Protein AF-A0A6V7X3Q4-F1 (afdb_monomer_lite)

Organism: Meloidogyne enterolobii (NCBI:txid390850)

Secondary structure (DSSP, 8-state):
----------------------------------------SSTTTTTS-HHHHHHHHHHHHHHHHHHHHHHHHHHHHHHHHHHHHHHHHHHHHHHTT--SSTTHHHHHHHHHHHHHHHHHHHHHHHHHHHHHHHHHHHHHHHHHHHHHHHHHHHHHHHHHHHHHHHHHHHHHHHHHHHHHHHHHHHHHHHHHHHHHHHHHHHHHHHHHHHHHHHHHHHHHHHHHHHHHHHHHHHHHHHHHHHHHHHHHHHHHHHHHHHHHHHHHHHTTS------------------------THHHHHHHHHHHHHHHHHHHHHHHHHHHHHHHHHHHHHHHHHHHHHHHHHHHHHHHHHHHHHHHHHHHHHHHHHHHHHHHHHHHHHHHHHHHHHHHHHHHHHHHHHHHHHHHHHHHHHHHHHHHHHHHHHHHHHT-S------------------STTHHHHHTTSS----------------------------------------------TTTTHHHHHHHHHHHTT---TT-------TT-S-TT----TTSGGGS---HHHHHHHHHHHHHHHHHHHHHHHHHHHHHHHHHHHHHHHHHHHHHHHHHHHHHSHHHHHHHHHHHHHHHSPPSSTTHHHHHHHHHHHHHT--HHHHHHHHHHHHHHS------------SSSSS----

InterPro domains:
  IPR000237 GRIP domain [PF01465] (615-653)
  IPR000237 GRIP domain [PS50913] (607-658)
  IPR000237 GRIP domain [SM00755] (610-658)
  IPR032023 GCC2, Rab binding domain [PF16704] (565-606)

pLDDT: mean 72.52, std 23.27, range [29.28, 97.69]

Structure (mmCIF, N/CA/C/O backbone):
data_AF-A0A6V7X3Q4-F1
#
_entry.id   AF-A0A6V7X3Q4-F1
#
loop_
_atom_site.group_PDB
_atom_site.id
_atom_site.type_symbol
_atom_site.label_atom_id
_atom_site.label_alt_id
_atom_site.label_comp_id
_atom_site.label_asym_id
_atom_site.label_entity_id
_atom_site.label_seq_id
_atom_site.pdbx_PDB_ins_code
_atom_site.Cartn_x
_atom_site.Cartn_y
_atom_site.Cartn_z
_atom_site.occupancy
_atom_site.B_iso_or_equiv
_atom_site.auth_seq_id
_atom_site.auth_comp_id
_atom_site.auth_asym_id
_atom_site.auth_atom_id
_atom_site.pdbx_PDB_model_num
ATOM 1 N N . MET A 1 1 ? 43.281 26.703 -9.813 1.00 48.59 1 MET A N 1
ATOM 2 C CA . MET A 1 1 ? 42.817 27.397 -8.596 1.00 48.59 1 MET A CA 1
ATOM 3 C C . MET A 1 1 ? 41.417 26.906 -8.303 1.00 48.59 1 MET A C 1
ATOM 5 O O . MET A 1 1 ? 40.584 27.016 -9.189 1.00 48.59 1 MET A O 1
ATOM 9 N N . ILE A 1 2 ? 41.260 26.315 -7.118 1.00 39.03 2 ILE A N 1
ATOM 10 C CA . ILE A 1 2 ? 40.073 25.884 -6.357 1.00 39.03 2 ILE A CA 1
ATOM 11 C C . ILE A 1 2 ? 40.458 24.534 -5.742 1.00 39.03 2 ILE A C 1
ATOM 13 O O . ILE A 1 2 ? 40.413 23.485 -6.379 1.00 39.03 2 ILE A O 1
ATOM 17 N N . SER A 1 3 ? 40.982 24.637 -4.528 1.00 42.47 3 SER A N 1
ATOM 18 C CA . SER A 1 3 ? 41.250 23.570 -3.573 1.00 42.47 3 SER A CA 1
ATOM 19 C C . SER A 1 3 ? 40.000 23.416 -2.709 1.00 42.47 3 SER A C 1
ATOM 21 O O . SER A 1 3 ? 39.581 24.392 -2.091 1.00 42.47 3 SER A O 1
ATOM 23 N N . GLY A 1 4 ? 39.395 22.229 -2.718 1.00 41.34 4 GLY A N 1
ATOM 24 C CA . GLY A 1 4 ? 38.344 21.829 -1.785 1.00 41.34 4 GLY A CA 1
ATOM 25 C C . GLY A 1 4 ? 38.941 20.861 -0.774 1.00 41.34 4 GLY A C 1
ATOM 26 O O . GLY A 1 4 ? 39.518 19.847 -1.166 1.00 41.34 4 GLY A O 1
ATOM 27 N N . GLU A 1 5 ? 38.876 21.246 0.493 1.00 50.38 5 GLU A N 1
ATOM 28 C CA . GLU A 1 5 ? 39.371 20.520 1.657 1.00 50.38 5 GLU A CA 1
ATOM 29 C C . GLU A 1 5 ? 38.490 19.293 1.937 1.00 50.38 5 GLU A C 1
ATOM 31 O O . GLU A 1 5 ? 37.263 19.372 1.892 1.00 50.38 5 GLU A O 1
ATOM 36 N N . ASN A 1 6 ? 39.139 18.157 2.200 1.00 38.72 6 ASN A N 1
ATOM 37 C CA . ASN A 1 6 ? 38.520 16.958 2.755 1.00 38.72 6 ASN A CA 1
ATOM 38 C C . ASN A 1 6 ? 38.577 17.069 4.283 1.00 38.72 6 ASN A C 1
ATOM 40 O O . ASN A 1 6 ? 39.673 17.161 4.836 1.00 38.72 6 ASN A O 1
ATOM 44 N N . GLU A 1 7 ? 37.425 17.027 4.948 1.00 50.88 7 GLU A N 1
ATOM 45 C CA . GLU A 1 7 ? 37.339 16.747 6.382 1.00 50.88 7 GLU A CA 1
ATOM 46 C C . GLU A 1 7 ? 36.982 15.271 6.583 1.00 50.88 7 GLU A C 1
ATOM 48 O O . GLU A 1 7 ? 35.878 14.821 6.270 1.00 50.88 7 GLU A O 1
ATOM 53 N N . ASP A 1 8 ? 37.959 14.529 7.099 1.00 39.91 8 ASP A N 1
ATOM 54 C CA . ASP A 1 8 ? 37.807 13.200 7.673 1.00 39.91 8 ASP A CA 1
ATOM 55 C C . ASP A 1 8 ? 37.179 13.327 9.072 1.00 39.91 8 ASP A C 1
ATOM 57 O O . ASP A 1 8 ? 37.712 14.020 9.940 1.00 39.91 8 ASP A O 1
ATOM 61 N N . LEU A 1 9 ? 36.066 12.630 9.316 1.00 42.16 9 LEU A N 1
ATOM 62 C CA . LEU A 1 9 ? 35.499 12.450 10.654 1.00 42.16 9 LEU A CA 1
ATOM 63 C C . LEU A 1 9 ? 35.511 10.961 11.009 1.00 42.16 9 LEU A C 1
ATOM 65 O O . LEU A 1 9 ? 34.756 10.150 10.472 1.00 42.16 9 LEU A O 1
ATOM 69 N N . GLU A 1 10 ? 36.433 10.632 11.911 1.00 36.38 10 GLU A N 1
ATOM 70 C CA . GLU A 1 10 ? 36.657 9.322 12.509 1.00 36.38 10 GLU A CA 1
ATOM 71 C C . GLU A 1 10 ? 35.420 8.827 13.276 1.00 36.38 10 GLU A C 1
ATOM 73 O O . GLU A 1 10 ? 34.911 9.478 14.191 1.00 36.38 10 GLU A O 1
ATOM 78 N N . VAL A 1 11 ? 34.968 7.618 12.939 1.00 37.72 11 VAL A N 1
ATOM 79 C CA . VAL A 1 11 ? 33.970 6.862 13.701 1.00 37.72 11 VAL A CA 1
ATOM 80 C C . VAL A 1 11 ? 34.692 6.074 14.791 1.00 37.72 11 VAL A C 1
ATOM 82 O O . VAL A 1 11 ? 35.411 5.117 14.509 1.00 37.72 11 VAL A O 1
ATOM 85 N N . ASN A 1 12 ? 34.480 6.469 16.047 1.00 36.59 12 ASN A N 1
ATOM 86 C CA . ASN A 1 12 ? 35.001 5.769 17.216 1.00 36.59 12 ASN A CA 1
ATOM 87 C C . ASN A 1 12 ? 34.052 4.641 17.656 1.00 36.59 12 ASN A C 1
ATOM 89 O O . ASN A 1 12 ? 32.932 4.869 18.108 1.00 36.59 12 ASN A O 1
ATOM 93 N N . THR A 1 13 ? 34.546 3.411 17.547 1.00 44.16 13 THR A N 1
ATOM 94 C CA . THR A 1 13 ? 34.016 2.175 18.136 1.00 44.16 13 THR A CA 1
ATOM 95 C C . THR A 1 13 ? 34.445 2.009 19.598 1.00 44.16 13 THR A C 1
ATOM 97 O O . THR A 1 13 ? 35.641 1.972 19.873 1.00 44.16 13 THR A O 1
ATOM 100 N N . ALA A 1 14 ? 33.500 1.775 20.514 1.00 35.03 14 ALA A N 1
ATOM 101 C CA . ALA A 1 14 ? 33.721 1.076 21.792 1.00 35.03 14 ALA A CA 1
ATOM 102 C C . ALA A 1 14 ? 32.360 0.548 22.298 1.00 35.03 14 ALA A C 1
ATOM 104 O O . ALA A 1 14 ? 31.426 1.320 22.466 1.00 35.03 14 ALA A O 1
ATOM 105 N N . ALA A 1 15 ? 32.090 -0.759 22.287 1.00 35.84 15 ALA A N 1
ATOM 106 C CA . ALA A 1 15 ? 32.574 -1.826 23.173 1.00 35.84 15 ALA A CA 1
ATOM 107 C C . ALA A 1 15 ? 31.577 -2.133 24.309 1.00 35.84 15 ALA A C 1
ATOM 109 O O . ALA A 1 15 ? 31.258 -1.306 25.157 1.00 35.84 15 ALA A O 1
ATOM 110 N N . SER A 1 16 ? 31.101 -3.377 24.280 1.00 40.16 16 SER A N 1
ATOM 111 C CA . SER A 1 16 ? 30.250 -4.053 25.254 1.00 40.16 16 SER A CA 1
ATOM 112 C C . SER A 1 16 ? 30.849 -4.065 26.662 1.00 40.16 16 SER A C 1
ATOM 114 O O . SER A 1 16 ? 32.048 -4.278 26.820 1.00 40.16 16 SER A O 1
ATOM 116 N N . THR A 1 17 ? 30.016 -3.986 27.704 1.00 34.78 17 THR A N 1
ATOM 117 C CA . THR A 1 17 ? 30.333 -4.589 29.011 1.00 34.78 17 THR A CA 1
ATOM 118 C C . THR A 1 17 ? 29.055 -5.026 29.729 1.00 34.78 17 THR A C 1
ATOM 120 O O . THR A 1 17 ? 28.279 -4.225 30.236 1.00 34.78 17 THR A O 1
ATOM 123 N N . THR A 1 18 ? 28.862 -6.341 29.761 1.00 40.50 18 THR A N 1
ATOM 124 C CA . THR A 1 18 ? 28.072 -7.102 30.733 1.00 40.50 18 THR A CA 1
ATOM 125 C C . THR A 1 18 ? 28.557 -6.854 32.160 1.00 40.50 18 THR A C 1
ATOM 127 O O . THR A 1 18 ? 29.739 -7.073 32.421 1.00 40.50 18 THR A O 1
ATOM 130 N N . LEU A 1 19 ? 27.657 -6.547 33.100 1.00 32.91 19 LEU A N 1
ATOM 131 C CA . LEU A 1 19 ? 27.904 -6.787 34.524 1.00 32.91 19 LEU A CA 1
ATOM 132 C C . LEU A 1 19 ? 26.685 -7.402 35.217 1.00 32.91 19 LEU A C 1
ATOM 134 O O . LEU A 1 19 ? 25.629 -6.801 35.384 1.00 32.91 19 LEU A O 1
ATOM 138 N N . ASN A 1 20 ? 26.922 -8.651 35.590 1.00 39.44 20 ASN A N 1
ATOM 139 C CA . ASN A 1 20 ? 26.220 -9.513 36.516 1.00 39.44 20 ASN A CA 1
ATOM 140 C C . ASN A 1 20 ? 26.656 -9.132 37.942 1.00 39.44 20 ASN A C 1
ATOM 142 O O . ASN A 1 20 ? 27.862 -9.150 38.191 1.00 39.44 20 ASN A O 1
ATOM 146 N N . ILE A 1 21 ? 25.737 -8.810 38.860 1.00 34.75 21 ILE A N 1
ATOM 147 C CA . ILE A 1 21 ? 26.028 -8.762 40.305 1.00 34.75 21 ILE A CA 1
ATOM 148 C C . ILE A 1 21 ? 24.829 -9.312 41.088 1.00 34.75 21 ILE A C 1
ATOM 150 O O . ILE A 1 21 ? 23.804 -8.654 41.251 1.00 34.75 21 ILE A O 1
ATOM 154 N N . ASP A 1 22 ? 25.020 -10.533 41.582 1.00 40.44 22 ASP A N 1
ATOM 155 C CA . ASP A 1 22 ? 24.398 -11.092 42.781 1.00 40.44 22 ASP A CA 1
ATOM 156 C C . ASP A 1 22 ? 24.887 -10.336 44.029 1.00 40.44 22 ASP A C 1
ATOM 158 O O . ASP A 1 22 ? 26.097 -10.180 44.214 1.00 40.44 22 ASP A O 1
ATOM 162 N N . SER A 1 23 ? 23.983 -10.004 44.954 1.00 34.25 23 SER A N 1
ATOM 163 C CA . SER A 1 23 ? 24.297 -10.005 46.391 1.00 34.25 23 SER A CA 1
ATOM 164 C C . SER A 1 23 ? 23.044 -10.031 47.279 1.00 34.25 23 SER A C 1
ATOM 166 O O . SER A 1 23 ? 22.220 -9.122 47.317 1.00 34.25 23 SER A O 1
ATOM 168 N N . LYS A 1 24 ? 22.946 -11.119 48.053 1.00 39.06 24 LYS A N 1
ATOM 169 C CA . LYS A 1 24 ? 22.304 -11.182 49.375 1.00 39.06 24 LYS A CA 1
ATOM 170 C C . LYS A 1 24 ? 22.935 -10.148 50.320 1.00 39.06 24 LYS A C 1
ATOM 172 O O . LYS A 1 24 ? 24.149 -9.979 50.244 1.00 39.06 24 LYS A O 1
ATOM 177 N N . VAL A 1 25 ? 22.160 -9.634 51.288 1.00 34.91 25 VAL A N 1
ATOM 178 C CA . VAL A 1 25 ? 22.399 -9.697 52.760 1.00 34.91 25 VAL A CA 1
ATOM 179 C C . VAL A 1 25 ? 21.537 -8.656 53.521 1.00 34.91 25 VAL A C 1
ATOM 181 O O . VAL A 1 25 ? 21.464 -7.507 53.114 1.00 34.91 25 VAL A O 1
ATOM 184 N N . GLU A 1 26 ? 20.896 -9.142 54.600 1.00 31.31 26 GLU A N 1
ATOM 185 C CA . GLU A 1 26 ? 20.434 -8.514 55.871 1.00 31.31 26 GLU A CA 1
ATOM 186 C C . GLU A 1 26 ? 19.633 -7.188 55.840 1.00 31.31 26 GLU A C 1
ATOM 188 O O . GLU A 1 26 ? 20.075 -6.169 55.339 1.00 31.31 26 GLU A O 1
ATOM 193 N N . ASN A 1 27 ? 18.365 -7.143 56.269 1.00 36.84 27 ASN A N 1
ATOM 194 C CA . ASN A 1 27 ? 17.840 -7.250 57.642 1.00 36.84 27 ASN A CA 1
ATOM 195 C C . ASN A 1 27 ? 18.330 -6.123 58.574 1.00 36.84 27 ASN A C 1
ATOM 197 O O . ASN A 1 27 ? 19.296 -6.319 59.293 1.00 36.84 27 ASN A O 1
ATOM 201 N N . GLU A 1 28 ? 17.609 -4.994 58.631 1.00 29.28 28 GLU A N 1
ATOM 202 C CA . GLU A 1 28 ? 17.431 -4.237 59.877 1.00 29.28 28 GLU A CA 1
ATOM 203 C C . GLU A 1 28 ? 16.194 -3.320 59.836 1.00 29.28 28 GLU A C 1
ATOM 205 O O . GLU A 1 28 ? 15.853 -2.686 58.840 1.00 29.28 28 GLU A O 1
ATOM 210 N N . SER A 1 29 ? 15.485 -3.342 60.960 1.00 41.19 29 SER A N 1
ATOM 211 C CA . SER A 1 29 ? 14.258 -2.623 61.296 1.00 41.19 29 SER A CA 1
ATOM 212 C C . SER A 1 29 ? 14.519 -1.126 61.471 1.00 41.19 29 SER A C 1
ATOM 214 O O . SER A 1 29 ? 15.498 -0.801 62.123 1.00 41.19 29 SER A O 1
ATOM 216 N N . ILE A 1 30 ? 13.583 -0.254 61.066 1.00 34.41 30 ILE A N 1
ATOM 217 C CA . ILE A 1 30 ? 13.157 0.950 61.818 1.00 34.41 30 ILE A CA 1
ATOM 218 C C . ILE A 1 30 ? 11.812 1.457 61.250 1.00 34.41 30 ILE A C 1
ATOM 220 O O . ILE A 1 30 ? 11.661 1.704 60.057 1.00 34.41 30 ILE A O 1
ATOM 224 N N . GLN A 1 31 ? 10.824 1.597 62.142 1.00 39.78 31 GLN A N 1
ATOM 225 C CA . GLN A 1 31 ? 9.552 2.307 61.935 1.00 39.78 31 GLN A CA 1
ATOM 226 C C . GLN A 1 31 ? 9.768 3.814 61.718 1.00 39.78 31 GLN A C 1
ATOM 228 O O . GLN A 1 31 ? 10.700 4.387 62.282 1.00 39.78 31 GLN A O 1
ATOM 233 N N . PRO A 1 32 ? 8.781 4.507 61.121 1.00 37.94 32 PRO A N 1
ATOM 234 C CA . PRO A 1 32 ? 8.134 5.526 61.943 1.00 37.94 32 PRO A CA 1
ATOM 235 C C . PRO A 1 32 ? 6.605 5.566 61.843 1.00 37.94 32 PRO A C 1
ATOM 237 O O . PRO A 1 32 ? 5.953 5.068 60.930 1.00 37.94 32 PRO A O 1
ATOM 240 N N . GLN A 1 33 ? 6.072 6.159 62.900 1.00 34.72 33 GLN A N 1
ATOM 241 C CA . GLN A 1 33 ? 4.692 6.232 63.343 1.00 34.72 33 GLN A CA 1
ATOM 242 C C . GLN A 1 33 ? 3.806 7.096 62.434 1.00 34.72 33 GLN A C 1
ATOM 244 O O . GLN A 1 33 ? 4.209 8.172 62.000 1.00 34.72 33 GLN A O 1
ATOM 249 N N . GLN A 1 34 ? 2.552 6.670 62.260 1.00 33.38 34 GLN A N 1
ATOM 250 C CA . GLN A 1 34 ? 1.450 7.512 61.788 1.00 33.38 34 GLN A CA 1
ATOM 251 C C . GLN A 1 34 ? 0.500 7.898 62.940 1.00 33.38 34 GLN A C 1
ATOM 253 O O . GLN A 1 34 ? 0.393 7.161 63.928 1.00 33.38 34 GLN A O 1
ATOM 258 N N . PRO A 1 35 ? -0.181 9.056 62.841 1.00 38.94 35 PRO A N 1
ATOM 259 C CA . PRO A 1 35 ? -0.956 9.637 63.927 1.00 38.94 35 PRO A CA 1
ATOM 260 C C . PRO A 1 35 ? -2.348 9.009 64.071 1.00 38.94 35 PRO A C 1
ATOM 262 O O . PRO A 1 35 ? -2.990 8.574 63.120 1.00 38.94 35 PRO A O 1
ATOM 265 N N . LYS A 1 36 ? -2.808 9.003 65.321 1.00 43.03 36 LYS A N 1
ATOM 266 C CA . LYS A 1 36 ? -4.091 8.483 65.797 1.00 43.03 36 LYS A CA 1
ATOM 267 C C . LYS A 1 36 ? -5.276 9.309 65.276 1.00 43.03 36 LYS A C 1
ATOM 269 O O . LYS A 1 36 ? -5.307 10.519 65.483 1.00 43.03 36 LYS A O 1
ATOM 274 N N . GLN A 1 37 ? -6.308 8.629 64.772 1.00 39.00 37 GLN A N 1
ATOM 275 C CA . GLN A 1 37 ? -7.701 9.097 64.798 1.00 39.00 37 GLN A CA 1
ATOM 276 C C . GLN A 1 37 ? -8.667 7.952 65.181 1.00 39.00 37 GLN A C 1
ATOM 278 O O . GLN A 1 37 ? -8.316 6.780 65.021 1.00 39.00 37 GLN A O 1
ATOM 283 N N . PRO A 1 38 ? -9.850 8.251 65.758 1.00 45.69 38 PRO A N 1
ATOM 284 C CA . PRO A 1 38 ? -10.618 7.302 66.556 1.00 45.69 38 PRO A CA 1
ATOM 285 C C . PRO A 1 38 ? -11.778 6.678 65.766 1.00 45.69 38 PRO A C 1
ATOM 287 O O . PRO A 1 38 ? -12.866 7.237 65.703 1.00 45.69 38 PRO A O 1
ATOM 290 N N . GLN A 1 39 ? -11.578 5.476 65.224 1.00 44.28 39 GLN A N 1
ATOM 291 C CA . GLN A 1 39 ? -12.665 4.603 64.753 1.00 44.28 39 GLN A CA 1
ATOM 292 C C . GLN A 1 39 ? -12.302 3.139 65.052 1.00 44.28 39 GLN A C 1
ATOM 294 O O . GLN A 1 39 ? -11.750 2.439 64.212 1.00 44.28 39 GLN A O 1
ATOM 299 N N . GLN A 1 40 ? -12.530 2.675 66.289 1.00 43.50 40 GLN A N 1
ATOM 300 C CA . GLN A 1 40 ? -12.023 1.365 66.745 1.00 43.50 40 GLN A CA 1
ATOM 301 C C . GLN A 1 40 ? -13.018 0.488 67.523 1.00 43.50 40 GLN A C 1
ATOM 303 O O . GLN A 1 40 ? -12.606 -0.343 68.332 1.00 43.50 40 GLN A O 1
ATOM 308 N N . ASN A 1 41 ? -14.322 0.606 67.254 1.00 45.91 41 ASN A N 1
ATOM 309 C CA . ASN A 1 41 ? -15.316 -0.254 67.915 1.00 45.91 41 ASN A CA 1
ATOM 310 C C . ASN A 1 41 ? -16.042 -1.256 66.995 1.00 45.91 41 ASN A C 1
ATOM 312 O O . ASN A 1 41 ? -16.746 -2.112 67.519 1.00 45.91 41 ASN A O 1
ATOM 316 N N . LEU A 1 42 ? -15.833 -1.232 65.671 1.00 47.00 42 LEU A N 1
ATOM 317 C CA . LEU A 1 42 ? -16.472 -2.181 64.734 1.00 47.00 42 LEU A CA 1
ATOM 318 C C . LEU A 1 42 ? -15.541 -3.301 64.229 1.00 47.00 42 LEU A C 1
ATOM 320 O O . LEU A 1 42 ? -15.997 -4.409 63.975 1.00 47.00 42 LEU A O 1
ATOM 324 N N . SER A 1 43 ? -14.226 -3.085 64.205 1.00 50.75 43 SER A N 1
ATOM 325 C CA . SER A 1 43 ? -13.237 -4.036 63.666 1.00 50.75 43 SER A CA 1
ATOM 326 C C . SER A 1 43 ? -12.806 -5.157 64.628 1.00 50.75 43 SER A C 1
ATOM 328 O O . SER A 1 43 ? -11.996 -6.008 64.271 1.00 50.75 43 SER A O 1
ATOM 330 N N . LYS A 1 44 ? -13.358 -5.217 65.849 1.00 55.12 44 LYS A N 1
ATOM 331 C CA . LYS A 1 44 ? -13.052 -6.298 66.810 1.00 55.12 44 LYS A CA 1
ATOM 332 C C . LYS A 1 44 ? -13.905 -7.557 66.632 1.00 55.12 44 LYS A C 1
ATOM 334 O O . LYS A 1 44 ? -13.535 -8.591 67.179 1.00 55.12 44 LYS A O 1
ATOM 339 N N . LEU A 1 45 ? -15.012 -7.499 65.881 1.00 54.06 45 LEU A N 1
ATOM 340 C CA . LEU A 1 45 ? -15.821 -8.690 65.586 1.00 54.06 45 LEU A CA 1
ATOM 341 C C . LEU A 1 45 ? -15.311 -9.486 64.377 1.00 54.06 45 LEU A C 1
ATOM 343 O O . LEU A 1 45 ? -15.456 -10.703 64.362 1.00 54.06 45 LEU A O 1
ATOM 347 N N . GLU A 1 46 ? -14.689 -8.826 63.399 1.00 54.41 46 GLU A N 1
ATOM 348 C CA . GLU A 1 46 ? -14.201 -9.474 62.169 1.00 54.41 46 GLU A CA 1
ATOM 349 C C . GLU A 1 46 ? -12.849 -10.182 62.352 1.00 54.41 46 GLU A C 1
ATOM 351 O O . GLU A 1 46 ? -12.516 -11.086 61.592 1.00 54.41 46 GLU A O 1
ATOM 356 N N . ALA A 1 47 ? -12.095 -9.826 63.397 1.00 60.94 47 ALA A N 1
ATOM 357 C CA . ALA A 1 47 ? -10.821 -10.462 63.741 1.00 60.94 47 ALA A CA 1
ATOM 358 C C . ALA A 1 47 ? -10.967 -11.715 64.632 1.00 60.94 47 ALA A C 1
ATOM 360 O O . ALA A 1 47 ? -9.970 -12.365 64.950 1.00 60.94 47 ALA A O 1
ATOM 361 N N . LEU A 1 48 ? -12.184 -12.056 65.071 1.00 61.75 48 LEU A N 1
ATOM 362 C CA . LEU A 1 48 ? -12.427 -13.256 65.872 1.00 61.75 48 LEU A CA 1
ATOM 363 C C . LEU A 1 48 ? -12.447 -14.485 64.960 1.00 61.75 48 LEU A C 1
ATOM 365 O O . LEU A 1 48 ? -13.262 -14.589 64.044 1.00 61.75 48 LEU A O 1
ATOM 369 N N . SER A 1 49 ? -11.561 -15.441 65.248 1.00 77.19 49 SER A N 1
ATOM 370 C CA . SER A 1 49 ? -11.572 -16.770 64.634 1.00 77.19 49 SER A CA 1
ATOM 371 C C . SER A 1 49 ? -12.985 -17.365 64.666 1.00 77.19 49 SER A C 1
ATOM 373 O O . SER A 1 49 ? -13.715 -17.189 65.649 1.00 77.19 49 SER A O 1
ATOM 375 N N . LYS A 1 50 ? -13.366 -18.118 63.621 1.00 75.62 50 LYS A N 1
ATOM 376 C CA . LYS A 1 50 ? -14.645 -18.855 63.566 1.00 75.62 50 LYS A CA 1
ATOM 377 C C . LYS A 1 50 ? -14.918 -19.626 64.866 1.00 75.62 50 LYS A C 1
ATOM 379 O O . LYS A 1 50 ? -16.061 -19.657 65.318 1.00 75.62 50 LYS A O 1
ATOM 384 N N . ASP A 1 51 ? -13.882 -20.170 65.504 1.00 79.38 51 ASP A N 1
ATOM 385 C CA . ASP A 1 51 ? -14.005 -20.907 66.766 1.00 79.38 51 ASP A CA 1
ATOM 386 C C . ASP A 1 51 ? -14.354 -20.020 67.966 1.00 79.38 51 ASP A C 1
ATOM 388 O O . ASP A 1 51 ? -15.112 -20.434 68.848 1.00 79.38 51 ASP A O 1
ATOM 392 N N . ASP A 1 52 ? -13.857 -18.787 68.009 1.00 79.75 52 ASP A N 1
ATOM 393 C CA . ASP A 1 52 ? -14.148 -17.857 69.100 1.00 79.75 52 ASP A CA 1
ATOM 394 C C . ASP A 1 52 ? -15.525 -17.210 68.939 1.00 79.75 52 ASP A C 1
ATOM 396 O O . ASP A 1 52 ? -16.228 -17.003 69.932 1.00 79.75 52 ASP A O 1
ATOM 400 N N . LEU A 1 53 ? -15.979 -17.018 67.696 1.00 76.94 53 LEU A N 1
ATOM 401 C CA . LEU A 1 53 ? -17.361 -16.639 67.407 1.00 76.94 53 LEU A CA 1
ATOM 402 C C . LEU A 1 53 ? -18.340 -17.736 67.870 1.00 76.94 53 LEU A C 1
ATOM 404 O O . LEU A 1 53 ? -19.348 -17.444 68.516 1.00 76.94 53 LEU A O 1
ATOM 408 N N . ILE A 1 54 ? -18.009 -19.013 67.636 1.00 80.81 54 ILE A N 1
ATOM 409 C CA . ILE A 1 54 ? -18.799 -20.159 68.118 1.00 80.81 54 ILE A CA 1
ATOM 410 C C . ILE A 1 54 ? -18.824 -20.213 69.653 1.00 80.81 54 ILE A C 1
ATOM 412 O O . ILE A 1 54 ? -19.882 -20.465 70.239 1.00 80.81 54 ILE A O 1
ATOM 416 N N . LYS A 1 55 ? -17.698 -19.960 70.335 1.00 86.69 55 LYS A N 1
ATOM 417 C CA . LYS A 1 55 ? -17.658 -19.892 71.810 1.00 86.69 55 LYS A CA 1
ATOM 418 C C . LYS A 1 55 ? -18.506 -18.742 72.352 1.00 86.69 55 LYS A C 1
ATOM 420 O O . LYS A 1 55 ? -19.199 -18.928 73.353 1.00 86.69 55 LYS A O 1
ATOM 425 N N . LEU A 1 56 ? -18.485 -17.582 71.695 1.00 81.69 56 LEU A N 1
ATOM 426 C CA . LEU A 1 56 ? -19.271 -16.417 72.098 1.00 81.69 56 LEU A CA 1
ATOM 427 C C . LEU A 1 56 ? -20.776 -16.681 71.962 1.00 81.69 56 LEU A C 1
ATOM 429 O O . LEU A 1 56 ? -21.524 -16.437 72.909 1.00 81.69 56 LEU A O 1
ATOM 433 N N . VAL A 1 57 ? -21.203 -17.276 70.843 1.00 83.00 57 VAL A N 1
ATOM 434 C CA . VAL A 1 57 ? -22.601 -17.682 70.625 1.00 83.00 57 VAL A CA 1
ATOM 435 C C . VAL A 1 57 ? -23.029 -18.745 71.641 1.00 83.00 57 VAL A C 1
ATOM 437 O O . VAL A 1 57 ? -24.095 -18.624 72.242 1.00 83.00 57 VAL A O 1
ATOM 440 N N . LYS A 1 58 ? -22.186 -19.750 71.924 1.00 85.12 58 LYS A N 1
ATOM 441 C CA . LYS A 1 58 ? -22.466 -20.753 72.971 1.00 85.12 58 LYS A CA 1
ATOM 442 C C . LYS A 1 58 ? -22.614 -20.119 74.356 1.00 85.12 58 LYS A C 1
ATOM 444 O O . LYS A 1 58 ? -23.506 -20.512 75.104 1.00 85.12 58 LYS A O 1
ATOM 449 N N . LYS A 1 59 ? -21.781 -19.129 74.693 1.00 88.12 59 LYS A N 1
ATOM 450 C CA . LYS A 1 59 ? -21.858 -18.394 75.966 1.00 88.12 59 LYS A CA 1
ATOM 451 C C . LYS A 1 59 ? -23.134 -17.553 76.064 1.00 88.12 59 LYS A C 1
ATOM 453 O O . LYS A 1 59 ? -23.779 -17.565 77.110 1.00 88.12 59 LYS A O 1
ATOM 458 N N . GLN A 1 60 ? -23.535 -16.877 74.984 1.00 82.69 60 GLN A N 1
ATOM 459 C CA . GLN A 1 60 ? -24.813 -16.156 74.931 1.00 82.69 60 GLN A CA 1
ATOM 460 C C . GLN A 1 60 ? -26.011 -17.101 75.076 1.00 82.69 60 GLN A C 1
ATOM 462 O O . GLN A 1 60 ? -26.911 -16.814 75.862 1.00 82.69 60 GLN A O 1
ATOM 467 N N . LEU A 1 61 ? -25.993 -18.257 74.405 1.00 84.75 61 LEU A N 1
ATOM 468 C CA . LEU A 1 61 ? -27.048 -19.267 74.520 1.00 84.75 61 LEU A CA 1
ATOM 469 C C . LEU A 1 61 ? -27.169 -19.809 75.956 1.00 84.75 61 LEU A C 1
ATOM 471 O O . LEU A 1 61 ? -28.274 -20.008 76.460 1.00 84.75 61 LEU A O 1
ATOM 475 N N . LEU A 1 62 ? -26.034 -20.020 76.635 1.00 85.44 62 LEU A N 1
ATOM 476 C CA . LEU A 1 62 ? -26.000 -20.484 78.024 1.00 85.44 62 LEU A CA 1
ATOM 477 C C . LEU A 1 62 ? -26.600 -19.442 78.980 1.00 85.44 62 LEU A C 1
ATOM 479 O O . LEU A 1 62 ? -27.446 -19.784 79.803 1.00 85.44 62 LEU A O 1
ATOM 483 N N . ASN A 1 63 ? -26.230 -18.168 78.814 1.00 81.81 63 ASN A N 1
ATOM 484 C CA . ASN A 1 63 ? -26.803 -17.064 79.587 1.00 81.81 63 ASN A CA 1
ATOM 485 C C . ASN A 1 63 ? -28.313 -16.923 79.354 1.00 81.81 63 ASN A C 1
ATOM 487 O O . ASN A 1 63 ? -29.065 -16.704 80.300 1.00 81.81 63 ASN A O 1
ATOM 491 N N . GLN A 1 64 ? -28.777 -17.089 78.113 1.00 79.81 64 GLN A N 1
ATOM 492 C CA . GLN A 1 64 ? -30.202 -17.015 77.790 1.00 79.81 64 GLN A CA 1
ATOM 493 C C . GLN A 1 64 ? -30.995 -18.173 78.421 1.00 79.81 64 GLN A C 1
ATOM 495 O O . GLN A 1 64 ? -32.123 -17.984 78.879 1.00 79.81 64 GLN A O 1
ATOM 500 N N . LYS A 1 65 ? -30.395 -19.368 78.494 1.00 85.56 65 LYS A N 1
ATOM 501 C CA . LYS A 1 65 ? -30.979 -20.535 79.170 1.00 85.56 65 LYS A CA 1
ATOM 502 C C . LYS A 1 65 ? -31.072 -20.332 80.686 1.00 85.56 65 LYS A C 1
ATOM 504 O O . LYS A 1 65 ? -32.080 -20.709 81.278 1.00 85.56 65 LYS A O 1
ATOM 509 N N . GLU A 1 66 ? -30.064 -19.709 81.293 1.00 86.25 66 GLU A N 1
ATOM 510 C CA . GLU A 1 66 ? -30.058 -19.390 82.725 1.00 86.25 66 GLU A CA 1
ATOM 511 C C . GLU A 1 66 ? -31.107 -18.323 83.078 1.00 86.25 66 GLU A C 1
ATOM 513 O O . GLU A 1 66 ? -31.877 -18.503 84.018 1.00 86.25 66 GLU A O 1
ATOM 518 N N . LEU A 1 67 ? -31.238 -17.274 82.258 1.00 84.06 67 LEU A N 1
ATOM 519 C CA . LEU A 1 67 ? -32.293 -16.261 82.401 1.00 84.06 67 LEU A CA 1
ATOM 520 C C . LEU A 1 67 ? -33.704 -16.862 82.316 1.00 84.06 67 LEU A C 1
ATOM 522 O O . LEU A 1 67 ? -34.560 -16.529 83.134 1.00 84.06 67 LEU A O 1
ATOM 526 N N . LYS A 1 68 ? -33.949 -17.792 81.380 1.00 83.69 68 LYS A N 1
ATOM 527 C CA . LYS A 1 68 ? -35.230 -18.522 81.315 1.00 83.69 68 LYS A CA 1
ATOM 528 C C . LYS A 1 68 ? -35.494 -19.332 82.585 1.00 83.69 68 LYS A C 1
ATOM 530 O O . LYS A 1 68 ? -36.614 -19.329 83.083 1.00 83.69 68 LYS A O 1
ATOM 535 N N . ARG A 1 69 ? -34.465 -19.981 83.136 1.00 85.94 69 ARG A N 1
ATOM 536 C CA . ARG A 1 69 ? -34.573 -20.764 84.374 1.00 85.94 69 ARG A CA 1
ATOM 537 C C . ARG A 1 69 ? -34.923 -19.892 85.581 1.00 85.94 69 ARG A C 1
ATOM 539 O O . ARG A 1 69 ? -35.746 -20.295 86.396 1.00 85.94 69 ARG A O 1
ATOM 546 N N . GLN A 1 70 ? -34.332 -18.701 85.672 1.00 83.19 70 GLN A N 1
ATOM 547 C CA . GLN A 1 70 ? -34.642 -17.728 86.723 1.00 83.19 70 GLN A CA 1
ATOM 548 C C . GLN A 1 70 ? -36.079 -17.210 86.606 1.00 83.19 70 GLN A C 1
ATOM 550 O O . GLN A 1 70 ? -36.785 -17.130 87.607 1.00 83.19 70 GLN A O 1
ATOM 555 N N . LEU A 1 71 ? -36.546 -16.937 85.385 1.00 82.56 71 LEU A N 1
ATOM 556 C CA . LEU A 1 71 ? -37.916 -16.484 85.145 1.00 82.56 71 LEU A CA 1
ATOM 557 C C . LEU A 1 71 ? -38.956 -17.557 85.519 1.00 82.56 71 LEU A C 1
ATOM 559 O O . LEU A 1 71 ? -39.973 -17.247 86.138 1.00 82.56 71 LEU A O 1
ATOM 563 N N . GLU A 1 72 ? -38.680 -18.824 85.201 1.00 84.25 72 GLU A N 1
ATOM 564 C CA . GLU A 1 72 ? -39.516 -19.968 85.591 1.00 84.25 72 GLU A CA 1
ATOM 565 C C . GLU A 1 72 ? -39.552 -20.153 87.119 1.00 84.25 72 GLU A C 1
ATOM 567 O O . GLU A 1 72 ? -40.613 -20.386 87.698 1.00 84.25 72 GLU A O 1
ATOM 572 N N . ALA A 1 73 ? -38.412 -19.977 87.797 1.00 82.50 73 ALA A N 1
ATOM 573 C CA . ALA A 1 73 ? -38.331 -20.041 89.255 1.00 82.50 73 ALA A CA 1
ATOM 574 C C . ALA A 1 73 ? -39.161 -18.935 89.930 1.00 82.50 73 ALA A C 1
ATOM 576 O O . ALA A 1 73 ? -39.960 -19.234 90.817 1.00 82.50 73 ALA A O 1
ATOM 577 N N . SER A 1 74 ? -39.055 -17.684 89.466 1.00 79.19 74 SER A N 1
ATOM 578 C CA . SER A 1 74 ? -39.870 -16.576 89.986 1.00 79.19 74 SER A CA 1
ATOM 579 C C . SER A 1 74 ? -41.366 -16.758 89.710 1.00 79.19 74 SER A C 1
ATOM 581 O O . SER A 1 74 ? -42.201 -16.346 90.514 1.00 79.19 74 SER A O 1
ATOM 583 N N . LYS A 1 75 ? -41.734 -17.401 88.594 1.00 84.50 75 LYS A N 1
ATOM 584 C CA . LYS A 1 75 ? -43.134 -17.740 88.301 1.00 84.50 75 LYS A CA 1
ATOM 585 C C . LYS A 1 75 ? -43.688 -18.755 89.307 1.00 84.50 75 LYS A C 1
ATOM 587 O O . LYS A 1 75 ? -44.778 -18.540 89.834 1.00 84.50 75 LYS A O 1
ATOM 592 N N . ASN A 1 76 ? -42.920 -19.796 89.622 1.00 82.94 76 ASN A N 1
ATOM 593 C CA . ASN A 1 76 ? -43.305 -20.812 90.605 1.00 82.94 76 ASN A CA 1
ATOM 594 C C . ASN A 1 76 ? -43.400 -20.237 92.030 1.00 82.94 76 ASN A C 1
ATOM 596 O O . ASN A 1 76 ? -44.304 -20.597 92.781 1.00 82.94 76 ASN A O 1
ATOM 600 N N . GLU A 1 77 ? -42.508 -19.313 92.398 1.00 82.94 77 GLU A N 1
ATOM 601 C CA . GLU A 1 77 ? -42.558 -18.612 93.688 1.00 82.94 77 GLU A CA 1
ATOM 602 C C . GLU A 1 77 ? -43.812 -17.729 93.808 1.00 82.94 77 GLU A C 1
ATOM 604 O O . GLU A 1 77 ? -44.508 -17.757 94.823 1.00 82.94 77 GLU A O 1
ATOM 609 N N . ASN A 1 78 ? -44.176 -17.014 92.739 1.00 75.81 78 ASN A N 1
ATOM 610 C CA . ASN A 1 78 ? -45.417 -16.241 92.697 1.00 75.81 78 ASN A CA 1
ATOM 611 C C . ASN A 1 78 ? -46.671 -17.122 92.788 1.00 75.81 78 ASN A C 1
ATOM 613 O O . ASN A 1 78 ? -47.644 -16.738 93.438 1.00 75.81 78 ASN A O 1
ATOM 617 N N . GLU A 1 79 ? -46.659 -18.304 92.173 1.00 82.56 79 GLU A N 1
ATOM 618 C CA . GLU A 1 79 ? -47.759 -19.265 92.279 1.00 82.56 79 GLU A CA 1
ATOM 619 C C . GLU A 1 79 ? -47.882 -19.840 93.702 1.00 82.56 79 GLU A C 1
ATOM 621 O O . GLU A 1 79 ? -48.989 -19.938 94.240 1.00 82.56 79 GLU A O 1
ATOM 626 N N . ALA A 1 80 ? -46.756 -20.123 94.365 1.00 80.06 80 ALA A N 1
ATOM 627 C CA . ALA A 1 80 ? -46.731 -20.527 95.771 1.00 80.06 80 ALA A CA 1
ATOM 628 C C . ALA A 1 80 ? -47.277 -19.426 96.701 1.00 80.06 80 ALA A C 1
ATOM 630 O O . ALA A 1 80 ? -48.123 -19.703 97.556 1.00 80.06 80 ALA A O 1
ATOM 631 N N . ASN A 1 81 ? -46.877 -18.171 96.483 1.00 79.00 81 ASN A N 1
ATOM 632 C CA . ASN A 1 81 ? -47.378 -17.020 97.239 1.00 79.00 81 ASN A CA 1
ATOM 633 C C . ASN A 1 81 ? -48.885 -16.804 97.016 1.00 79.00 81 ASN A C 1
ATOM 635 O O . ASN A 1 81 ? -49.629 -16.560 97.966 1.00 79.00 81 ASN A O 1
ATOM 639 N N . ALA A 1 82 ? -49.376 -16.964 95.782 1.00 79.50 82 ALA A N 1
ATOM 640 C CA . ALA A 1 82 ? -50.806 -16.888 95.481 1.00 79.50 82 ALA A CA 1
ATOM 641 C C . ALA A 1 82 ? -51.617 -17.981 96.207 1.00 79.50 82 ALA A C 1
ATOM 643 O O . ALA A 1 82 ? -52.732 -17.727 96.675 1.00 79.50 82 ALA A O 1
ATOM 644 N N . ASN A 1 83 ? -51.052 -19.183 96.344 1.00 79.44 83 ASN A N 1
ATOM 645 C CA . ASN A 1 83 ? -51.669 -20.274 97.097 1.00 79.44 83 ASN A CA 1
ATOM 646 C C . ASN A 1 83 ? -51.667 -20.009 98.614 1.00 79.44 83 ASN A C 1
ATOM 648 O O . ASN A 1 83 ? -52.691 -20.239 99.258 1.00 79.44 83 ASN A O 1
ATOM 652 N N . GLN A 1 84 ? -50.598 -19.430 99.174 1.00 79.62 84 GLN A N 1
ATOM 653 C CA . GLN A 1 84 ? -50.583 -18.969 100.572 1.00 79.62 84 GLN A CA 1
ATOM 654 C C . GLN A 1 84 ? -51.647 -17.900 100.846 1.00 79.62 84 GLN A C 1
ATOM 656 O O . GLN A 1 84 ? -52.343 -17.964 101.859 1.00 79.62 84 GLN A O 1
ATOM 661 N N . VAL A 1 85 ? -51.833 -16.939 99.936 1.00 75.25 85 VAL A N 1
ATOM 662 C CA . VAL A 1 85 ? -52.874 -15.907 100.076 1.00 75.25 85 VAL A CA 1
ATOM 663 C C . VAL A 1 85 ? -54.277 -16.524 100.049 1.00 75.25 85 VAL A C 1
ATOM 665 O O . VAL A 1 85 ? -55.142 -16.109 100.826 1.00 75.25 85 VAL A O 1
ATOM 668 N N . LYS A 1 86 ? -54.517 -17.551 99.220 1.00 78.56 86 LYS A N 1
ATOM 669 C CA . LYS A 1 86 ? -55.780 -18.315 99.233 1.00 78.56 86 LYS A CA 1
ATOM 670 C C . LYS A 1 86 ? -55.995 -19.068 100.549 1.00 78.56 86 LYS A C 1
ATOM 672 O O . LYS A 1 86 ? -57.115 -19.083 101.064 1.00 78.56 86 LYS A O 1
ATOM 677 N N . GLU A 1 87 ? -54.945 -19.664 101.108 1.00 78.56 87 GLU A N 1
ATOM 678 C CA . GLU A 1 87 ? -55.013 -20.369 102.391 1.00 78.56 87 GLU A CA 1
ATOM 679 C C . GLU A 1 87 ? -55.306 -19.404 103.553 1.00 78.56 87 GLU A C 1
ATOM 681 O O . GLU A 1 87 ? -56.200 -19.659 104.360 1.00 78.56 87 GLU A O 1
ATOM 686 N N . LEU A 1 88 ? -54.618 -18.259 103.607 1.00 76.19 88 LEU A N 1
ATOM 687 C CA . LEU A 1 88 ? -54.862 -17.214 104.607 1.00 76.19 88 LEU A CA 1
ATOM 688 C C . LEU A 1 88 ? -56.268 -16.618 104.479 1.00 76.19 88 LEU A C 1
ATOM 690 O O . LEU A 1 88 ? -56.947 -16.447 105.488 1.00 76.19 88 LEU A O 1
ATOM 694 N N . SER A 1 89 ? -56.749 -16.394 103.254 1.00 75.56 89 SER A N 1
ATOM 695 C CA . SER A 1 89 ? -58.127 -15.938 103.011 1.00 75.56 89 SER A CA 1
ATOM 696 C C . SER A 1 89 ? -59.162 -16.951 103.519 1.00 75.56 89 SER A C 1
ATOM 698 O O . SER A 1 89 ? -60.184 -16.566 104.079 1.00 75.56 89 SER A O 1
ATOM 700 N N . SER A 1 90 ? -58.873 -18.250 103.391 1.00 75.56 90 SER A N 1
ATOM 701 C CA . SER A 1 90 ? -59.732 -19.319 103.920 1.00 75.56 90 SER A CA 1
ATOM 702 C C . SER A 1 90 ? -59.708 -19.376 105.453 1.00 75.56 90 SER A C 1
ATOM 704 O O . SER A 1 90 ? -60.729 -19.661 106.069 1.00 75.56 90 SER A O 1
ATOM 706 N N . LYS A 1 91 ? -58.569 -19.061 106.088 1.00 73.69 91 LYS A N 1
ATOM 707 C CA . LYS A 1 91 ? -58.454 -18.959 107.555 1.00 73.69 91 LYS A CA 1
ATOM 708 C C . LYS A 1 91 ? -59.191 -17.738 108.112 1.00 73.69 91 LYS A C 1
ATOM 710 O O . LYS A 1 91 ? -59.843 -17.866 109.143 1.00 73.69 91 LYS A O 1
ATOM 715 N N . ILE A 1 92 ? -59.154 -16.596 107.423 1.00 65.19 92 ILE A N 1
ATOM 716 C CA . ILE A 1 92 ? -59.920 -15.393 107.802 1.00 65.19 92 ILE A CA 1
ATOM 717 C C . ILE A 1 92 ? -61.429 -15.683 107.769 1.00 65.19 92 ILE A C 1
ATOM 719 O O . ILE A 1 92 ? -62.123 -15.378 108.735 1.00 65.19 92 ILE A O 1
ATOM 723 N N . ALA A 1 93 ? -61.915 -16.395 106.746 1.00 63.31 93 ALA A N 1
ATOM 724 C CA . ALA A 1 93 ? -63.320 -16.811 106.653 1.00 63.31 93 ALA A CA 1
ATOM 725 C C . ALA A 1 93 ? -63.777 -17.747 107.798 1.00 63.31 93 ALA A C 1
ATOM 727 O O . ALA A 1 93 ? -64.967 -17.837 108.088 1.00 63.31 93 ALA A O 1
ATOM 728 N N . ILE A 1 94 ? -62.850 -18.438 108.473 1.00 61.75 94 ILE A N 1
ATOM 729 C CA . ILE A 1 94 ? -63.146 -19.293 109.638 1.00 61.75 94 ILE A CA 1
ATOM 730 C C . ILE A 1 94 ? -63.187 -18.473 110.943 1.00 61.75 94 ILE A C 1
ATOM 732 O O . ILE A 1 94 ? -63.887 -18.851 111.885 1.00 61.75 94 ILE A O 1
ATOM 736 N N . PHE A 1 95 ? -62.485 -17.338 111.010 1.00 56.50 95 PHE A N 1
ATOM 737 C CA . PHE A 1 95 ? -62.444 -16.469 112.193 1.00 56.50 95 PHE A CA 1
ATOM 738 C C . PHE A 1 95 ? -63.640 -15.509 112.312 1.00 56.50 95 PHE A C 1
ATOM 740 O O . PHE A 1 95 ? -63.944 -15.066 113.418 1.00 56.50 95 PHE A O 1
ATOM 747 N N . GLU A 1 96 ? -64.394 -15.263 111.237 1.00 53.59 96 GLU A N 1
ATOM 748 C CA . GLU A 1 96 ? -65.607 -14.421 111.255 1.00 53.59 96 GLU A CA 1
ATOM 749 C C . GLU A 1 96 ? -66.796 -15.034 112.040 1.00 53.59 96 GLU A C 1
ATOM 751 O O . GLU A 1 96 ? -67.831 -14.394 112.207 1.00 53.59 96 GLU A O 1
ATOM 756 N N . GLY A 1 97 ? -66.661 -16.256 112.572 1.00 52.59 97 GLY A N 1
ATOM 757 C CA . GLY A 1 97 ? -67.741 -16.991 113.243 1.00 52.59 97 GLY A CA 1
ATOM 758 C C . GLY A 1 97 ? -67.807 -16.926 114.777 1.00 52.59 97 GLY A C 1
ATOM 759 O O . GLY A 1 97 ? -68.676 -17.590 115.343 1.00 52.59 97 GLY A O 1
ATOM 760 N N . LYS A 1 98 ? -66.917 -16.214 115.489 1.00 50.72 98 LYS A N 1
ATOM 761 C CA . LYS A 1 98 ? -66.935 -16.180 116.972 1.00 50.72 98 LYS A CA 1
ATOM 762 C C . LYS A 1 98 ? -66.627 -14.786 117.538 1.00 50.72 98 LYS A C 1
ATOM 764 O O . LYS A 1 98 ? -65.471 -14.412 117.696 1.00 50.72 98 LYS A O 1
ATOM 769 N N . GLN A 1 99 ? -67.689 -14.045 117.862 1.00 44.31 99 GLN A N 1
ATOM 770 C CA . GLN A 1 99 ? -67.662 -12.803 118.640 1.00 44.31 99 GLN A CA 1
ATOM 771 C C . GLN A 1 99 ? -67.583 -13.111 120.141 1.00 44.31 99 GLN A C 1
ATOM 773 O O . GLN A 1 99 ? -68.457 -13.786 120.674 1.00 44.31 99 GLN A O 1
ATOM 778 N N . ASP A 1 100 ? -66.538 -12.623 120.807 1.00 48.88 100 ASP A N 1
ATOM 779 C CA . ASP A 1 100 ? -66.696 -11.555 121.805 1.00 48.88 100 ASP A CA 1
ATOM 780 C C . ASP A 1 100 ? -65.316 -11.054 122.259 1.00 48.88 100 ASP A C 1
ATOM 782 O O . ASP A 1 100 ? -64.631 -11.624 123.104 1.00 48.88 100 ASP A O 1
ATOM 786 N N . GLY A 1 101 ? -64.900 -9.978 121.592 1.00 53.34 101 GLY A N 1
ATOM 787 C CA . GLY A 1 101 ? -63.605 -9.295 121.678 1.00 53.34 101 GLY A CA 1
ATOM 788 C C . GLY A 1 101 ? -63.563 -8.168 120.637 1.00 53.34 101 GLY A C 1
ATOM 789 O O . GLY A 1 101 ? -62.611 -8.008 119.879 1.00 53.34 101 GLY A O 1
ATOM 790 N N . THR A 1 102 ? -64.688 -7.464 120.505 1.00 54.16 102 THR A N 1
ATOM 791 C CA . THR A 1 102 ? -65.263 -7.055 119.209 1.00 54.16 102 THR A CA 1
ATOM 792 C C . THR A 1 102 ? -64.922 -5.619 118.788 1.00 54.16 102 THR A C 1
ATOM 794 O O . THR A 1 102 ? -65.602 -5.043 117.952 1.00 54.16 102 THR A O 1
ATOM 797 N N . SER A 1 103 ? -63.859 -5.015 119.325 1.00 55.44 103 SER A N 1
ATOM 798 C CA . SER A 1 103 ? -63.449 -3.656 118.916 1.00 55.44 103 SER A CA 1
ATOM 799 C C . SER A 1 103 ? -62.065 -3.584 118.273 1.00 55.44 103 SER A C 1
ATOM 801 O O . SER A 1 103 ? -61.824 -2.661 117.504 1.00 55.44 103 SER A O 1
ATOM 803 N N . MET A 1 104 ? -61.170 -4.540 118.541 1.00 56.88 104 MET A N 1
ATOM 804 C CA . MET A 1 104 ? -59.826 -4.568 117.944 1.00 56.88 104 MET A CA 1
ATOM 805 C C . MET A 1 104 ? -59.802 -5.402 116.654 1.00 56.88 104 MET A C 1
ATOM 807 O O . MET A 1 104 ? -59.244 -4.973 115.652 1.00 56.88 104 MET A O 1
ATOM 811 N N . LEU A 1 105 ? -60.546 -6.514 116.628 1.00 62.25 105 LEU A N 1
ATOM 812 C CA . LEU A 1 105 ? -60.683 -7.387 115.454 1.00 62.25 105 LEU A CA 1
ATOM 813 C C . LEU A 1 105 ? -61.397 -6.724 114.263 1.00 62.25 105 LEU A C 1
ATOM 815 O O . LEU A 1 105 ? -61.113 -7.068 113.122 1.00 62.25 105 LEU A O 1
ATOM 819 N N . ILE A 1 106 ? -62.305 -5.767 114.496 1.00 66.38 106 ILE A N 1
ATOM 820 C CA . ILE A 1 106 ? -62.971 -5.023 113.407 1.00 66.38 106 ILE A CA 1
ATOM 821 C C . ILE A 1 106 ? -61.988 -4.067 112.723 1.00 66.38 106 ILE A C 1
ATOM 823 O O . ILE A 1 106 ? -62.010 -3.941 111.501 1.00 66.38 106 ILE A O 1
ATOM 827 N N . VAL A 1 107 ? -61.112 -3.423 113.500 1.00 71.56 107 VAL A N 1
ATOM 828 C CA . VAL A 1 107 ? -60.059 -2.555 112.956 1.00 71.56 107 VAL A CA 1
ATOM 829 C C . VAL A 1 107 ? -59.053 -3.395 112.173 1.00 71.56 107 VAL A C 1
ATOM 831 O O . VAL A 1 107 ? -58.752 -3.061 111.033 1.00 71.56 107 VAL A O 1
ATOM 834 N N . GLU A 1 108 ? -58.630 -4.539 112.718 1.00 77.31 108 GLU A N 1
ATOM 835 C CA . GLU A 1 108 ? -57.741 -5.467 112.012 1.00 77.31 108 GLU A CA 1
ATOM 836 C C . GLU A 1 108 ? -58.377 -6.010 110.721 1.00 77.31 108 GLU A C 1
ATOM 838 O O . GLU A 1 108 ? -57.714 -6.051 109.688 1.00 77.31 108 GLU A O 1
ATOM 843 N N . LEU A 1 109 ? -59.666 -6.370 110.723 1.00 78.06 109 LEU A N 1
ATOM 844 C CA . LEU A 1 109 ? -60.374 -6.819 109.517 1.00 78.06 109 LEU A CA 1
ATOM 845 C C . LEU A 1 109 ? -60.489 -5.723 108.450 1.00 78.06 109 LEU A C 1
ATOM 847 O O . LEU A 1 109 ? -60.307 -6.013 107.265 1.00 78.06 109 LEU A O 1
ATOM 851 N N . GLU A 1 110 ? -60.757 -4.474 108.838 1.00 80.50 110 GLU A N 1
ATOM 852 C CA . GLU A 1 110 ? -60.798 -3.361 107.884 1.00 80.50 110 GLU A CA 1
ATOM 853 C C . GLU A 1 110 ? -59.390 -3.040 107.347 1.00 80.50 110 GLU A C 1
ATOM 855 O O . GLU A 1 110 ? -59.235 -2.802 106.147 1.00 80.50 110 GLU A O 1
ATOM 860 N N . ASP A 1 111 ? -58.345 -3.149 108.173 1.00 84.38 111 ASP A N 1
ATOM 861 C CA . ASP A 1 111 ? -56.948 -3.040 107.739 1.00 84.38 111 ASP A CA 1
ATOM 862 C C . ASP A 1 111 ? -56.558 -4.171 106.773 1.00 84.38 111 ASP A C 1
ATOM 864 O O . ASP A 1 111 ? -55.944 -3.910 105.735 1.00 84.38 111 ASP A O 1
ATOM 868 N N . TYR A 1 112 ? -56.974 -5.416 107.032 1.00 86.06 112 TYR A N 1
ATOM 869 C CA . TYR A 1 112 ? -56.756 -6.548 106.122 1.00 86.06 112 TYR A CA 1
ATOM 870 C C . TYR A 1 112 ? -57.507 -6.386 104.801 1.00 86.06 112 TYR A C 1
ATOM 872 O O . TYR A 1 112 ? -56.979 -6.711 103.734 1.00 86.06 112 TYR A O 1
ATOM 880 N N . LYS A 1 113 ? -58.726 -5.854 104.837 1.00 87.00 113 LYS A N 1
ATOM 881 C CA . LYS A 1 113 ? -59.513 -5.556 103.640 1.00 87.00 113 LYS A CA 1
ATOM 882 C C . LYS A 1 113 ? -58.874 -4.434 102.821 1.00 87.00 113 LYS A C 1
ATOM 884 O O . LYS A 1 113 ? -58.729 -4.585 101.607 1.00 87.00 113 LYS A O 1
ATOM 889 N N . ASN A 1 114 ? -58.415 -3.364 103.468 1.00 88.12 114 ASN A N 1
ATOM 890 C CA . ASN A 1 114 ? -57.670 -2.282 102.821 1.00 88.12 114 ASN A CA 1
ATOM 891 C C . ASN A 1 114 ? -56.344 -2.784 102.230 1.00 88.12 114 ASN A C 1
ATOM 893 O O . ASN A 1 114 ? -56.019 -2.466 101.083 1.00 88.12 114 ASN A O 1
ATOM 897 N N . ALA A 1 115 ? -55.619 -3.642 102.952 1.00 90.00 115 ALA A N 1
ATOM 898 C CA . ALA A 1 115 ? -54.423 -4.313 102.451 1.00 90.00 115 ALA A CA 1
ATOM 899 C C . ALA A 1 115 ? -54.733 -5.223 101.249 1.00 90.00 115 ALA A C 1
ATOM 901 O O . ALA A 1 115 ? -53.983 -5.220 100.274 1.00 90.00 115 ALA A O 1
ATOM 902 N N . SER A 1 116 ? -55.862 -5.941 101.258 1.00 86.69 116 SER A N 1
ATOM 903 C CA . SER A 1 116 ? -56.316 -6.778 100.138 1.00 86.69 116 SER A CA 1
ATOM 904 C C . SER A 1 116 ? -56.651 -5.951 98.894 1.00 86.69 116 SER A C 1
ATOM 906 O O . SER A 1 116 ? -56.251 -6.309 97.785 1.00 86.69 116 SER A O 1
ATOM 908 N N . VAL A 1 117 ? -57.344 -4.819 99.055 1.00 90.81 117 VAL A N 1
ATOM 909 C CA . VAL A 1 117 ? -57.642 -3.892 97.949 1.00 90.81 117 VAL A CA 1
ATOM 910 C C . VAL A 1 117 ? -56.354 -3.301 97.381 1.00 90.81 117 VAL A C 1
ATOM 912 O O . VAL A 1 117 ? -56.180 -3.290 96.162 1.00 90.81 117 VAL A O 1
ATOM 915 N N . LYS A 1 118 ? -55.425 -2.877 98.248 1.00 93.00 118 LYS A N 1
ATOM 916 C CA . LYS A 1 118 ? -54.108 -2.383 97.834 1.00 93.00 118 LYS A CA 1
ATOM 917 C C . LYS A 1 118 ? -53.329 -3.453 97.063 1.00 93.00 118 LYS A C 1
ATOM 919 O O . LYS A 1 118 ? -52.897 -3.186 95.950 1.00 93.00 118 LYS A O 1
ATOM 924 N N . MET A 1 119 ? -53.252 -4.680 97.582 1.00 90.56 119 MET A N 1
ATOM 925 C CA . MET A 1 119 ? -52.602 -5.802 96.893 1.00 90.56 119 MET A CA 1
ATOM 926 C C . MET A 1 119 ? -53.246 -6.118 95.540 1.00 90.56 119 MET A C 1
ATOM 928 O O . MET A 1 119 ? -52.534 -6.408 94.586 1.00 90.56 119 MET A O 1
ATOM 932 N N . LYS A 1 120 ? -54.578 -6.055 95.419 1.00 91.75 120 LYS A N 1
ATOM 933 C CA . LYS A 1 120 ? -55.263 -6.254 94.130 1.00 91.75 120 LYS A CA 1
ATOM 934 C C . LYS A 1 120 ? -54.914 -5.165 93.121 1.00 91.75 120 LYS A C 1
ATOM 936 O O . LYS A 1 120 ? -54.720 -5.487 91.952 1.00 91.75 120 LYS A O 1
ATOM 941 N N . LYS A 1 121 ? -54.834 -3.908 93.567 1.00 93.75 121 LYS A N 1
ATOM 942 C CA . LYS A 1 121 ? -54.407 -2.789 92.724 1.00 93.75 121 LYS A CA 1
ATOM 943 C C . LYS A 1 121 ? -52.957 -2.970 92.274 1.00 93.75 121 LYS A C 1
ATOM 945 O O . LYS A 1 121 ? -52.703 -2.956 91.079 1.00 93.75 121 LYS A O 1
ATOM 950 N N . ASP A 1 122 ? -52.047 -3.259 93.200 1.00 92.31 122 ASP A N 1
ATOM 951 C CA . ASP A 1 122 ? -50.633 -3.494 92.886 1.00 92.31 122 ASP A CA 1
ATOM 952 C C . ASP A 1 122 ? -50.459 -4.701 91.938 1.00 92.31 122 ASP A C 1
ATOM 954 O O . ASP A 1 122 ? -49.629 -4.676 91.030 1.00 92.31 122 ASP A O 1
ATOM 958 N N . LEU A 1 123 ? -51.273 -5.753 92.095 1.00 91.81 123 LEU A N 1
ATOM 959 C CA . LEU A 1 123 ? -51.296 -6.908 91.191 1.00 91.81 123 LEU A CA 1
ATOM 960 C C . LEU A 1 123 ? -51.807 -6.536 89.790 1.00 91.81 123 LEU A C 1
ATOM 962 O O . LEU A 1 123 ? -51.299 -7.063 88.801 1.00 91.81 123 LEU A O 1
ATOM 966 N N . GLN A 1 124 ? -52.800 -5.651 89.692 1.00 93.44 124 GLN A N 1
ATOM 967 C CA . GLN A 1 124 ? -53.307 -5.148 88.416 1.00 93.44 124 GLN A CA 1
ATOM 968 C C . GLN A 1 124 ? -52.265 -4.266 87.711 1.00 93.44 124 GLN A C 1
ATOM 970 O O . GLN A 1 124 ? -51.952 -4.529 86.552 1.00 93.44 124 GLN A O 1
ATOM 975 N N . ASP A 1 125 ? -51.641 -3.327 88.426 1.00 93.19 125 ASP A N 1
ATOM 976 C CA . ASP A 1 125 ? -50.558 -2.483 87.901 1.00 93.19 125 ASP A CA 1
ATOM 977 C C . ASP A 1 125 ? -49.364 -3.341 87.432 1.00 93.19 125 ASP A C 1
ATOM 979 O O . ASP A 1 125 ? -48.748 -3.075 86.398 1.00 93.19 125 ASP A O 1
ATOM 983 N N . CYS A 1 126 ? -49.035 -4.413 88.164 1.00 92.50 126 CYS A N 1
ATOM 984 C CA . CYS A 1 126 ? -48.011 -5.377 87.755 1.00 92.50 126 CYS A CA 1
ATOM 985 C C . CYS A 1 126 ? -48.396 -6.152 86.488 1.00 92.50 126 CYS A C 1
ATOM 987 O O . CYS A 1 126 ? -47.524 -6.417 85.662 1.00 92.50 126 CYS A O 1
ATOM 989 N N . LYS A 1 127 ? -49.674 -6.512 86.309 1.00 93.31 127 LYS A N 1
ATOM 990 C CA . LYS A 1 127 ? -50.158 -7.170 85.084 1.00 93.31 127 LYS A CA 1
ATOM 991 C C . LYS A 1 127 ? -50.098 -6.243 83.877 1.00 93.31 127 LYS A C 1
ATOM 993 O O . LYS A 1 127 ? -49.687 -6.687 82.812 1.00 93.31 127 LYS A O 1
ATOM 998 N N . GLU A 1 128 ? -50.464 -4.976 84.042 1.00 94.50 128 GLU A N 1
ATOM 999 C CA . GLU A 1 128 ? -50.383 -3.972 82.975 1.00 94.50 128 GLU A CA 1
ATOM 1000 C C . GLU A 1 128 ? -48.927 -3.739 82.558 1.00 94.50 128 GLU A C 1
ATOM 1002 O O . GLU A 1 128 ? -48.597 -3.868 81.382 1.00 94.50 128 GLU A O 1
ATOM 1007 N N . LYS A 1 129 ? -48.018 -3.564 83.527 1.00 94.81 129 LYS A N 1
ATOM 1008 C CA . LYS A 1 129 ? -46.571 -3.477 83.257 1.00 94.81 129 LYS A CA 1
ATOM 1009 C C . LYS A 1 129 ? -45.996 -4.742 82.617 1.00 94.81 129 LYS A C 1
ATOM 1011 O O . LYS A 1 129 ? -45.038 -4.655 81.851 1.00 94.81 129 LYS A O 1
ATOM 1016 N N . LEU A 1 130 ? -46.520 -5.923 82.953 1.00 92.19 130 LEU A N 1
ATOM 1017 C CA . LEU A 1 130 ? -46.111 -7.176 82.314 1.00 92.19 130 LEU A CA 1
ATOM 1018 C C . LEU A 1 130 ? -46.571 -7.214 80.851 1.00 92.19 130 LEU A C 1
ATOM 1020 O O . LEU A 1 130 ? -45.755 -7.514 79.987 1.00 92.19 130 LEU A O 1
ATOM 1024 N N . ALA A 1 131 ? -47.820 -6.836 80.573 1.00 94.12 131 ALA A N 1
ATOM 1025 C CA . ALA A 1 131 ? -48.363 -6.772 79.218 1.00 94.12 131 ALA A CA 1
ATOM 1026 C C . ALA A 1 131 ? -47.623 -5.747 78.337 1.00 94.12 131 ALA A C 1
ATOM 1028 O O . ALA A 1 131 ? -47.326 -6.033 77.180 1.00 94.12 131 ALA A O 1
ATOM 1029 N N . GLU A 1 132 ? -47.254 -4.583 78.884 1.00 95.00 132 GLU A N 1
ATOM 1030 C CA . GLU A 1 132 ? -46.411 -3.595 78.189 1.00 95.00 132 GLU A CA 1
ATOM 1031 C C . GLU A 1 132 ? -45.033 -4.167 77.833 1.00 95.00 132 GLU A C 1
ATOM 1033 O O . GLU A 1 132 ? -44.545 -3.989 76.716 1.00 95.00 132 GLU A O 1
ATOM 1038 N N . LYS A 1 133 ? -44.404 -4.898 78.764 1.00 94.94 133 LYS A N 1
ATOM 1039 C CA . LYS A 1 133 ? -43.121 -5.565 78.504 1.00 94.94 133 LYS A CA 1
ATOM 1040 C C . LYS A 1 133 ? -43.249 -6.679 77.469 1.00 94.94 133 LYS A C 1
ATOM 1042 O O . LYS A 1 133 ? -42.348 -6.827 76.651 1.00 94.94 133 LYS A O 1
ATOM 1047 N N . GLU A 1 134 ? -44.334 -7.448 77.486 1.00 94.25 134 GLU A N 1
ATOM 1048 C CA . GLU A 1 134 ? -44.610 -8.477 76.476 1.00 94.25 134 GLU A CA 1
ATOM 1049 C C . GLU A 1 134 ? -44.814 -7.860 75.085 1.00 94.25 134 GLU A C 1
ATOM 1051 O O . GLU A 1 134 ? -44.235 -8.351 74.117 1.00 94.25 134 GLU A O 1
ATOM 1056 N N . ALA A 1 135 ? -45.537 -6.739 74.983 1.00 94.44 135 ALA A N 1
ATOM 1057 C CA . ALA A 1 135 ? -45.691 -5.998 73.731 1.00 94.44 135 ALA A CA 1
ATOM 1058 C C . ALA A 1 135 ? -44.349 -5.460 73.203 1.00 94.44 135 ALA A C 1
ATOM 1060 O O . ALA A 1 135 ? -44.056 -5.597 72.017 1.00 94.44 135 ALA A O 1
ATOM 1061 N N . LEU A 1 136 ? -43.498 -4.921 74.086 1.00 96.31 136 LEU A N 1
ATOM 1062 C CA . LEU A 1 136 ? -42.155 -4.463 73.716 1.00 96.31 136 LEU A CA 1
ATOM 1063 C C . LEU A 1 136 ? -41.254 -5.623 73.257 1.00 96.31 136 LEU A C 1
ATOM 1065 O O . LEU A 1 136 ? -40.469 -5.465 72.326 1.00 96.31 136 LEU A O 1
ATOM 1069 N N . ILE A 1 137 ? -41.356 -6.798 73.890 1.00 94.12 137 ILE A N 1
ATOM 1070 C CA . ILE A 1 137 ? -40.623 -8.003 73.468 1.00 94.12 137 ILE A CA 1
ATOM 1071 C C . ILE A 1 137 ? -41.067 -8.445 72.069 1.00 94.12 137 ILE A C 1
ATOM 1073 O O . ILE A 1 137 ? -40.217 -8.829 71.263 1.00 94.12 137 ILE A O 1
ATOM 1077 N N . GLU A 1 138 ? -42.363 -8.382 71.768 1.00 95.12 138 GLU A N 1
ATOM 1078 C CA . GLU A 1 138 ? -42.898 -8.718 70.447 1.00 95.12 138 GLU A CA 1
ATOM 1079 C C . GLU A 1 138 ? -42.421 -7.720 69.376 1.00 95.12 138 GLU A C 1
ATOM 1081 O O . GLU A 1 138 ? -41.935 -8.137 68.325 1.00 95.12 138 GLU A O 1
ATOM 1086 N N . GLU A 1 139 ? -42.452 -6.414 69.661 1.00 95.25 139 GLU A N 1
ATOM 1087 C CA . GLU A 1 139 ? -41.943 -5.372 68.755 1.00 95.25 139 GLU A CA 1
ATOM 1088 C C . GLU A 1 139 ? -40.439 -5.535 68.483 1.00 95.25 139 GLU A C 1
ATOM 1090 O O . GLU A 1 139 ? -40.001 -5.528 67.330 1.00 95.25 139 GLU A O 1
ATOM 1095 N N . LEU A 1 140 ? -39.638 -5.774 69.529 1.00 95.25 140 LEU A N 1
ATOM 1096 C CA . LEU A 1 140 ? -38.208 -6.054 69.382 1.00 95.25 140 LEU A CA 1
ATOM 1097 C C . LEU A 1 140 ? -37.955 -7.341 68.587 1.00 95.25 140 LEU A C 1
ATOM 1099 O O . LEU A 1 140 ? -37.017 -7.393 67.794 1.00 95.25 140 LEU A O 1
ATOM 1103 N N . SER A 1 141 ? -38.788 -8.369 68.762 1.00 95.56 141 SER A N 1
ATOM 1104 C CA . SER A 1 141 ? -38.675 -9.622 68.006 1.00 95.56 141 SER A CA 1
ATOM 1105 C C . SER A 1 141 ? -38.981 -9.415 66.521 1.00 95.56 141 SER A C 1
ATOM 1107 O O . SER A 1 141 ? -38.261 -9.943 65.672 1.00 95.56 141 SER A O 1
ATOM 1109 N N . GLN A 1 142 ? -39.986 -8.597 66.195 1.00 95.50 142 GLN A N 1
ATOM 1110 C CA . GLN A 1 142 ? -40.290 -8.206 64.816 1.00 95.50 142 GLN A CA 1
ATOM 1111 C C . GLN A 1 142 ? -39.159 -7.372 64.204 1.00 95.50 142 GLN A C 1
ATOM 1113 O O . GLN A 1 142 ? -38.742 -7.652 63.083 1.00 95.50 142 GLN A O 1
ATOM 1118 N N . HIS A 1 143 ? -38.594 -6.419 64.950 1.00 95.56 143 HIS A N 1
ATOM 1119 C CA . HIS A 1 143 ? -37.466 -5.615 64.473 1.00 95.56 143 HIS A CA 1
ATOM 1120 C C . HIS A 1 143 ? -36.194 -6.452 64.238 1.00 95.56 143 HIS A C 1
ATOM 1122 O O . HIS A 1 143 ? -35.475 -6.257 63.258 1.00 95.56 143 HIS A O 1
ATOM 1128 N N . ILE A 1 144 ? -35.924 -7.441 65.096 1.00 94.81 144 ILE A N 1
ATOM 1129 C CA . ILE A 1 144 ? -34.831 -8.400 64.879 1.00 94.81 144 ILE A CA 1
ATOM 1130 C C . ILE A 1 144 ? -35.072 -9.215 63.600 1.00 94.81 144 ILE A C 1
ATOM 1132 O O . ILE A 1 144 ? -34.128 -9.451 62.845 1.00 94.81 144 ILE A O 1
ATOM 1136 N N . ALA A 1 145 ? -36.316 -9.621 63.326 1.00 95.12 145 ALA A N 1
ATOM 1137 C CA . ALA A 1 145 ? -36.654 -10.343 62.103 1.00 95.12 145 ALA A CA 1
ATOM 1138 C C . ALA A 1 145 ? -36.434 -9.487 60.842 1.00 95.12 145 ALA A C 1
ATOM 1140 O O . ALA A 1 145 ? -35.817 -9.975 59.895 1.00 95.12 145 ALA A O 1
ATOM 1141 N N . THR A 1 146 ? -36.840 -8.210 60.848 1.00 95.25 146 THR A N 1
ATOM 1142 C CA . THR A 1 146 ? -36.607 -7.298 59.711 1.00 95.25 146 THR A CA 1
ATOM 1143 C C . THR A 1 146 ? -35.118 -7.055 59.473 1.00 95.25 146 THR A C 1
ATOM 1145 O O . THR A 1 146 ? -34.657 -7.145 58.340 1.00 95.25 146 THR A O 1
ATOM 1148 N N . LEU A 1 147 ? -34.328 -6.849 60.534 1.00 95.12 147 LEU A N 1
ATOM 1149 C CA . LEU A 1 147 ? -32.872 -6.690 60.412 1.00 95.12 147 LEU A CA 1
ATOM 1150 C C . LEU A 1 147 ? -32.188 -7.952 59.865 1.00 95.12 147 LEU A C 1
ATOM 1152 O O . LEU A 1 147 ? -31.192 -7.867 59.145 1.00 95.12 147 LEU A O 1
ATOM 1156 N N . HIS A 1 148 ? -32.700 -9.140 60.195 1.00 94.06 148 HIS A N 1
ATOM 1157 C CA . HIS A 1 148 ? -32.203 -10.390 59.623 1.00 94.06 148 HIS A CA 1
ATOM 1158 C C . HIS A 1 148 ? -32.508 -10.518 58.124 1.00 94.06 148 HIS A C 1
ATOM 1160 O O . HIS A 1 148 ? -31.658 -11.030 57.393 1.00 94.06 148 HIS A O 1
ATOM 1166 N N . GLU A 1 149 ? -33.671 -10.047 57.671 1.00 95.25 149 GLU A N 1
ATOM 1167 C CA . GLU A 1 149 ? -34.046 -10.012 56.253 1.00 95.25 149 GLU A CA 1
ATOM 1168 C C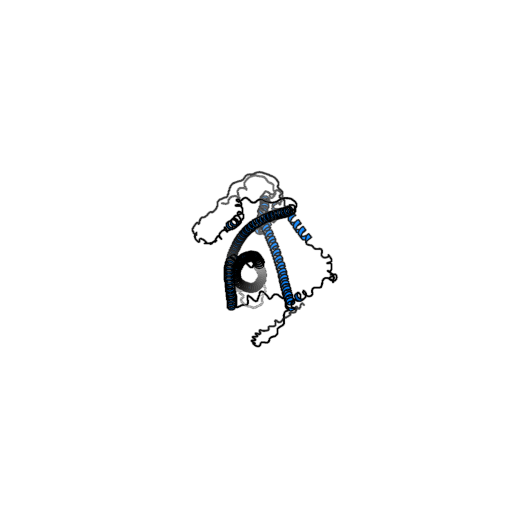 . GLU A 1 149 ? -33.183 -9.010 55.470 1.00 95.25 149 GLU A C 1
ATOM 1170 O O . GLU A 1 149 ? -32.572 -9.387 54.472 1.00 95.25 149 GLU A O 1
ATOM 1175 N N . GLU A 1 150 ? -33.000 -7.790 55.985 1.00 95.19 150 GLU A N 1
ATOM 1176 C CA . GLU A 1 150 ? -32.105 -6.780 55.393 1.00 95.19 150 GLU A CA 1
ATOM 1177 C C . GLU A 1 150 ? -30.649 -7.273 55.325 1.00 95.19 150 GLU A C 1
ATOM 1179 O O . GLU A 1 150 ? -29.948 -7.098 54.322 1.00 95.19 150 GLU A O 1
ATOM 1184 N N . LYS A 1 151 ? -30.177 -7.968 56.369 1.00 95.88 151 LYS A N 1
ATOM 1185 C CA . LYS A 1 151 ? -28.858 -8.618 56.363 1.00 95.88 151 LYS A CA 1
ATOM 1186 C C . LYS A 1 151 ? -28.761 -9.720 55.300 1.00 95.88 151 LYS A C 1
ATOM 1188 O O . LYS A 1 151 ? -27.686 -9.939 54.742 1.00 95.88 151 LYS A O 1
ATOM 1193 N N . ALA A 1 152 ? -29.834 -10.464 55.045 1.00 94.81 152 ALA A N 1
ATOM 1194 C CA . ALA A 1 152 ? -29.841 -11.490 54.006 1.00 94.81 152 ALA A CA 1
ATOM 1195 C C . ALA A 1 152 ? -29.813 -10.859 52.605 1.00 94.81 152 ALA A C 1
ATOM 1197 O O . ALA A 1 152 ? -29.036 -11.301 51.760 1.00 94.81 152 ALA A O 1
ATOM 1198 N N . GLU A 1 153 ? -30.585 -9.792 52.386 1.00 96.56 153 GLU A N 1
ATOM 1199 C CA . GLU A 1 153 ? -30.624 -9.062 51.117 1.00 96.56 153 GLU A CA 1
ATOM 1200 C C . GLU A 1 153 ? -29.273 -8.412 50.788 1.00 96.56 153 GLU A C 1
ATOM 1202 O O . GLU A 1 153 ? -28.741 -8.598 49.694 1.00 96.56 153 GLU A O 1
ATOM 1207 N N . THR A 1 154 ? -28.663 -7.722 51.753 1.00 95.19 154 THR A N 1
ATOM 1208 C CA . THR A 1 154 ? -27.331 -7.112 51.583 1.00 95.19 154 THR A CA 1
ATOM 1209 C C . THR A 1 154 ? -26.240 -8.150 51.301 1.00 95.19 154 THR A C 1
ATOM 1211 O O . THR A 1 154 ? -25.374 -7.915 50.458 1.00 95.19 154 THR A O 1
ATOM 1214 N N . ASN A 1 155 ? -26.295 -9.329 51.932 1.00 94.81 155 ASN A N 1
ATOM 1215 C CA . ASN A 1 155 ? -25.376 -10.429 51.623 1.00 94.81 155 ASN A CA 1
ATOM 1216 C C . ASN A 1 155 ? -25.582 -10.997 50.212 1.00 94.81 155 ASN A C 1
ATOM 1218 O O . ASN A 1 155 ? -24.599 -11.341 49.554 1.00 94.81 155 ASN A O 1
ATOM 1222 N N . GLU A 1 156 ? -26.822 -11.089 49.727 1.00 96.06 156 GLU A N 1
ATOM 1223 C CA . GLU A 1 156 ? -27.087 -11.549 48.359 1.00 96.06 156 GLU A CA 1
ATOM 1224 C C . GLU A 1 156 ? -26.617 -10.520 47.323 1.00 96.06 156 GLU A C 1
ATOM 1226 O O . GLU A 1 156 ? -25.977 -10.895 46.341 1.00 96.06 156 GLU A O 1
ATOM 1231 N N . GLN A 1 157 ? -26.818 -9.223 47.579 1.00 94.81 157 GLN A N 1
ATOM 1232 C CA . GLN A 1 157 ? -26.255 -8.154 46.747 1.00 94.81 157 GLN A CA 1
ATOM 1233 C C . GLN A 1 157 ? -24.721 -8.214 46.712 1.00 94.81 157 GLN A C 1
ATOM 1235 O O . GLN A 1 157 ? -24.123 -8.095 45.642 1.00 94.81 157 GLN A O 1
ATOM 1240 N N . LEU A 1 158 ? -24.070 -8.460 47.856 1.00 95.12 158 LEU A N 1
ATOM 1241 C CA . LEU A 1 158 ? -22.618 -8.634 47.924 1.00 95.12 158 LEU A CA 1
ATOM 1242 C C . LEU A 1 158 ? -22.157 -9.861 47.124 1.00 95.12 158 LEU A C 1
ATOM 1244 O O . LEU A 1 158 ? -21.158 -9.792 46.406 1.00 95.12 158 LEU A O 1
ATOM 1248 N N . ARG A 1 159 ? -22.900 -10.972 47.197 1.00 96.00 159 ARG A N 1
ATOM 1249 C CA . ARG A 1 159 ? -22.626 -12.184 46.412 1.00 96.00 159 ARG A CA 1
ATOM 1250 C C . ARG A 1 159 ? -22.753 -11.916 44.914 1.00 96.00 159 ARG A C 1
ATOM 1252 O O . ARG A 1 159 ? -21.882 -12.329 44.152 1.00 96.00 159 ARG A O 1
ATOM 1259 N N . GLN A 1 160 ? -23.792 -11.194 44.501 1.00 95.44 160 GLN A N 1
ATOM 1260 C CA . GLN A 1 160 ? -24.017 -10.825 43.106 1.00 95.44 160 GLN A CA 1
ATOM 1261 C C . GLN A 1 160 ? -22.914 -9.895 42.584 1.00 95.44 160 GLN A C 1
ATOM 1263 O O . GLN A 1 160 ? -22.350 -10.159 41.525 1.00 95.44 160 GLN A O 1
ATOM 1268 N N . LYS A 1 161 ? -22.507 -8.889 43.369 1.00 95.62 161 LYS A N 1
ATOM 1269 C CA . LYS A 1 161 ? -21.351 -8.033 43.048 1.00 95.62 161 LYS A CA 1
ATOM 1270 C C . LYS A 1 161 ? -20.037 -8.811 42.986 1.00 95.62 161 LYS A C 1
ATOM 1272 O O . LYS A 1 161 ? -19.178 -8.493 42.168 1.00 95.62 161 LYS A O 1
ATOM 1277 N N . GLY A 1 162 ? -19.888 -9.850 43.808 1.00 95.94 162 GLY A N 1
ATOM 1278 C CA . GLY A 1 162 ? -18.765 -10.784 43.731 1.00 95.94 162 GLY A CA 1
ATOM 1279 C C . GLY A 1 162 ? -18.705 -11.520 42.391 1.00 95.94 162 GLY A C 1
ATOM 1280 O O . GLY A 1 162 ? -17.641 -11.572 41.781 1.00 95.94 162 GLY A O 1
ATOM 1281 N N . ILE A 1 163 ? -19.845 -12.024 41.906 1.00 95.62 163 ILE A N 1
ATOM 1282 C CA . ILE A 1 163 ? -19.944 -12.704 40.603 1.00 95.62 163 ILE A CA 1
ATOM 1283 C C . ILE A 1 163 ? -19.642 -11.726 39.459 1.00 95.62 163 ILE A C 1
ATOM 1285 O O . ILE A 1 163 ? -18.773 -12.010 38.637 1.00 95.62 163 ILE A O 1
ATOM 1289 N N . GLU A 1 164 ? -20.268 -10.544 39.458 1.00 95.69 164 GLU A N 1
ATOM 1290 C CA . GLU A 1 164 ? -20.016 -9.495 38.454 1.00 95.69 164 GLU A CA 1
ATOM 1291 C C . GLU A 1 164 ? -18.528 -9.100 38.400 1.00 95.69 164 GLU A C 1
ATOM 1293 O O . GLU A 1 164 ? -17.956 -8.941 37.324 1.00 95.69 164 GLU A O 1
ATOM 1298 N N . SER A 1 165 ? -17.868 -8.993 39.559 1.00 93.31 165 SER A N 1
ATOM 1299 C CA . SER A 1 165 ? -16.431 -8.706 39.643 1.00 93.31 165 SER A CA 1
ATOM 1300 C C . SER A 1 165 ? -15.576 -9.826 39.035 1.00 93.31 165 SER A C 1
ATOM 1302 O O . SER A 1 165 ? -14.616 -9.551 38.312 1.00 93.31 165 SER A O 1
ATOM 1304 N N . THR A 1 166 ? -15.936 -11.095 39.263 1.00 94.94 166 THR A N 1
ATOM 1305 C CA . THR A 1 166 ? -15.226 -12.230 38.647 1.00 94.94 166 THR A CA 1
ATOM 1306 C C . THR A 1 166 ? -15.426 -12.311 37.133 1.00 94.94 166 THR A C 1
ATOM 1308 O O . THR A 1 166 ? -14.462 -12.584 36.422 1.00 94.94 166 THR A O 1
ATOM 1311 N N . GLU A 1 167 ? -16.626 -12.009 36.628 1.00 95.62 167 GLU A N 1
ATOM 1312 C CA . GLU A 1 167 ? -16.916 -11.963 35.187 1.00 95.62 167 GLU A CA 1
ATOM 1313 C C . GLU A 1 167 ? -16.162 -10.818 34.498 1.00 95.62 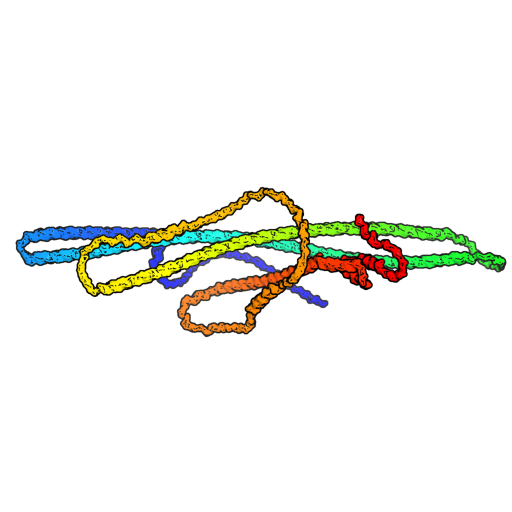167 GLU A C 1
ATOM 1315 O O . GLU A 1 167 ? -15.545 -11.014 33.449 1.00 95.62 167 GLU A O 1
ATOM 1320 N N . LEU A 1 168 ? -16.137 -9.630 35.115 1.00 94.81 168 LEU A N 1
ATOM 1321 C CA . LEU A 1 168 ? -15.347 -8.500 34.621 1.00 94.81 168 LEU A CA 1
ATOM 1322 C C . LEU A 1 168 ? -13.854 -8.827 34.591 1.00 94.81 168 LEU A C 1
ATOM 1324 O O . LEU A 1 168 ? -13.183 -8.504 33.612 1.00 94.81 168 LEU A O 1
ATOM 1328 N N . LYS A 1 169 ? -13.337 -9.500 35.625 1.00 96.69 169 LYS A N 1
ATOM 1329 C CA . LYS A 1 169 ? -11.939 -9.937 35.660 1.00 96.69 169 LYS A CA 1
ATOM 1330 C C . LYS A 1 169 ? -11.624 -10.912 34.523 1.00 96.69 169 LYS A C 1
ATOM 1332 O O . LYS A 1 169 ? -10.646 -10.701 33.816 1.00 96.69 169 LYS A O 1
ATOM 1337 N N . GLN A 1 170 ? -12.483 -11.904 34.292 1.00 96.00 170 GLN A N 1
ATOM 1338 C CA . GLN A 1 170 ? -12.323 -12.831 33.171 1.00 96.00 170 GLN A CA 1
ATOM 1339 C C . GLN A 1 170 ? -12.338 -12.097 31.817 1.00 96.00 170 GLN A C 1
ATOM 1341 O O . GLN A 1 170 ? -11.489 -12.357 30.969 1.00 96.00 170 GLN A O 1
ATOM 1346 N N . SER A 1 171 ? -13.241 -11.128 31.631 1.00 96.56 171 SER A N 1
ATOM 1347 C CA . SER A 1 171 ? -13.294 -10.321 30.404 1.00 96.56 171 SER A CA 1
ATOM 1348 C C . SER A 1 171 ? -12.033 -9.469 30.192 1.00 96.56 171 SER A C 1
ATOM 1350 O O . SER A 1 171 ? -11.582 -9.303 29.057 1.00 96.56 171 SER A O 1
ATOM 1352 N N . ILE A 1 172 ? -11.442 -8.935 31.267 1.00 93.62 172 ILE A N 1
ATOM 1353 C CA . ILE A 1 172 ? -10.167 -8.202 31.214 1.00 93.62 172 ILE A CA 1
ATOM 1354 C C . ILE A 1 172 ? -9.021 -9.136 30.807 1.00 93.62 172 ILE A C 1
ATOM 1356 O O . ILE A 1 172 ? -8.215 -8.760 29.954 1.00 93.62 172 ILE A O 1
ATOM 1360 N N . ASP A 1 173 ? -8.964 -10.346 31.363 1.00 95.56 173 ASP A N 1
ATOM 1361 C CA . ASP A 1 173 ? -7.928 -11.331 31.039 1.00 95.56 173 ASP A CA 1
ATOM 1362 C C . ASP A 1 173 ? -8.037 -11.791 29.569 1.00 95.56 173 ASP A C 1
ATOM 1364 O O . ASP A 1 173 ? -7.038 -11.828 28.849 1.00 95.56 173 ASP A O 1
ATOM 1368 N N . GLU A 1 174 ? -9.252 -12.045 29.072 1.00 95.12 174 GLU A N 1
ATOM 1369 C CA . GLU A 1 174 ? -9.512 -12.380 27.661 1.00 95.12 174 GLU A CA 1
ATOM 1370 C C . GLU A 1 174 ? -9.080 -11.255 26.707 1.00 95.12 174 GLU A C 1
ATOM 1372 O O . GLU A 1 174 ? -8.388 -11.504 25.717 1.00 95.12 174 GLU A O 1
ATOM 1377 N N . LYS A 1 175 ? -9.424 -9.999 27.022 1.00 95.50 175 LYS A N 1
ATOM 1378 C CA . LYS A 1 175 ? -8.994 -8.839 26.225 1.00 95.50 175 LYS A CA 1
ATOM 1379 C C . LYS A 1 175 ? -7.482 -8.630 26.276 1.00 95.50 175 LYS A C 1
ATOM 1381 O O . LYS A 1 175 ? -6.892 -8.277 25.260 1.00 95.50 175 LYS A O 1
ATOM 1386 N N . SER A 1 176 ? -6.851 -8.870 27.422 1.00 96.00 176 SER A N 1
ATOM 1387 C CA . SER A 1 176 ? -5.394 -8.769 27.571 1.00 96.00 176 SER A CA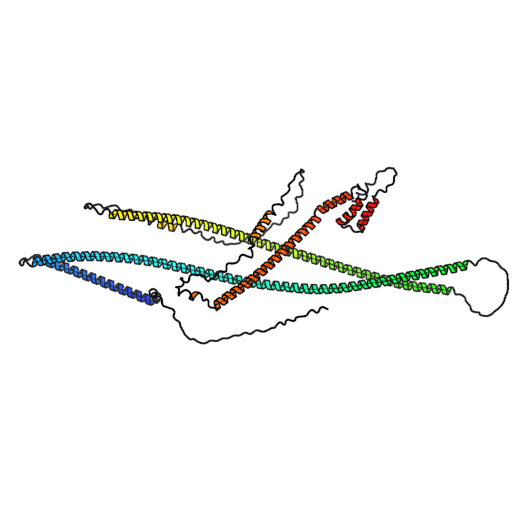 1
ATOM 1388 C C . SER A 1 176 ? -4.672 -9.812 26.712 1.00 96.00 176 SER A C 1
ATOM 1390 O O . SER A 1 176 ? -3.683 -9.487 26.056 1.00 96.00 176 SER A O 1
ATOM 1392 N N . ASN A 1 177 ? -5.208 -11.033 26.631 1.00 94.25 177 ASN A N 1
ATOM 1393 C CA . ASN A 1 177 ? -4.687 -12.076 25.744 1.00 94.25 177 ASN A CA 1
ATOM 1394 C C . ASN A 1 177 ? -4.833 -11.702 24.260 1.00 94.25 177 ASN A C 1
ATOM 1396 O O . ASN A 1 177 ? -3.874 -11.853 23.506 1.00 94.25 177 ASN A O 1
ATOM 1400 N N . LEU A 1 178 ? -5.981 -11.146 23.852 1.00 94.44 178 LEU A N 1
ATOM 1401 C CA . LEU A 1 178 ? -6.181 -10.646 22.484 1.00 94.44 178 LEU A CA 1
ATOM 1402 C C . LEU A 1 178 ? -5.207 -9.511 22.134 1.00 94.44 178 LEU A C 1
ATOM 1404 O O . LEU A 1 178 ? -4.658 -9.480 21.036 1.00 94.44 178 LEU A O 1
ATOM 1408 N N . ILE A 1 179 ? -4.940 -8.593 23.070 1.00 91.25 179 ILE A N 1
ATOM 1409 C CA . ILE A 1 179 ? -3.946 -7.526 22.876 1.00 91.25 179 ILE A CA 1
ATOM 1410 C C . ILE A 1 179 ? -2.541 -8.117 22.695 1.00 91.25 179 ILE A C 1
ATOM 1412 O O . ILE A 1 179 ? -1.793 -7.661 21.826 1.00 91.25 179 ILE A O 1
ATOM 1416 N N . ALA A 1 180 ? -2.177 -9.138 23.474 1.00 93.69 180 ALA A N 1
ATOM 1417 C CA . ALA A 1 180 ? -0.884 -9.807 23.353 1.00 93.69 180 ALA A CA 1
ATOM 1418 C C . ALA A 1 180 ? -0.733 -10.543 22.007 1.00 93.69 180 ALA A C 1
ATOM 1420 O O . ALA A 1 180 ? 0.327 -10.467 21.381 1.00 93.69 180 ALA A O 1
ATOM 1421 N N . GLU A 1 181 ? -1.789 -11.206 21.529 1.00 93.44 181 GLU A N 1
ATOM 1422 C CA . GLU A 1 181 ? -1.809 -11.877 20.223 1.00 93.44 181 GLU A CA 1
ATOM 1423 C C . GLU A 1 181 ? -1.686 -10.875 19.067 1.00 93.44 181 GLU A C 1
ATOM 1425 O O . GLU A 1 181 ? -0.799 -11.023 18.224 1.00 93.44 181 GLU A O 1
ATOM 1430 N N . ASN A 1 182 ? -2.463 -9.788 19.097 1.00 90.81 182 ASN A N 1
ATOM 1431 C CA . ASN A 1 182 ? -2.366 -8.712 18.107 1.00 90.81 182 ASN A CA 1
ATOM 1432 C C . ASN A 1 182 ? -0.974 -8.061 18.108 1.00 90.81 182 ASN A C 1
ATOM 1434 O O . ASN A 1 182 ? -0.419 -7.767 17.052 1.00 90.81 182 ASN A O 1
ATOM 1438 N N . SER A 1 183 ? -0.366 -7.873 19.284 1.00 92.50 183 SER A N 1
ATOM 1439 C CA . SER A 1 183 ? 0.994 -7.324 19.397 1.00 92.50 183 SER A CA 1
ATOM 1440 C C . SER A 1 183 ? 2.039 -8.246 18.751 1.00 92.50 183 SER A C 1
ATOM 1442 O O . SER A 1 183 ? 2.990 -7.775 18.118 1.00 92.50 183 SER A O 1
ATOM 1444 N N . LYS A 1 184 ? 1.856 -9.568 18.862 1.00 95.50 184 LYS A N 1
ATOM 1445 C CA . LYS A 1 184 ? 2.705 -10.568 18.203 1.00 95.50 184 LYS A CA 1
ATOM 1446 C C . LYS A 1 184 ? 2.525 -10.558 16.682 1.00 95.50 184 LYS A C 1
ATOM 1448 O O . LYS A 1 184 ? 3.522 -10.636 15.966 1.00 95.50 184 LYS A O 1
ATOM 1453 N N . GLU A 1 185 ? 1.293 -10.430 16.191 1.00 94.69 185 GLU A N 1
ATOM 1454 C CA . GLU A 1 185 ? 1.010 -10.316 14.754 1.00 94.69 185 GLU A CA 1
ATOM 1455 C C . GLU A 1 185 ? 1.628 -9.041 14.162 1.00 94.69 185 GLU A C 1
ATOM 1457 O O . GLU A 1 185 ? 2.353 -9.119 13.171 1.00 94.69 185 GLU A O 1
ATOM 1462 N N . ILE A 1 186 ? 1.455 -7.890 14.824 1.00 90.38 186 ILE A N 1
ATOM 1463 C CA . ILE A 1 186 ? 2.083 -6.618 14.427 1.00 90.38 186 ILE A CA 1
ATOM 1464 C C . ILE A 1 186 ? 3.608 -6.761 14.365 1.00 90.38 186 ILE A C 1
ATOM 1466 O O . ILE A 1 186 ? 4.225 -6.344 13.386 1.00 90.38 186 ILE A O 1
ATOM 1470 N N . SER A 1 187 ? 4.221 -7.397 15.367 1.00 95.44 187 SER A N 1
ATOM 1471 C CA . SER A 1 187 ? 5.672 -7.631 15.382 1.00 95.44 187 SER A CA 1
ATOM 1472 C C . SER A 1 187 ? 6.122 -8.506 14.206 1.00 95.44 187 SER A C 1
ATOM 1474 O O . SER A 1 187 ? 7.132 -8.215 13.571 1.00 95.44 187 SER A O 1
ATOM 1476 N N . SER A 1 188 ? 5.356 -9.550 13.871 1.00 94.94 188 SER A N 1
ATOM 1477 C CA . SER A 1 188 ? 5.633 -10.413 12.716 1.00 94.94 188 SER A CA 1
ATOM 1478 C C . SER A 1 188 ? 5.517 -9.657 11.389 1.00 94.94 188 SER A C 1
ATOM 1480 O O . SER A 1 188 ? 6.360 -9.831 10.511 1.00 94.94 188 SER A O 1
ATOM 1482 N N . LEU A 1 189 ? 4.493 -8.813 11.232 1.00 93.06 189 LEU A N 1
ATOM 1483 C CA . LEU A 1 189 ? 4.304 -7.996 10.031 1.00 93.06 189 LEU A CA 1
ATOM 1484 C C . LEU A 1 189 ? 5.404 -6.939 9.879 1.00 93.06 189 LEU A C 1
ATOM 1486 O O . LEU A 1 189 ? 5.866 -6.701 8.766 1.00 93.06 189 LEU A O 1
ATOM 1490 N N . LEU A 1 190 ? 5.870 -6.345 10.981 1.00 93.69 190 LEU A N 1
ATOM 1491 C CA . LEU A 1 190 ? 6.997 -5.408 10.965 1.00 93.69 190 LEU A CA 1
ATOM 1492 C C . LEU A 1 190 ? 8.295 -6.074 10.497 1.00 93.69 190 LEU A C 1
ATOM 1494 O O . LEU A 1 190 ? 9.024 -5.480 9.705 1.00 93.69 190 LEU A O 1
ATOM 1498 N N . VAL A 1 191 ? 8.564 -7.310 10.934 1.00 95.25 191 VAL A N 1
ATOM 1499 C CA . VAL A 1 191 ? 9.720 -8.084 10.450 1.00 95.25 191 VAL A CA 1
ATOM 1500 C C . VAL A 1 191 ? 9.602 -8.338 8.945 1.00 95.25 191 VAL A C 1
ATOM 1502 O O . VAL A 1 191 ? 10.529 -8.022 8.206 1.00 95.25 191 VAL A O 1
ATOM 1505 N N . GLN A 1 192 ? 8.439 -8.797 8.466 1.00 92.75 192 GLN A N 1
ATOM 1506 C CA . GLN A 1 192 ? 8.209 -9.025 7.031 1.00 92.75 192 GLN A CA 1
ATOM 1507 C C . GLN A 1 192 ? 8.365 -7.748 6.192 1.00 92.75 192 GLN A C 1
ATOM 1509 O O . GLN A 1 192 ? 8.947 -7.781 5.106 1.00 92.75 192 GLN A O 1
ATOM 1514 N N . LEU A 1 193 ? 7.867 -6.613 6.690 1.00 91.69 193 LEU A N 1
ATOM 1515 C CA . LEU A 1 193 ? 8.009 -5.319 6.027 1.00 91.69 193 LEU A CA 1
ATOM 1516 C C . LEU A 1 193 ? 9.482 -4.899 5.935 1.00 91.69 193 LEU A C 1
ATOM 1518 O O . LEU A 1 193 ? 9.916 -4.393 4.899 1.00 91.69 193 LEU A O 1
ATOM 1522 N N . ASN A 1 194 ? 10.254 -5.118 6.999 1.00 92.44 194 ASN A N 1
ATOM 1523 C CA . ASN A 1 194 ? 11.673 -4.788 7.022 1.00 92.44 194 ASN A CA 1
ATOM 1524 C C . ASN A 1 194 ? 12.487 -5.682 6.073 1.00 92.44 194 ASN A C 1
ATOM 1526 O O . ASN A 1 194 ? 13.330 -5.171 5.336 1.00 92.44 194 ASN A O 1
ATOM 1530 N N . ASP A 1 195 ? 12.179 -6.979 6.017 1.00 94.12 195 ASP A N 1
ATOM 1531 C CA . ASP A 1 195 ? 12.803 -7.918 5.078 1.00 94.12 195 ASP A CA 1
ATOM 1532 C C . ASP A 1 195 ? 12.513 -7.519 3.621 1.00 94.12 195 ASP A C 1
ATOM 1534 O O . ASP A 1 195 ? 13.422 -7.457 2.791 1.00 94.12 195 ASP A O 1
ATOM 1538 N N . SER A 1 196 ? 11.261 -7.160 3.310 1.00 90.44 196 SER A N 1
ATOM 1539 C CA . SER A 1 196 ? 10.874 -6.668 1.980 1.00 90.44 196 SER A CA 1
ATOM 1540 C C . SER A 1 196 ? 11.586 -5.358 1.619 1.00 90.44 196 SER A C 1
ATOM 1542 O O . SER A 1 196 ? 12.088 -5.205 0.504 1.00 90.44 196 SER A O 1
ATOM 1544 N N . ARG A 1 197 ? 11.710 -4.425 2.572 1.00 91.62 197 ARG A N 1
ATOM 1545 C CA . ARG A 1 197 ? 12.477 -3.185 2.387 1.00 91.62 197 ARG A CA 1
ATOM 1546 C C . ARG A 1 197 ? 13.952 -3.469 2.104 1.00 91.62 197 ARG A C 1
ATOM 1548 O O . ARG A 1 197 ? 14.533 -2.827 1.231 1.00 91.62 197 ARG A O 1
ATOM 1555 N N . GLN A 1 198 ? 14.555 -4.422 2.813 1.00 95.06 198 GLN A N 1
ATOM 1556 C CA . GLN A 1 198 ? 15.945 -4.812 2.594 1.00 95.06 198 GLN A CA 1
ATOM 1557 C C . GLN A 1 198 ? 16.144 -5.439 1.206 1.00 95.06 198 GLN A C 1
ATOM 1559 O O . GLN A 1 198 ? 17.121 -5.109 0.536 1.00 95.06 198 GLN A O 1
ATOM 1564 N N . GLN A 1 199 ? 15.208 -6.274 0.746 1.00 92.88 199 GLN A N 1
ATOM 1565 C CA . GLN A 1 199 ? 15.231 -6.845 -0.606 1.00 92.88 199 GLN A CA 1
ATOM 1566 C C . GLN A 1 199 ? 15.142 -5.761 -1.686 1.00 92.88 199 GLN A C 1
ATOM 1568 O O . GLN A 1 199 ? 15.986 -5.725 -2.578 1.00 92.88 199 GLN A O 1
ATOM 1573 N N . MET A 1 200 ? 14.194 -4.824 -1.567 1.00 88.50 200 MET A N 1
ATOM 1574 C CA . MET A 1 200 ? 14.093 -3.697 -2.505 1.00 88.50 200 MET A CA 1
ATOM 1575 C C . MET A 1 200 ? 15.367 -2.845 -2.510 1.00 88.50 200 MET A C 1
ATOM 1577 O O . MET A 1 200 ? 15.824 -2.417 -3.565 1.00 88.50 200 MET A O 1
ATOM 1581 N N . GLN A 1 201 ? 15.987 -2.622 -1.347 1.00 93.06 201 GLN A N 1
ATOM 1582 C CA . GLN A 1 201 ? 17.246 -1.881 -1.274 1.00 93.06 201 GLN A CA 1
ATOM 1583 C C . GLN A 1 201 ? 18.399 -2.621 -1.972 1.00 93.06 201 GLN A C 1
ATOM 1585 O O . GLN A 1 201 ? 19.226 -1.987 -2.626 1.00 93.06 201 GLN A O 1
ATOM 1590 N N . GLN A 1 202 ? 18.458 -3.950 -1.853 1.00 94.69 202 GLN A N 1
ATOM 1591 C CA . GLN A 1 202 ? 19.435 -4.771 -2.573 1.00 94.69 202 GLN A CA 1
ATOM 1592 C C . GLN A 1 202 ? 19.216 -4.700 -4.089 1.00 94.69 202 GLN A C 1
ATOM 1594 O O . GLN A 1 202 ? 20.184 -4.538 -4.829 1.00 94.69 202 GLN A O 1
ATOM 1599 N N . GLU A 1 203 ? 17.964 -4.748 -4.548 1.00 94.44 203 GLU A N 1
ATOM 1600 C CA . GLU A 1 203 ? 17.617 -4.618 -5.966 1.00 94.44 203 GLU A CA 1
ATOM 1601 C C . GLU A 1 203 ? 17.971 -3.231 -6.521 1.00 94.44 203 GLU A C 1
ATOM 1603 O O . GLU A 1 203 ? 18.583 -3.128 -7.583 1.00 94.44 203 GLU A O 1
ATOM 1608 N N . ILE A 1 204 ? 17.692 -2.159 -5.770 1.00 90.94 204 ILE A N 1
ATOM 1609 C CA . ILE A 1 204 ? 18.108 -0.791 -6.124 1.00 90.94 204 ILE A CA 1
ATOM 1610 C C . ILE A 1 204 ? 19.632 -0.706 -6.265 1.00 90.94 204 ILE A C 1
ATOM 1612 O O . ILE A 1 204 ? 20.135 -0.131 -7.232 1.00 90.94 204 ILE A O 1
ATOM 1616 N N . ASN A 1 205 ? 20.381 -1.283 -5.323 1.00 94.31 205 ASN A N 1
ATOM 1617 C CA . ASN A 1 205 ? 21.842 -1.277 -5.376 1.00 94.31 205 ASN A CA 1
ATOM 1618 C C . ASN A 1 205 ? 22.362 -2.046 -6.602 1.00 94.31 205 ASN A C 1
ATOM 1620 O O . ASN A 1 205 ? 23.243 -1.547 -7.300 1.00 94.31 205 ASN A O 1
ATOM 1624 N N . PHE A 1 206 ? 21.772 -3.205 -6.905 1.00 97.25 206 PHE A N 1
ATOM 1625 C CA . PHE A 1 206 ? 22.106 -4.002 -8.084 1.00 97.25 206 PHE A CA 1
ATOM 1626 C C . PHE A 1 206 ? 21.822 -3.252 -9.396 1.00 97.25 206 PHE A C 1
ATOM 1628 O O . PHE A 1 206 ? 22.673 -3.199 -10.286 1.00 97.25 206 PHE A O 1
ATOM 1635 N N . LEU A 1 207 ? 20.653 -2.614 -9.513 1.00 93.62 207 LEU A N 1
ATOM 1636 C CA . LEU A 1 207 ? 20.293 -1.819 -10.690 1.00 93.62 207 LEU A CA 1
ATOM 1637 C C . LEU A 1 207 ? 21.224 -0.614 -10.874 1.00 93.62 207 LEU A C 1
ATOM 1639 O O . LEU A 1 207 ? 21.600 -0.306 -12.004 1.00 93.62 207 LEU A O 1
ATOM 1643 N N . ASN A 1 208 ? 21.645 0.037 -9.787 1.00 94.00 208 ASN A N 1
ATOM 1644 C CA . ASN A 1 208 ? 22.611 1.135 -9.846 1.00 94.00 208 ASN A CA 1
ATOM 1645 C C . ASN A 1 208 ? 23.994 0.669 -10.324 1.00 94.00 208 ASN A C 1
ATOM 1647 O O . ASN A 1 208 ? 24.619 1.351 -11.136 1.00 94.00 208 ASN A O 1
ATOM 1651 N N . GLU A 1 209 ? 24.464 -0.492 -9.864 1.00 96.12 209 GLU A N 1
ATOM 1652 C CA . GLU A 1 209 ? 25.727 -1.085 -10.321 1.00 96.12 209 GLU A CA 1
ATOM 1653 C C . GLU A 1 209 ? 25.665 -1.472 -11.808 1.00 96.12 209 GLU A C 1
ATOM 1655 O O . GLU A 1 209 ? 26.579 -1.166 -12.583 1.00 96.12 209 GLU A O 1
ATOM 1660 N N . SER A 1 210 ? 24.544 -2.055 -12.244 1.00 95.44 210 SER A N 1
ATOM 1661 C CA . SER A 1 210 ? 24.292 -2.354 -13.657 1.00 95.44 210 SER A CA 1
ATOM 1662 C C . SER A 1 210 ? 24.250 -1.080 -14.513 1.00 95.44 210 SER A C 1
ATOM 1664 O O . SER A 1 210 ? 24.899 -1.013 -15.558 1.00 95.44 210 SER A O 1
ATOM 1666 N N . LEU A 1 211 ? 23.574 -0.022 -14.050 1.00 92.56 211 LEU A N 1
ATOM 1667 C CA . LEU A 1 211 ? 23.521 1.274 -14.733 1.00 92.56 211 LEU A CA 1
ATOM 1668 C C . LEU A 1 211 ? 24.914 1.911 -14.861 1.00 92.56 211 LEU A C 1
ATOM 1670 O O . LEU A 1 211 ? 25.256 2.444 -15.920 1.00 92.56 211 LEU A O 1
ATOM 1674 N N . LEU A 1 212 ? 25.727 1.849 -13.802 1.00 96.50 212 LEU A N 1
ATOM 1675 C CA . LEU A 1 212 ? 27.099 2.358 -13.810 1.00 96.50 212 LEU A CA 1
ATOM 1676 C C . LEU A 1 212 ? 27.951 1.629 -14.860 1.00 96.50 212 LEU A C 1
ATOM 1678 O O . LEU A 1 212 ? 28.677 2.276 -15.620 1.00 96.50 212 LEU A O 1
ATOM 1682 N N . THR A 1 213 ? 27.812 0.303 -14.931 1.00 95.56 213 THR A N 1
ATOM 1683 C CA . THR A 1 213 ? 28.511 -0.557 -15.895 1.00 95.56 213 THR A CA 1
ATOM 1684 C C . THR A 1 213 ? 28.096 -0.225 -17.330 1.00 95.56 213 THR A C 1
ATOM 1686 O O . THR A 1 213 ? 28.951 0.112 -18.150 1.00 95.56 213 THR A O 1
ATOM 1689 N N . ASN A 1 214 ? 26.791 -0.163 -17.609 1.00 92.69 214 ASN A N 1
ATOM 1690 C CA . ASN A 1 214 ? 26.263 0.189 -18.933 1.00 92.69 214 ASN A CA 1
ATOM 1691 C C . ASN A 1 214 ? 26.681 1.604 -19.372 1.00 92.69 214 ASN A C 1
ATOM 1693 O O . ASN A 1 214 ? 26.998 1.844 -20.535 1.00 92.69 214 ASN A O 1
ATOM 1697 N N . SER A 1 215 ? 26.726 2.561 -18.443 1.00 94.88 215 SER A N 1
ATOM 1698 C CA . SER A 1 215 ? 27.229 3.918 -18.700 1.00 94.88 215 SER A CA 1
ATOM 1699 C C . SER A 1 215 ? 28.721 3.924 -19.065 1.00 94.88 215 SER A C 1
ATOM 1701 O O . SER A 1 215 ? 29.146 4.683 -19.943 1.00 94.88 215 SER A O 1
ATOM 1703 N N . ALA A 1 216 ? 29.533 3.077 -18.425 1.00 95.44 216 ALA A N 1
ATOM 1704 C CA . ALA A 1 216 ? 30.946 2.928 -18.764 1.00 95.44 216 ALA A CA 1
ATOM 1705 C C . ALA A 1 216 ? 31.135 2.293 -20.153 1.00 95.44 216 ALA A C 1
ATOM 1707 O O . ALA A 1 216 ? 31.942 2.789 -20.944 1.00 95.44 216 ALA A O 1
ATOM 1708 N N . GLU A 1 217 ? 30.359 1.258 -20.475 1.00 95.25 217 GLU A N 1
ATOM 1709 C CA . GLU A 1 217 ? 30.345 0.622 -21.796 1.00 95.25 217 GLU A CA 1
ATOM 1710 C C . GLU A 1 217 ? 29.922 1.602 -22.894 1.00 95.25 217 GLU A C 1
ATOM 1712 O O . GLU A 1 217 ? 30.632 1.747 -23.889 1.00 95.25 217 GLU A O 1
ATOM 1717 N N . LEU A 1 218 ? 28.854 2.376 -22.676 1.00 92.38 218 LEU A N 1
ATOM 1718 C CA . LEU A 1 218 ? 28.396 3.401 -23.617 1.00 92.38 218 LEU A CA 1
ATOM 1719 C C . LEU A 1 218 ? 29.477 4.458 -23.887 1.00 92.38 218 LEU A C 1
ATOM 1721 O O . LEU A 1 218 ? 29.699 4.850 -25.033 1.00 92.38 218 LEU A O 1
ATOM 1725 N N . LYS A 1 219 ? 30.195 4.905 -22.847 1.00 95.81 219 LYS A N 1
ATOM 1726 C CA . LYS A 1 219 ? 31.326 5.837 -23.006 1.00 95.81 219 LYS A CA 1
ATOM 1727 C C . LYS A 1 219 ? 32.475 5.216 -23.799 1.00 95.81 219 LYS A C 1
ATOM 1729 O O . LYS A 1 219 ? 33.124 5.921 -24.574 1.00 95.81 219 LYS A O 1
ATOM 1734 N N . ASN A 1 220 ? 32.751 3.928 -23.609 1.00 93.88 220 ASN A N 1
ATOM 1735 C CA . ASN A 1 220 ? 33.775 3.220 -24.373 1.00 93.88 220 ASN A CA 1
ATOM 1736 C C . ASN A 1 220 ? 33.374 3.078 -25.846 1.00 93.88 220 ASN A C 1
ATOM 1738 O O . ASN A 1 220 ? 34.186 3.391 -26.718 1.00 93.88 220 ASN A O 1
ATOM 1742 N N . GLU A 1 221 ? 32.119 2.730 -26.129 1.00 94.31 221 GLU A N 1
ATOM 1743 C CA . GLU A 1 221 ? 31.603 2.645 -27.498 1.00 94.31 221 GLU A CA 1
ATOM 1744 C C . GLU A 1 221 ? 31.589 4.020 -28.179 1.00 94.31 221 GLU A C 1
ATOM 1746 O O . GLU A 1 221 ? 31.997 4.160 -29.330 1.00 94.31 221 GLU A O 1
ATOM 1751 N N . GLN A 1 222 ? 31.245 5.086 -27.449 1.00 94.12 222 GLN A N 1
ATOM 1752 C CA . GLN A 1 222 ? 31.315 6.456 -27.964 1.00 94.12 222 GLN A CA 1
ATOM 1753 C C . GLN A 1 222 ? 32.749 6.861 -28.351 1.00 94.12 222 GLN A C 1
ATOM 1755 O O . GLN A 1 222 ? 32.959 7.517 -29.379 1.00 94.12 222 GLN A O 1
ATOM 1760 N N . ARG A 1 223 ? 33.755 6.456 -27.564 1.00 95.50 223 ARG A N 1
ATOM 1761 C CA . ARG A 1 223 ? 35.176 6.667 -27.898 1.00 95.50 223 ARG A CA 1
ATOM 1762 C C . ARG A 1 223 ? 35.587 5.851 -29.124 1.00 95.50 223 ARG A C 1
ATOM 1764 O O . ARG A 1 223 ? 36.245 6.399 -30.007 1.00 95.50 223 ARG A O 1
ATOM 1771 N N . ALA A 1 224 ? 35.176 4.585 -29.205 1.00 94.25 224 ALA A N 1
ATOM 1772 C CA . ALA A 1 224 ? 35.455 3.720 -30.349 1.00 94.25 224 ALA A CA 1
ATOM 1773 C C . ALA A 1 224 ? 34.827 4.271 -31.641 1.00 94.25 224 ALA A C 1
ATOM 1775 O O . ALA A 1 224 ? 35.504 4.380 -32.663 1.00 94.25 224 ALA A O 1
ATOM 1776 N N . SER A 1 225 ? 33.570 4.711 -31.578 1.00 90.38 225 SER A N 1
ATOM 1777 C CA . SER A 1 225 ? 32.860 5.363 -32.682 1.00 90.38 225 SER A CA 1
ATOM 1778 C C . SER A 1 225 ? 33.556 6.655 -33.129 1.00 90.38 225 SER A C 1
ATOM 1780 O O . SER A 1 225 ? 33.805 6.850 -34.320 1.00 90.38 225 SER A O 1
ATOM 1782 N N . SER A 1 226 ? 33.990 7.494 -32.181 1.00 96.25 226 SER A N 1
ATOM 1783 C CA . SER A 1 226 ? 34.757 8.715 -32.482 1.00 96.25 226 SER A CA 1
ATOM 1784 C C . SER A 1 226 ? 36.088 8.410 -33.184 1.00 96.25 226 SER A C 1
ATOM 1786 O O . SER A 1 226 ? 36.462 9.107 -34.129 1.00 96.25 226 SER A O 1
ATOM 1788 N N . ALA A 1 227 ? 36.785 7.346 -32.770 1.00 94.69 227 ALA A N 1
ATOM 1789 C CA . ALA A 1 227 ? 38.015 6.892 -33.417 1.00 94.69 227 ALA A CA 1
ATOM 1790 C C . ALA A 1 227 ? 37.759 6.375 -34.845 1.00 94.69 227 ALA A C 1
ATOM 1792 O O . ALA A 1 227 ? 38.481 6.752 -35.769 1.00 94.69 227 ALA A O 1
ATOM 1793 N N . ARG A 1 228 ? 36.695 5.585 -35.058 1.00 94.25 228 ARG A N 1
ATOM 1794 C CA . ARG A 1 228 ? 36.287 5.124 -36.399 1.00 94.25 228 ARG A CA 1
ATOM 1795 C C . ARG A 1 228 ? 35.931 6.296 -37.315 1.00 94.25 228 ARG A C 1
ATOM 1797 O O . ARG A 1 228 ? 36.355 6.316 -38.465 1.00 94.25 228 ARG A O 1
ATOM 1804 N N . PHE A 1 229 ? 35.216 7.305 -36.814 1.00 94.19 229 PHE A N 1
ATOM 1805 C CA . PHE A 1 229 ? 34.892 8.507 -37.588 1.00 94.19 229 PHE A CA 1
ATOM 1806 C C . PHE A 1 229 ? 36.149 9.286 -38.008 1.00 94.19 229 PHE A C 1
ATOM 1808 O O . PHE A 1 229 ? 36.252 9.736 -39.153 1.00 94.19 229 PHE A O 1
ATOM 1815 N N . ALA A 1 230 ? 37.128 9.418 -37.107 1.00 94.69 230 ALA A N 1
ATOM 1816 C CA . ALA A 1 230 ? 38.413 10.035 -37.426 1.00 94.69 230 ALA A CA 1
ATOM 1817 C C . ALA A 1 230 ? 39.161 9.259 -38.525 1.00 94.69 230 ALA A C 1
ATOM 1819 O O . ALA A 1 230 ? 39.700 9.877 -39.446 1.00 94.69 230 ALA A O 1
ATOM 1820 N N . GLU A 1 231 ? 39.132 7.925 -38.480 1.00 96.38 231 GLU A N 1
ATOM 1821 C CA . GLU A 1 231 ? 39.753 7.073 -39.498 1.00 96.38 231 GLU A CA 1
ATOM 1822 C C . GLU A 1 231 ? 39.047 7.175 -40.856 1.00 96.38 231 GLU A C 1
ATOM 1824 O O . GLU A 1 231 ? 39.704 7.350 -41.881 1.00 96.38 231 GLU A O 1
ATOM 1829 N N . VAL A 1 232 ? 37.711 7.185 -40.884 1.00 92.19 232 VAL A N 1
ATOM 1830 C CA . VAL A 1 232 ? 36.940 7.424 -42.119 1.00 92.19 232 VAL A CA 1
ATOM 1831 C C . VAL A 1 232 ? 37.292 8.782 -42.726 1.00 92.19 232 VAL A C 1
ATOM 1833 O O . VAL A 1 232 ? 37.486 8.895 -43.938 1.00 92.19 232 VAL A O 1
ATOM 1836 N N . LYS A 1 233 ? 37.429 9.825 -41.899 1.00 95.50 233 LYS A N 1
ATOM 1837 C CA . LYS A 1 233 ? 37.849 11.153 -42.363 1.00 95.50 233 LYS A CA 1
ATOM 1838 C C . LYS A 1 233 ? 39.267 11.127 -42.942 1.00 95.50 233 LYS A C 1
ATOM 1840 O O . LYS A 1 233 ? 39.492 11.720 -43.996 1.00 95.50 233 LYS A O 1
ATOM 1845 N N . ARG A 1 234 ? 40.199 10.418 -42.295 1.00 97.69 234 ARG A N 1
ATOM 1846 C CA . ARG A 1 234 ? 41.573 10.221 -42.784 1.00 97.69 234 ARG A CA 1
ATOM 1847 C C . ARG A 1 234 ? 41.582 9.520 -44.146 1.00 97.69 234 ARG A C 1
ATOM 1849 O O . ARG A 1 234 ? 42.191 10.033 -45.083 1.00 97.69 234 ARG A O 1
ATOM 1856 N N . LEU A 1 235 ? 40.863 8.402 -44.266 1.00 93.75 235 LEU A N 1
ATOM 1857 C CA . LEU A 1 235 ? 40.730 7.631 -45.506 1.00 93.75 235 LEU A CA 1
ATOM 1858 C C . LEU A 1 235 ? 40.091 8.451 -46.631 1.00 93.75 235 LEU A C 1
ATOM 1860 O O . LEU A 1 235 ? 40.513 8.351 -47.781 1.00 93.75 235 LEU A O 1
ATOM 1864 N N . LYS A 1 236 ? 39.114 9.309 -46.316 1.00 95.62 236 LYS A N 1
ATOM 1865 C CA . LYS A 1 236 ? 38.516 10.223 -47.295 1.00 95.62 236 LYS A CA 1
ATOM 1866 C C . LYS A 1 236 ? 39.538 11.227 -47.839 1.00 95.62 236 LYS A C 1
ATOM 1868 O O . LYS A 1 236 ? 39.646 11.361 -49.052 1.00 95.62 236 LYS A O 1
ATOM 1873 N N . CYS A 1 237 ? 40.330 11.867 -46.974 1.00 95.69 237 CYS A N 1
ATOM 1874 C CA . CYS A 1 237 ? 41.394 12.781 -47.410 1.00 95.69 237 CYS A CA 1
ATOM 1875 C C . CYS A 1 237 ? 42.467 12.074 -48.258 1.00 95.69 237 CYS A C 1
ATOM 1877 O O . CYS A 1 237 ? 42.966 12.637 -49.235 1.00 95.69 237 CYS A O 1
ATOM 1879 N N . GLU A 1 238 ? 42.821 10.838 -47.902 1.00 96.25 238 GLU A N 1
ATOM 1880 C CA . GLU A 1 238 ? 43.741 10.012 -48.689 1.00 96.25 238 GLU A CA 1
ATOM 1881 C C . GLU A 1 238 ? 43.160 9.696 -50.076 1.00 96.25 238 GLU A C 1
ATOM 1883 O O . GLU A 1 238 ? 43.843 9.867 -51.086 1.00 96.25 238 GLU A O 1
ATOM 1888 N N . ASN A 1 239 ? 41.879 9.327 -50.145 1.00 93.00 239 ASN A N 1
ATOM 1889 C CA . ASN A 1 239 ? 41.185 9.093 -51.408 1.00 93.00 239 ASN A CA 1
ATOM 1890 C C . ASN A 1 239 ? 41.127 10.361 -52.276 1.00 93.00 239 ASN A C 1
ATOM 1892 O O . ASN A 1 239 ? 41.460 10.305 -53.456 1.00 93.00 239 ASN A O 1
ATOM 1896 N N . ASP A 1 240 ? 40.796 11.517 -51.696 1.00 94.56 240 ASP A N 1
ATOM 1897 C CA . ASP A 1 240 ? 40.787 12.803 -52.408 1.00 94.56 240 ASP A CA 1
ATOM 1898 C C . ASP A 1 240 ? 42.178 13.133 -52.988 1.00 94.56 240 ASP A C 1
ATOM 1900 O O . ASP A 1 240 ? 42.300 13.604 -54.122 1.00 94.56 240 A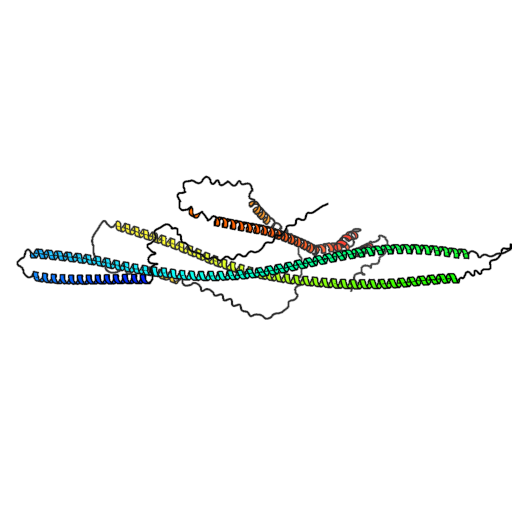SP A O 1
ATOM 1904 N N . THR A 1 241 ? 43.244 12.807 -52.248 1.00 95.56 241 THR A N 1
ATOM 1905 C CA . THR A 1 241 ? 44.637 12.961 -52.703 1.00 95.56 241 THR A CA 1
ATOM 1906 C C . THR A 1 241 ? 44.958 12.027 -53.873 1.00 95.56 241 THR A C 1
ATOM 1908 O O . THR A 1 241 ? 45.583 12.444 -54.852 1.00 95.56 241 THR A O 1
ATOM 1911 N N . LEU A 1 242 ? 44.516 10.767 -53.810 1.00 94.12 242 LEU A N 1
ATOM 1912 C CA . LEU A 1 242 ? 44.684 9.805 -54.901 1.00 94.12 242 LEU A CA 1
ATOM 1913 C C . LEU A 1 242 ? 43.909 10.227 -56.153 1.00 94.12 242 LEU A C 1
ATOM 1915 O O . LEU A 1 242 ? 44.462 10.169 -57.249 1.00 94.12 242 LEU A O 1
ATOM 1919 N N . VAL A 1 243 ? 42.675 10.714 -56.002 1.00 94.75 243 VAL A N 1
ATOM 1920 C CA . VAL A 1 243 ? 41.864 11.247 -57.108 1.00 94.75 243 VAL A CA 1
ATOM 1921 C C . VAL A 1 243 ? 42.559 12.438 -57.770 1.00 94.75 243 VAL A C 1
ATOM 1923 O O . VAL A 1 243 ? 42.617 12.504 -58.999 1.00 94.75 243 VAL A O 1
ATOM 1926 N N . ALA A 1 244 ? 43.131 13.360 -56.988 1.00 94.94 244 ALA A N 1
ATOM 1927 C CA . ALA A 1 244 ? 43.903 14.478 -57.529 1.00 94.94 244 ALA A CA 1
ATOM 1928 C C . ALA A 1 244 ? 45.134 13.995 -58.316 1.00 94.94 244 ALA A C 1
ATOM 1930 O O . ALA A 1 244 ? 45.382 14.462 -59.426 1.00 94.94 244 ALA A O 1
ATOM 1931 N N . ARG A 1 245 ? 45.865 13.005 -57.788 1.00 95.31 245 ARG A N 1
ATOM 1932 C CA . ARG A 1 245 ? 47.026 12.416 -58.468 1.00 95.31 245 ARG A CA 1
ATOM 1933 C C . ARG A 1 245 ? 46.646 11.712 -59.773 1.00 95.31 245 ARG A C 1
ATOM 1935 O O . ARG A 1 245 ? 47.369 11.856 -60.753 1.00 95.31 245 ARG A O 1
ATOM 1942 N N . ILE A 1 246 ? 45.527 10.983 -59.800 1.00 92.25 246 ILE A N 1
ATOM 1943 C CA . ILE A 1 246 ? 45.005 10.348 -61.021 1.00 92.25 246 ILE A CA 1
ATOM 1944 C C . ILE A 1 246 ? 44.723 11.409 -62.086 1.00 92.25 246 ILE A C 1
ATOM 1946 O O . ILE A 1 246 ? 45.197 11.260 -63.208 1.00 92.25 246 ILE A O 1
ATOM 1950 N N . LYS A 1 247 ? 44.050 12.512 -61.730 1.00 95.25 247 LYS A N 1
ATOM 1951 C CA . LYS A 1 247 ? 43.784 13.618 -62.666 1.00 95.25 247 LYS A CA 1
ATOM 1952 C C . LYS A 1 247 ? 45.065 14.227 -63.243 1.00 95.25 247 LYS A C 1
ATOM 1954 O O . LYS A 1 247 ? 45.126 14.457 -64.446 1.00 95.25 247 LYS A O 1
ATOM 1959 N N . CYS A 1 248 ? 46.099 14.441 -62.422 1.00 94.94 248 CYS A N 1
ATOM 1960 C CA . CYS A 1 248 ? 47.396 14.922 -62.916 1.00 94.94 248 CYS A CA 1
ATOM 1961 C C . CYS A 1 248 ? 48.015 13.947 -63.932 1.00 94.94 248 CYS A C 1
ATOM 1963 O O . CYS A 1 248 ? 48.491 14.372 -64.980 1.00 94.94 248 CYS A O 1
ATOM 1965 N N . VAL A 1 249 ? 47.972 12.639 -63.654 1.00 94.44 249 VAL A N 1
ATOM 1966 C CA . VAL A 1 249 ? 48.487 11.608 -64.575 1.00 94.44 249 VAL A CA 1
ATOM 1967 C C . VAL A 1 249 ? 47.667 11.548 -65.870 1.00 94.44 249 VAL A C 1
ATOM 1969 O O . VAL A 1 249 ? 48.235 11.380 -66.947 1.00 94.44 249 VAL A O 1
ATOM 1972 N N . GLU A 1 250 ? 46.343 11.703 -65.803 1.00 93.00 250 GLU A N 1
ATOM 1973 C CA . GLU A 1 250 ? 45.479 11.793 -66.989 1.00 93.00 250 GLU A CA 1
ATOM 1974 C C . GLU A 1 250 ? 45.837 13.003 -67.865 1.00 93.00 250 GLU A C 1
ATOM 1976 O O . GLU A 1 250 ? 45.878 12.889 -69.093 1.00 93.00 250 GLU A O 1
ATOM 1981 N N . GLU A 1 251 ? 46.144 14.146 -67.248 1.00 95.19 251 GLU A N 1
ATOM 1982 C CA . GLU A 1 251 ? 46.581 15.357 -67.944 1.00 95.19 251 GLU A CA 1
ATOM 1983 C C . GLU A 1 251 ? 47.976 15.195 -68.569 1.00 95.19 251 GLU A C 1
ATOM 1985 O O . GLU A 1 251 ? 48.171 15.524 -69.741 1.00 95.19 251 GLU A O 1
ATOM 1990 N N . GLU A 1 252 ? 48.932 14.605 -67.846 1.00 93.44 252 GLU A N 1
ATOM 1991 C CA . GLU A 1 252 ? 50.247 14.234 -68.387 1.00 93.44 252 GLU A CA 1
ATOM 1992 C C . GLU A 1 252 ? 50.120 13.284 -69.585 1.00 93.44 252 GLU A C 1
ATOM 1994 O O . GLU A 1 252 ? 50.766 13.489 -70.617 1.00 93.44 252 GLU A O 1
ATOM 1999 N N . PHE A 1 253 ? 49.250 12.276 -69.486 1.00 93.38 253 PHE A N 1
ATOM 2000 C CA . PHE A 1 253 ? 48.995 11.329 -70.567 1.00 93.38 253 PHE A CA 1
ATOM 2001 C C . PHE A 1 253 ? 48.352 12.004 -71.783 1.00 93.38 253 PHE A C 1
ATOM 2003 O O . PHE A 1 253 ? 48.727 11.718 -72.923 1.00 93.38 253 PHE A O 1
ATOM 2010 N N . LYS A 1 254 ? 47.417 12.934 -71.566 1.00 95.50 254 LYS A N 1
ATOM 2011 C CA . LYS A 1 254 ? 46.823 13.742 -72.636 1.00 95.50 254 LYS A CA 1
ATOM 2012 C C . LYS A 1 254 ? 47.883 14.589 -73.346 1.00 95.50 254 LYS A C 1
ATOM 2014 O O . LYS A 1 254 ? 47.973 14.534 -74.571 1.00 95.50 254 LYS A O 1
ATOM 2019 N N . ASN A 1 255 ? 48.732 15.284 -72.590 1.00 93.69 255 ASN A N 1
ATOM 2020 C CA . ASN A 1 255 ? 49.843 16.075 -73.128 1.00 93.69 255 ASN A CA 1
ATOM 2021 C C . ASN A 1 255 ? 50.830 15.207 -73.921 1.00 93.69 255 ASN A C 1
ATOM 2023 O O . ASN A 1 255 ? 51.304 15.605 -74.987 1.00 93.69 255 ASN A O 1
ATOM 2027 N N . TYR A 1 256 ? 51.135 14.007 -73.422 1.00 93.94 256 TYR A N 1
ATOM 2028 C CA . TYR A 1 256 ? 51.961 13.033 -74.131 1.00 93.94 256 TYR A CA 1
ATOM 2029 C C . TYR A 1 256 ? 51.315 12.607 -75.457 1.00 93.94 256 TYR A C 1
ATOM 2031 O O . TYR A 1 256 ? 51.981 12.626 -76.492 1.00 93.94 256 TYR A O 1
ATOM 2039 N N . LYS A 1 257 ? 50.015 12.286 -75.451 1.00 94.81 257 LYS A N 1
ATOM 2040 C CA . LYS A 1 257 ? 49.259 11.909 -76.652 1.00 94.81 257 LYS A CA 1
ATOM 2041 C C . LYS A 1 257 ? 49.270 13.018 -77.706 1.00 94.81 257 LYS A C 1
ATOM 2043 O O . LYS A 1 257 ? 49.552 12.741 -78.867 1.00 94.81 257 LYS A O 1
ATOM 2048 N N . GLU A 1 258 ? 49.021 14.264 -77.309 1.00 94.38 258 GLU A N 1
ATOM 2049 C CA . GLU A 1 258 ? 49.076 15.424 -78.211 1.00 94.38 258 GLU A CA 1
ATOM 2050 C C . GLU A 1 258 ? 50.477 15.605 -78.819 1.00 94.38 258 GLU A C 1
ATOM 2052 O O . GLU A 1 258 ? 50.618 15.838 -80.022 1.00 94.38 258 GLU A O 1
ATOM 2057 N N . ARG A 1 259 ? 51.529 15.426 -78.008 1.00 90.94 259 ARG A N 1
ATOM 2058 C CA . ARG A 1 259 ? 52.926 15.502 -78.457 1.00 90.94 259 ARG A CA 1
ATOM 2059 C C . ARG A 1 259 ? 53.267 14.381 -79.447 1.00 90.94 259 ARG A C 1
ATOM 2061 O O . ARG A 1 259 ? 53.908 14.647 -80.460 1.00 90.94 259 ARG A O 1
ATOM 2068 N N . ALA A 1 260 ? 52.803 13.158 -79.196 1.00 87.88 260 ALA A N 1
ATOM 2069 C CA . ALA A 1 260 ? 52.968 12.028 -80.108 1.00 87.88 260 ALA A CA 1
ATOM 2070 C C . ALA A 1 260 ? 52.218 12.251 -81.434 1.00 87.88 260 ALA A C 1
ATOM 2072 O O . ALA A 1 260 ? 52.794 12.075 -82.507 1.00 87.88 260 ALA A O 1
ATOM 2073 N N . GLU A 1 261 ? 50.962 12.710 -81.389 1.00 89.38 261 GLU A N 1
ATOM 2074 C CA . GLU A 1 261 ? 50.183 13.041 -82.591 1.00 89.38 261 GLU A CA 1
ATOM 2075 C C . GLU A 1 261 ? 50.841 14.146 -83.431 1.00 89.38 261 GLU A C 1
ATOM 2077 O O . GLU A 1 261 ? 50.818 14.080 -84.662 1.00 89.38 261 GLU A O 1
ATOM 2082 N N . PHE A 1 262 ? 51.450 15.147 -82.788 1.00 89.38 262 PHE A N 1
ATOM 2083 C CA . PHE A 1 262 ? 52.207 16.192 -83.475 1.00 89.38 262 PHE A CA 1
ATOM 2084 C C . PHE A 1 262 ? 53.405 15.618 -84.246 1.00 89.38 262 PHE A C 1
ATOM 2086 O O . PHE A 1 262 ? 53.576 15.944 -85.420 1.00 89.38 262 PHE A O 1
ATOM 2093 N N . VAL A 1 263 ? 54.181 14.718 -83.629 1.00 83.62 263 VAL A N 1
ATOM 2094 C CA . VAL A 1 263 ? 55.319 14.027 -84.273 1.00 83.62 263 VAL A CA 1
ATOM 2095 C C . VAL A 1 263 ? 54.859 13.151 -85.452 1.00 83.62 263 VAL A C 1
ATOM 2097 O O . VAL A 1 263 ? 55.483 13.133 -86.516 1.00 83.62 263 VAL A O 1
ATOM 2100 N N . PHE A 1 264 ? 53.721 12.467 -85.319 1.00 79.31 264 PHE A N 1
ATOM 2101 C CA . PHE A 1 264 ? 53.138 11.687 -86.419 1.00 79.31 264 PHE A CA 1
ATOM 2102 C C . PHE A 1 264 ? 52.601 12.553 -87.569 1.00 79.31 264 PHE A C 1
ATOM 2104 O O . PHE A 1 264 ? 52.619 12.130 -88.725 1.00 79.31 264 PHE A O 1
ATOM 2111 N N . LYS A 1 265 ? 52.113 13.768 -87.292 1.00 80.19 265 LYS A N 1
ATOM 2112 C CA . LYS A 1 265 ? 51.667 14.705 -88.336 1.00 80.19 265 LYS A CA 1
ATOM 2113 C C . LYS A 1 265 ? 52.838 15.384 -89.043 1.00 80.19 265 LYS A C 1
ATOM 2115 O O . LYS A 1 265 ? 52.782 15.538 -90.260 1.00 80.19 265 LYS A O 1
ATOM 2120 N N . SER A 1 266 ? 53.895 15.758 -88.321 1.00 73.44 266 SER A N 1
ATOM 2121 C CA . SER A 1 266 ? 55.080 16.389 -88.915 1.00 73.44 266 SER A CA 1
ATOM 2122 C C . SER A 1 266 ? 55.879 15.433 -89.808 1.00 73.44 266 SER A C 1
ATOM 2124 O O . SER A 1 266 ? 56.409 15.870 -90.825 1.00 73.44 266 SER A O 1
ATOM 2126 N N . SER A 1 267 ? 55.882 14.128 -89.514 1.00 59.66 267 SER A N 1
ATOM 2127 C CA . SER A 1 267 ? 56.494 13.099 -90.376 1.00 59.66 267 SER A CA 1
ATOM 2128 C C . SER A 1 267 ? 55.720 12.805 -91.673 1.00 59.66 267 SER A C 1
ATOM 2130 O O . SER A 1 267 ? 56.305 12.289 -92.618 1.00 59.66 267 SER A O 1
ATOM 2132 N N . LYS A 1 268 ? 54.433 13.173 -91.778 1.00 54.03 268 LYS A N 1
ATOM 2133 C CA . LYS A 1 268 ? 53.604 12.976 -92.989 1.00 54.03 268 LYS A CA 1
ATOM 2134 C C . LYS A 1 268 ? 53.639 14.136 -93.998 1.00 54.03 268 LYS A C 1
ATOM 2136 O O . LYS A 1 268 ? 53.015 14.026 -95.048 1.00 54.03 268 LYS A O 1
ATOM 2141 N N . ILE A 1 269 ? 54.334 15.240 -93.707 1.00 52.25 269 ILE A N 1
ATOM 2142 C CA . ILE A 1 269 ? 54.388 16.441 -94.572 1.00 52.25 269 ILE A CA 1
ATOM 2143 C C . ILE A 1 269 ? 55.634 16.460 -95.495 1.00 52.25 269 ILE A C 1
ATOM 2145 O O . ILE A 1 269 ? 55.792 17.383 -96.289 1.00 52.25 269 ILE A O 1
ATOM 2149 N N . SER A 1 270 ? 56.497 15.434 -95.486 1.00 45.59 270 SER A N 1
ATOM 2150 C CA . SER A 1 270 ? 57.714 15.397 -96.325 1.00 45.59 270 SER A CA 1
ATOM 2151 C C . SER A 1 270 ? 57.621 14.552 -97.605 1.00 45.59 270 SER A C 1
ATOM 2153 O O . SER A 1 270 ? 58.631 13.985 -98.009 1.00 45.59 270 SER A O 1
ATOM 2155 N N . ASP A 1 271 ? 56.463 14.490 -98.267 1.00 40.38 271 ASP A N 1
ATOM 2156 C CA . ASP A 1 271 ? 56.340 13.868 -99.596 1.00 40.38 271 ASP A CA 1
ATOM 2157 C C . ASP A 1 271 ? 55.789 14.862 -100.634 1.00 40.38 271 ASP A C 1
ATOM 2159 O O . ASP A 1 271 ? 54.589 14.904 -100.900 1.00 40.38 271 ASP A O 1
ATOM 2163 N N . VAL A 1 272 ? 56.681 15.637 -101.270 1.00 36.34 272 VAL A N 1
ATOM 2164 C CA . VAL A 1 272 ? 56.522 16.089 -102.669 1.00 36.34 272 VAL A CA 1
ATOM 2165 C C . VAL A 1 272 ? 57.893 16.008 -103.377 1.00 36.34 272 VAL A C 1
ATOM 2167 O O . VAL A 1 272 ? 58.895 16.426 -102.794 1.00 36.34 272 VAL A O 1
ATOM 2170 N N . PRO A 1 273 ? 57.972 15.473 -104.616 1.00 47.16 273 PRO A N 1
ATOM 2171 C CA . PRO A 1 273 ? 59.225 15.093 -105.272 1.00 47.16 273 PRO A CA 1
ATOM 2172 C C . PRO A 1 273 ? 59.766 16.170 -106.227 1.00 47.16 273 PRO A C 1
ATOM 2174 O O . PRO A 1 273 ? 58.984 16.800 -106.932 1.00 47.16 273 PRO A O 1
ATOM 2177 N N . THR A 1 274 ? 61.098 16.318 -106.306 1.00 35.97 274 THR A N 1
ATOM 2178 C CA . THR A 1 274 ? 61.974 16.522 -107.502 1.00 35.97 274 THR A CA 1
ATOM 2179 C C . THR A 1 274 ? 63.294 17.183 -107.058 1.00 35.97 274 THR A C 1
ATOM 2181 O O . THR A 1 274 ? 63.281 18.242 -106.452 1.00 35.97 274 THR A O 1
ATOM 2184 N N . ASN A 1 275 ? 64.445 16.505 -107.098 1.00 34.03 275 ASN A N 1
ATOM 2185 C CA . ASN A 1 275 ? 65.306 16.135 -108.236 1.00 34.03 275 ASN A CA 1
ATOM 2186 C C . ASN A 1 275 ? 66.475 17.134 -108.437 1.00 34.03 275 ASN A C 1
ATOM 2188 O O . ASN A 1 275 ? 66.254 18.336 -108.532 1.00 34.03 275 ASN A O 1
ATOM 2192 N N . VAL A 1 276 ? 67.672 16.557 -108.631 1.00 34.25 276 VAL A N 1
ATOM 2193 C CA . VAL A 1 276 ? 68.915 17.101 -109.227 1.00 34.25 276 VAL A CA 1
ATOM 2194 C C . VAL A 1 276 ? 70.036 17.597 -108.280 1.00 34.25 276 VAL A C 1
ATOM 2196 O O . VAL A 1 276 ? 69.989 18.714 -107.789 1.00 34.25 276 VAL A O 1
ATOM 2199 N N . HIS A 1 277 ? 71.073 16.734 -108.165 1.00 34.56 277 HIS A N 1
ATOM 2200 C CA . HIS A 1 277 ? 72.546 16.952 -108.114 1.00 34.56 277 HIS A CA 1
ATOM 2201 C C . HIS A 1 277 ? 73.150 18.015 -107.163 1.00 34.56 277 HIS A C 1
ATOM 2203 O O . HIS A 1 277 ? 72.642 19.109 -107.023 1.00 34.56 277 HIS A O 1
ATOM 2209 N N . SER A 1 278 ? 74.330 17.874 -106.551 1.00 36.31 278 SER A N 1
ATOM 2210 C CA . SER A 1 278 ? 75.407 16.872 -106.519 1.00 36.31 278 SER A CA 1
ATOM 2211 C C . SER A 1 278 ? 76.501 17.408 -105.574 1.00 36.31 278 SER A C 1
ATOM 2213 O O . SER A 1 278 ? 76.698 18.619 -105.532 1.00 36.31 278 SER A O 1
ATOM 2215 N N . ASN A 1 279 ? 77.285 16.496 -104.984 1.00 31.44 279 ASN A N 1
ATOM 2216 C CA . ASN A 1 279 ? 78.642 16.680 -104.434 1.00 31.44 279 ASN A CA 1
ATOM 2217 C C . ASN A 1 279 ? 78.781 17.442 -103.100 1.00 31.44 279 ASN A C 1
ATOM 2219 O O . ASN A 1 279 ? 78.610 18.652 -103.056 1.00 31.44 279 ASN A O 1
ATOM 2223 N N . LEU A 1 280 ? 79.270 16.771 -102.045 1.00 38.09 280 LEU A N 1
ATOM 2224 C CA . LEU A 1 280 ? 80.714 16.710 -101.758 1.00 38.09 280 LEU A CA 1
ATOM 2225 C C . LEU A 1 280 ? 81.024 15.829 -100.522 1.00 38.09 280 LEU A C 1
ATOM 2227 O O . LEU A 1 280 ? 80.613 16.108 -99.405 1.00 38.09 280 LEU A O 1
ATOM 2231 N N . SER A 1 281 ? 81.749 14.750 -100.809 1.00 39.19 281 SER A N 1
ATOM 2232 C CA . SER A 1 281 ? 82.748 13.982 -100.055 1.00 39.19 281 SER A CA 1
ATOM 2233 C C . SER A 1 281 ? 83.013 14.167 -98.545 1.00 39.19 281 SER A C 1
ATOM 2235 O O . SER A 1 281 ? 83.397 15.234 -98.084 1.00 39.19 281 SER A O 1
ATOM 2237 N N . GLN A 1 282 ? 83.096 12.986 -97.908 1.00 38.53 282 GLN A N 1
ATOM 2238 C CA . GLN A 1 282 ? 84.187 12.486 -97.041 1.00 38.53 282 GLN A CA 1
ATOM 2239 C C . GLN A 1 282 ? 84.327 13.005 -95.599 1.00 38.53 282 GLN A C 1
ATOM 2241 O O . GLN A 1 282 ? 84.935 14.039 -95.356 1.00 38.53 282 GLN A O 1
ATOM 2246 N N . ALA A 1 283 ? 83.929 12.152 -94.647 1.00 37.28 283 ALA A N 1
ATOM 2247 C CA . ALA A 1 283 ? 84.744 11.662 -93.518 1.00 37.28 283 ALA A CA 1
ATOM 2248 C C . ALA A 1 283 ? 83.890 10.620 -92.761 1.00 37.28 283 ALA A C 1
ATOM 2250 O O . ALA A 1 283 ? 82.847 10.954 -92.216 1.00 37.28 283 ALA A O 1
ATOM 2251 N N . ALA A 1 284 ? 84.121 9.329 -92.985 1.00 36.00 284 ALA A N 1
ATOM 2252 C CA . ALA A 1 284 ? 85.039 8.487 -92.214 1.00 36.00 284 ALA A CA 1
ATOM 2253 C C . ALA A 1 284 ? 84.315 7.789 -91.047 1.00 36.00 284 ALA A C 1
ATOM 2255 O O . ALA A 1 284 ? 83.950 8.408 -90.056 1.00 36.00 284 ALA A O 1
ATOM 2256 N N . ASP A 1 285 ? 84.124 6.484 -91.242 1.00 41.12 285 ASP A N 1
ATOM 2257 C CA . ASP A 1 285 ? 84.200 5.430 -90.235 1.00 41.12 285 ASP A CA 1
ATOM 2258 C C . ASP A 1 285 ? 83.376 5.590 -88.954 1.00 41.12 285 ASP A C 1
ATOM 2260 O O . ASP A 1 285 ? 83.848 6.064 -87.926 1.00 41.12 285 ASP A O 1
ATOM 2264 N N . ASN A 1 286 ? 82.168 5.025 -88.993 1.00 40.22 286 ASN A N 1
ATOM 2265 C CA . ASN A 1 286 ? 81.785 4.019 -88.004 1.00 40.22 286 ASN A CA 1
ATOM 2266 C C . ASN A 1 286 ? 80.696 3.106 -88.575 1.00 40.22 286 ASN A C 1
ATOM 2268 O O . ASN A 1 286 ? 79.511 3.426 -88.612 1.00 40.22 286 ASN A O 1
ATOM 2272 N N . SER A 1 287 ? 81.131 1.938 -89.031 1.00 49.62 287 SER A N 1
ATOM 2273 C CA . SER A 1 287 ? 80.295 0.760 -89.209 1.00 49.62 287 SER A CA 1
ATOM 2274 C C . SER A 1 287 ? 79.717 0.334 -87.855 1.00 49.62 287 SER A C 1
ATOM 2276 O O . SER A 1 287 ? 80.436 -0.212 -87.018 1.00 49.62 287 SER A O 1
ATOM 2278 N N . GLY A 1 288 ? 78.426 0.563 -87.648 1.00 40.84 288 GLY A N 1
ATOM 2279 C CA . GLY A 1 288 ? 77.669 0.064 -86.505 1.00 40.84 288 GLY A CA 1
ATOM 2280 C C . GLY A 1 288 ? 76.197 0.008 -86.883 1.00 40.84 288 GLY A C 1
ATOM 2281 O O . GLY A 1 288 ? 75.605 1.021 -87.229 1.00 40.84 288 GLY A O 1
ATOM 2282 N N . ALA A 1 289 ? 75.648 -1.197 -86.925 1.00 50.28 289 ALA A N 1
ATOM 2283 C CA . ALA A 1 289 ? 74.292 -1.484 -87.352 1.00 50.28 289 ALA A CA 1
ATOM 2284 C C . ALA A 1 289 ? 73.249 -0.887 -86.393 1.00 50.28 289 ALA A C 1
ATOM 2286 O O . ALA A 1 289 ? 72.988 -1.484 -85.357 1.00 50.28 289 ALA A O 1
ATOM 2287 N N . ASP A 1 290 ? 72.591 0.205 -86.777 1.00 46.59 290 ASP A N 1
ATOM 2288 C CA . ASP A 1 290 ? 71.370 0.667 -86.108 1.00 46.59 290 ASP A CA 1
ATOM 2289 C C . ASP A 1 290 ? 70.148 0.334 -86.970 1.00 46.59 290 ASP A C 1
ATOM 2291 O O . ASP A 1 290 ? 69.483 1.181 -87.566 1.00 46.59 290 ASP A O 1
ATOM 2295 N N . ASN A 1 291 ? 69.847 -0.968 -87.009 1.00 49.25 291 ASN A N 1
ATOM 2296 C CA . ASN A 1 291 ? 68.466 -1.432 -87.084 1.00 49.25 291 ASN A CA 1
ATOM 2297 C C . ASN A 1 291 ? 67.773 -0.894 -85.823 1.00 49.25 291 ASN A C 1
ATOM 2299 O O . ASN A 1 291 ? 67.848 -1.522 -84.767 1.00 49.25 291 ASN A O 1
ATOM 2303 N N . VAL A 1 292 ? 67.139 0.281 -85.906 1.00 52.59 292 VAL A N 1
ATOM 2304 C CA . VAL A 1 292 ? 66.225 0.760 -84.861 1.00 52.59 292 VAL A CA 1
ATOM 2305 C C . VAL A 1 292 ? 65.065 -0.225 -84.833 1.00 52.59 292 VAL A C 1
ATOM 2307 O O . VAL A 1 292 ? 64.161 -0.198 -85.667 1.00 52.59 292 VAL A O 1
ATOM 2310 N N . SER A 1 293 ? 65.211 -1.196 -83.940 1.00 50.97 293 SER A N 1
ATOM 2311 C CA . SER A 1 293 ? 64.385 -2.381 -83.859 1.00 50.97 293 SER A CA 1
ATOM 2312 C C . SER A 1 293 ? 62.972 -1.984 -83.454 1.00 50.97 293 SER A C 1
ATOM 2314 O O . SER A 1 293 ? 62.732 -1.604 -82.308 1.00 50.97 293 SER A O 1
ATOM 2316 N N . PHE A 1 294 ? 62.034 -2.087 -84.396 1.00 56.81 294 PHE A N 1
ATOM 2317 C CA . PHE A 1 294 ? 60.591 -1.987 -84.153 1.00 56.81 294 PHE A CA 1
ATOM 2318 C C . PHE A 1 294 ? 60.133 -2.969 -83.053 1.00 56.81 294 PHE A C 1
ATOM 2320 O O . PHE A 1 294 ? 59.137 -2.725 -82.373 1.00 56.81 294 PHE A O 1
ATOM 2327 N N . ASP A 1 295 ? 60.913 -4.029 -82.805 1.00 61.66 295 ASP A N 1
ATOM 2328 C CA . ASP A 1 295 ? 60.679 -4.971 -81.709 1.00 61.66 295 ASP A CA 1
ATOM 2329 C C . ASP A 1 295 ? 60.803 -4.304 -80.325 1.00 61.66 295 ASP A C 1
ATOM 2331 O O . ASP A 1 295 ? 60.098 -4.691 -79.399 1.00 61.66 295 ASP A O 1
ATOM 2335 N N . GLY A 1 296 ? 61.597 -3.234 -80.175 1.00 72.38 296 GLY A N 1
ATOM 2336 C CA . GLY A 1 296 ? 61.773 -2.546 -78.890 1.00 72.38 296 GLY A CA 1
ATOM 2337 C C . GLY A 1 296 ? 60.536 -1.778 -78.401 1.00 72.38 296 GLY A C 1
ATOM 2338 O O . GLY A 1 296 ? 60.270 -1.735 -77.200 1.00 72.38 296 GLY A O 1
ATOM 2339 N N . GLU A 1 297 ? 59.748 -1.188 -79.306 1.00 79.94 297 GLU A N 1
ATOM 2340 C CA . GLU A 1 297 ? 58.487 -0.514 -78.949 1.00 79.94 297 GLU A CA 1
ATOM 2341 C C . GLU A 1 297 ? 57.374 -1.524 -78.653 1.00 79.94 297 GLU A C 1
ATOM 2343 O O . GLU A 1 297 ? 56.576 -1.326 -77.732 1.00 79.94 297 GLU A O 1
ATOM 2348 N N . ILE A 1 298 ? 57.351 -2.635 -79.397 1.00 80.12 298 ILE A N 1
ATOM 2349 C CA . ILE A 1 298 ? 56.438 -3.751 -79.138 1.00 80.12 298 ILE A CA 1
ATOM 2350 C C . ILE A 1 298 ? 56.724 -4.344 -77.756 1.00 80.12 298 ILE A C 1
ATOM 2352 O O . ILE A 1 298 ? 55.782 -4.550 -76.989 1.00 80.12 298 ILE A O 1
ATOM 2356 N N . ASP A 1 299 ? 57.994 -4.534 -77.394 1.00 82.12 299 ASP A N 1
ATOM 2357 C CA . ASP A 1 299 ? 58.391 -5.030 -76.075 1.00 82.12 299 ASP A CA 1
ATOM 2358 C C . ASP A 1 299 ? 57.993 -4.067 -74.944 1.00 82.12 299 ASP A C 1
ATOM 2360 O O . ASP A 1 299 ? 57.472 -4.505 -73.913 1.00 82.12 299 ASP A O 1
ATOM 2364 N N . GLN A 1 300 ? 58.142 -2.750 -75.137 1.00 86.19 300 GLN A N 1
ATOM 2365 C CA . GLN A 1 300 ? 57.677 -1.747 -74.166 1.00 86.19 300 GLN A CA 1
ATOM 2366 C C . GLN A 1 300 ? 56.152 -1.757 -74.001 1.00 86.19 300 GLN A C 1
ATOM 2368 O O . GLN A 1 300 ? 55.646 -1.680 -72.877 1.00 86.19 300 GLN A O 1
ATOM 2373 N N . LEU A 1 301 ? 55.403 -1.882 -75.101 1.00 86.94 301 LEU A N 1
ATOM 2374 C CA . LEU A 1 301 ? 53.946 -1.980 -75.051 1.00 86.94 301 LEU A CA 1
ATOM 2375 C C . LEU A 1 301 ? 53.508 -3.265 -74.339 1.00 86.94 301 LEU A C 1
ATOM 2377 O O . LEU A 1 301 ? 52.580 -3.232 -73.529 1.00 86.94 301 LEU A O 1
ATOM 2381 N N . LEU A 1 302 ? 54.193 -4.381 -74.601 1.00 90.00 302 LEU A N 1
ATOM 2382 C CA . LEU A 1 302 ? 53.927 -5.669 -73.967 1.00 90.00 302 LEU A CA 1
ATOM 2383 C C . LEU A 1 302 ? 54.184 -5.607 -72.455 1.00 90.00 302 LEU A C 1
ATOM 2385 O O . LEU A 1 302 ? 53.391 -6.132 -71.671 1.00 90.00 302 LEU A O 1
ATOM 2389 N N . GLU A 1 303 ? 55.246 -4.919 -72.034 1.00 90.44 303 GLU A N 1
ATOM 2390 C CA . GLU A 1 303 ? 55.568 -4.716 -70.622 1.00 90.44 303 GLU A CA 1
ATOM 2391 C C . GLU A 1 303 ? 54.546 -3.808 -69.918 1.00 90.44 303 GLU A C 1
ATOM 2393 O O . GLU A 1 303 ? 54.061 -4.147 -68.837 1.00 90.44 303 GLU A O 1
ATOM 2398 N N . LEU A 1 304 ? 54.101 -2.719 -70.557 1.00 92.31 304 LEU A N 1
ATOM 2399 C CA . LEU A 1 304 ? 53.005 -1.887 -70.038 1.00 92.31 304 LEU A CA 1
ATOM 2400 C C . LEU A 1 304 ? 51.689 -2.669 -69.912 1.00 92.31 304 LEU A C 1
ATOM 2402 O O . LEU A 1 304 ? 50.931 -2.473 -68.958 1.00 92.31 304 LEU A O 1
ATOM 2406 N N . LEU A 1 305 ? 51.409 -3.574 -70.853 1.00 90.88 305 LEU A N 1
ATOM 2407 C CA . LEU A 1 305 ? 50.214 -4.418 -70.828 1.00 90.88 305 LEU A CA 1
ATOM 2408 C C . LEU A 1 305 ? 50.283 -5.441 -69.683 1.00 90.88 305 LEU A C 1
ATOM 2410 O O . LEU A 1 305 ? 49.291 -5.638 -68.977 1.00 90.88 305 LEU A O 1
ATOM 2414 N N . LYS A 1 306 ? 51.464 -6.020 -69.419 1.00 93.00 306 LYS A N 1
ATOM 2415 C CA . LYS A 1 306 ? 51.705 -6.855 -68.229 1.00 93.00 306 LYS A CA 1
ATOM 2416 C C . LYS A 1 306 ? 51.507 -6.068 -66.936 1.00 93.00 306 LYS A C 1
ATOM 2418 O O . LYS A 1 306 ? 50.778 -6.531 -66.061 1.00 93.00 306 LYS A O 1
ATOM 2423 N N . GLN A 1 307 ? 52.081 -4.869 -66.829 1.00 93.62 307 GLN A N 1
ATOM 2424 C CA . GLN A 1 307 ? 51.919 -4.013 -65.649 1.00 93.62 307 GLN A CA 1
ATOM 2425 C C . GLN A 1 307 ? 50.448 -3.652 -65.407 1.00 93.62 307 GLN A C 1
ATOM 2427 O O . GLN A 1 307 ? 49.953 -3.791 -64.288 1.00 93.62 307 GLN A O 1
ATOM 2432 N N . ARG A 1 308 ? 49.705 -3.274 -66.456 1.00 92.56 308 ARG A N 1
ATOM 2433 C CA . ARG A 1 308 ? 48.258 -3.020 -66.352 1.00 92.56 308 ARG A CA 1
ATOM 2434 C C . ARG A 1 308 ? 47.481 -4.257 -65.913 1.00 92.56 308 ARG A C 1
ATOM 2436 O O . ARG A 1 308 ? 46.600 -4.133 -65.068 1.00 92.56 308 ARG A O 1
ATOM 2443 N N . ASN A 1 309 ? 47.813 -5.441 -66.423 1.00 92.50 309 ASN A N 1
ATOM 2444 C CA . ASN A 1 309 ? 47.163 -6.683 -65.998 1.00 92.50 309 ASN A CA 1
ATOM 2445 C C . ASN A 1 309 ? 47.420 -7.005 -64.518 1.00 92.50 309 ASN A C 1
ATOM 2447 O O . ASN A 1 309 ? 46.501 -7.456 -63.834 1.00 92.50 309 ASN A O 1
ATOM 2451 N N . ILE A 1 310 ? 48.618 -6.717 -63.998 1.00 94.31 310 ILE A N 1
ATOM 2452 C CA . ILE A 1 310 ? 48.917 -6.847 -62.563 1.00 94.31 310 ILE A CA 1
ATOM 2453 C C . ILE A 1 310 ? 48.031 -5.899 -61.745 1.00 94.31 310 ILE A C 1
ATOM 2455 O O . ILE A 1 310 ? 47.389 -6.340 -60.793 1.00 94.31 310 ILE A O 1
ATOM 2459 N N . VAL A 1 311 ? 47.927 -4.626 -62.143 1.00 93.94 311 VAL A N 1
ATOM 2460 C CA . VAL A 1 311 ? 47.068 -3.642 -61.457 1.00 93.94 311 VAL A CA 1
ATOM 2461 C C . VAL A 1 311 ? 45.594 -4.054 -61.512 1.00 93.94 311 VAL A C 1
ATOM 2463 O O . VAL A 1 311 ? 44.905 -3.996 -60.497 1.00 93.94 311 VAL A O 1
ATOM 2466 N N . ILE A 1 312 ? 45.103 -4.536 -62.659 1.00 92.00 312 ILE A N 1
ATOM 2467 C CA . ILE A 1 312 ? 43.731 -5.053 -62.790 1.00 92.00 312 ILE A CA 1
ATOM 2468 C C . ILE A 1 312 ? 43.511 -6.244 -61.849 1.00 92.00 312 ILE A C 1
ATOM 2470 O O . ILE A 1 312 ? 42.468 -6.323 -61.201 1.00 92.00 312 ILE A O 1
ATOM 2474 N N . SER A 1 313 ? 44.483 -7.152 -61.732 1.00 93.56 313 SER A N 1
ATOM 2475 C CA . SER A 1 313 ? 44.405 -8.276 -60.794 1.00 93.56 313 SER A CA 1
ATOM 2476 C C . SER A 1 313 ? 44.342 -7.800 -59.339 1.00 93.56 313 SER A C 1
ATOM 2478 O O . SER A 1 313 ? 43.510 -8.289 -58.579 1.00 93.56 313 SER A O 1
ATOM 2480 N N . GLN A 1 314 ? 45.165 -6.818 -58.961 1.00 93.50 314 GLN A N 1
ATOM 2481 C CA . GLN A 1 314 ? 45.161 -6.229 -57.616 1.00 93.50 314 GLN A CA 1
ATOM 2482 C C . GLN A 1 314 ? 43.834 -5.523 -57.300 1.00 93.50 314 GLN A C 1
ATOM 2484 O O . GLN A 1 314 ? 43.279 -5.685 -56.211 1.00 93.50 314 GLN A O 1
ATOM 2489 N N . LEU A 1 315 ? 43.284 -4.774 -58.259 1.00 93.06 315 LEU A N 1
ATOM 2490 C CA . LEU A 1 315 ? 41.983 -4.126 -58.105 1.00 93.06 315 LEU A CA 1
ATOM 2491 C C . LEU A 1 315 ? 40.862 -5.155 -57.948 1.00 93.06 315 LEU A C 1
ATOM 2493 O O . LEU A 1 315 ? 40.033 -4.996 -57.059 1.00 93.06 315 LEU A O 1
ATOM 2497 N N . ARG A 1 316 ? 40.875 -6.250 -58.720 1.00 92.75 316 ARG A N 1
ATOM 2498 C CA . ARG A 1 316 ? 39.905 -7.348 -58.559 1.00 92.75 316 ARG A CA 1
ATOM 2499 C C . ARG A 1 316 ? 39.974 -7.979 -57.171 1.00 92.75 316 ARG A C 1
ATOM 2501 O O . ARG A 1 316 ? 38.931 -8.187 -56.560 1.00 92.75 316 ARG A O 1
ATOM 2508 N N . THR A 1 317 ? 41.174 -8.224 -56.639 1.00 93.62 317 THR A N 1
ATOM 2509 C CA . THR A 1 317 ? 41.319 -8.741 -55.268 1.00 93.62 317 THR A CA 1
ATOM 2510 C C . THR A 1 317 ? 40.812 -7.753 -54.219 1.00 93.62 317 THR A C 1
ATOM 2512 O O . THR A 1 317 ? 40.155 -8.161 -53.267 1.00 93.62 317 THR A O 1
ATOM 2515 N N . LYS A 1 318 ? 41.044 -6.448 -54.413 1.00 94.69 318 LYS A N 1
ATOM 2516 C CA . LYS A 1 318 ? 40.555 -5.414 -53.494 1.00 94.69 318 LYS A CA 1
ATOM 2517 C C . LYS A 1 318 ? 39.030 -5.273 -53.546 1.00 94.69 318 LYS A C 1
ATOM 2519 O O . LYS A 1 318 ? 38.414 -5.134 -52.498 1.00 94.69 318 LYS A O 1
ATOM 2524 N N . CYS A 1 319 ? 38.423 -5.347 -54.732 1.00 91.94 319 CYS A N 1
ATOM 2525 C CA . CYS A 1 319 ? 36.967 -5.376 -54.881 1.00 91.94 319 CYS A CA 1
ATOM 2526 C C . CYS A 1 319 ? 36.361 -6.593 -54.177 1.00 91.94 319 CYS A C 1
ATOM 2528 O O . CYS A 1 319 ? 35.432 -6.420 -53.401 1.00 91.94 319 CYS A O 1
ATOM 2530 N N . SER A 1 320 ? 36.941 -7.785 -54.358 1.00 94.62 320 SER A N 1
ATOM 2531 C CA . SER A 1 320 ? 36.478 -8.999 -53.673 1.00 94.62 320 SER A CA 1
ATOM 2532 C C . SER A 1 320 ? 36.546 -8.876 -52.147 1.00 94.62 320 SER A C 1
ATOM 2534 O O . SER A 1 320 ? 35.622 -9.305 -51.466 1.00 94.62 320 SER A O 1
ATOM 2536 N N . PHE A 1 321 ? 37.612 -8.278 -51.605 1.00 95.56 321 PHE A N 1
ATOM 2537 C CA . PHE A 1 321 ? 37.736 -8.038 -50.163 1.00 95.56 321 PHE A CA 1
ATOM 2538 C C . PHE A 1 321 ? 36.673 -7.055 -49.650 1.00 95.56 321 PHE A C 1
ATOM 2540 O O . PHE A 1 321 ? 36.039 -7.307 -48.631 1.00 95.56 321 PHE A O 1
ATOM 2547 N N . LEU A 1 322 ? 36.441 -5.952 -50.371 1.00 93.62 322 LEU A N 1
ATOM 2548 C CA . LEU A 1 322 ? 35.420 -4.969 -49.997 1.00 93.62 322 LEU A CA 1
ATOM 2549 C C . LEU A 1 322 ? 33.998 -5.542 -50.094 1.00 93.62 322 LEU A C 1
ATOM 2551 O O . LEU A 1 322 ? 33.153 -5.210 -49.270 1.00 93.62 322 LEU A O 1
ATOM 2555 N N . GLU A 1 323 ? 33.723 -6.410 -51.069 1.00 94.38 323 GLU A N 1
ATOM 2556 C CA . GLU A 1 323 ? 32.441 -7.121 -51.173 1.00 94.38 323 GLU A CA 1
ATOM 2557 C C . GLU A 1 323 ? 32.205 -8.044 -49.968 1.00 94.38 323 GLU A C 1
ATOM 2559 O O . GLU A 1 323 ? 31.103 -8.069 -49.417 1.00 94.38 323 GLU A O 1
ATOM 2564 N N . GLU A 1 324 ? 33.240 -8.756 -49.515 1.00 95.00 324 GLU A N 1
ATOM 2565 C CA . GLU A 1 324 ? 33.181 -9.586 -48.308 1.00 95.00 324 GLU A CA 1
ATOM 2566 C C . GLU A 1 324 ? 33.000 -8.740 -47.037 1.00 95.00 324 GLU A C 1
ATOM 2568 O O . GLU A 1 324 ? 32.171 -9.068 -46.189 1.00 95.00 324 GLU A O 1
ATOM 2573 N N . GLU A 1 325 ? 33.695 -7.606 -46.925 1.00 95.12 325 GLU A N 1
ATOM 2574 C CA . GLU A 1 325 ? 33.545 -6.672 -45.802 1.00 95.12 325 GLU A CA 1
ATOM 2575 C C . GLU A 1 325 ? 32.131 -6.070 -45.734 1.00 95.12 325 GLU A C 1
ATOM 2577 O O . GLU A 1 325 ? 31.521 -6.033 -44.662 1.00 95.12 325 GLU A O 1
ATOM 2582 N N . VAL A 1 326 ? 31.559 -5.669 -46.877 1.00 93.94 326 VAL A N 1
ATOM 2583 C CA . VAL A 1 326 ? 30.168 -5.189 -46.958 1.00 93.94 326 VAL A CA 1
ATOM 2584 C C . VAL A 1 326 ? 29.192 -6.288 -46.548 1.00 93.94 326 VAL A C 1
ATOM 2586 O O . VAL A 1 326 ? 28.265 -6.017 -45.783 1.00 93.94 326 VAL A O 1
ATOM 2589 N N . LYS A 1 327 ? 29.405 -7.529 -46.999 1.00 96.25 327 LYS A N 1
ATOM 2590 C CA . LYS A 1 327 ? 28.567 -8.668 -46.611 1.00 96.25 327 LYS A CA 1
ATOM 2591 C C . LYS A 1 327 ? 28.630 -8.930 -45.102 1.00 96.25 327 LYS A C 1
ATOM 2593 O O . LYS A 1 327 ? 27.586 -9.054 -44.466 1.00 96.25 327 LYS A O 1
ATOM 2598 N N . ASN A 1 328 ? 29.825 -8.924 -44.512 1.00 94.56 328 ASN A N 1
ATOM 2599 C CA . ASN A 1 328 ? 30.005 -9.097 -43.068 1.00 94.56 328 ASN A CA 1
ATOM 2600 C C . ASN A 1 328 ? 29.341 -7.961 -42.274 1.00 94.56 328 ASN A C 1
ATOM 2602 O O . ASN A 1 328 ? 28.689 -8.209 -41.261 1.00 94.56 328 ASN A O 1
ATOM 2606 N N . SER A 1 329 ? 29.435 -6.715 -42.752 1.00 92.31 329 SER A N 1
ATOM 2607 C CA . SER A 1 329 ? 28.736 -5.581 -42.135 1.00 92.31 329 SER A CA 1
ATOM 2608 C C . SER A 1 329 ? 27.210 -5.704 -42.245 1.00 92.31 329 SER A C 1
ATOM 2610 O O . SER A 1 329 ? 26.498 -5.281 -41.330 1.00 92.31 329 SER A O 1
ATOM 2612 N N . GLN A 1 330 ? 26.684 -6.264 -43.339 1.00 94.88 330 GLN A N 1
ATOM 2613 C CA . GLN A 1 330 ? 25.249 -6.523 -43.503 1.00 94.88 330 GLN A CA 1
ATOM 2614 C C . GLN A 1 330 ? 24.764 -7.623 -42.555 1.00 94.88 330 GLN A C 1
ATOM 2616 O O . GLN A 1 330 ? 23.721 -7.457 -41.925 1.00 94.88 330 GLN A O 1
ATOM 2621 N N . GLU A 1 331 ? 25.525 -8.709 -42.407 1.00 95.25 331 GLU A N 1
ATOM 2622 C CA . GLU A 1 331 ? 25.224 -9.777 -41.448 1.00 95.25 331 GLU A CA 1
ATOM 2623 C C . GLU A 1 331 ? 25.256 -9.254 -40.007 1.00 95.25 331 GLU A C 1
ATOM 2625 O O . GLU A 1 331 ? 24.307 -9.478 -39.260 1.00 95.25 331 GLU A O 1
ATOM 2630 N N . TYR A 1 332 ? 26.265 -8.457 -39.643 1.00 95.94 332 TYR A N 1
ATOM 2631 C CA . TYR A 1 332 ? 26.323 -7.806 -38.332 1.00 95.94 332 TYR A CA 1
ATOM 2632 C C . TYR A 1 332 ? 25.121 -6.882 -38.076 1.00 95.94 332 TYR A C 1
ATOM 2634 O O . TYR A 1 332 ? 24.498 -6.950 -37.018 1.00 95.94 332 TYR A O 1
ATOM 2642 N N . SER A 1 333 ? 24.746 -6.056 -39.061 1.00 93.12 333 SER A N 1
ATOM 2643 C CA . SER A 1 333 ? 23.572 -5.173 -38.949 1.00 93.12 333 SER A CA 1
ATOM 2644 C C . SER A 1 333 ? 22.273 -5.969 -38.786 1.00 93.12 333 SER A C 1
ATOM 2646 O O . SER A 1 333 ? 21.373 -5.542 -38.065 1.00 93.12 333 SER A O 1
ATOM 2648 N N . LYS A 1 334 ? 22.175 -7.135 -39.437 1.00 96.81 334 LYS A N 1
ATOM 2649 C CA . LYS A 1 334 ? 21.035 -8.045 -39.303 1.00 96.81 334 LYS A CA 1
ATOM 2650 C C . LYS A 1 334 ? 20.953 -8.631 -37.891 1.00 96.81 334 LYS A C 1
ATOM 2652 O O . LYS A 1 334 ? 19.877 -8.588 -37.304 1.00 96.81 334 LYS A O 1
ATOM 2657 N N . THR A 1 335 ? 22.067 -9.099 -37.330 1.00 95.50 335 THR A N 1
ATOM 2658 C CA . THR A 1 335 ? 22.118 -9.591 -35.942 1.00 95.50 335 THR A CA 1
ATOM 2659 C C . THR A 1 335 ? 21.714 -8.502 -34.951 1.00 95.50 335 THR A C 1
ATOM 2661 O O . THR A 1 335 ? 20.892 -8.745 -34.074 1.00 95.50 335 THR A O 1
ATOM 2664 N N . LEU A 1 336 ? 22.206 -7.271 -35.134 1.00 94.50 336 LEU A N 1
ATOM 2665 C CA . LEU A 1 336 ? 21.840 -6.145 -34.271 1.00 94.50 336 LEU A CA 1
ATOM 2666 C C . LEU A 1 336 ? 20.337 -5.816 -34.348 1.00 94.50 336 LEU A C 1
ATOM 2668 O O . LEU A 1 336 ? 19.720 -5.478 -33.340 1.00 94.50 336 LEU A O 1
ATOM 2672 N N . LEU A 1 337 ? 19.728 -5.934 -35.532 1.00 96.06 337 LEU A N 1
ATOM 2673 C CA . LEU A 1 337 ? 18.284 -5.754 -35.705 1.00 96.06 337 LEU A CA 1
ATOM 2674 C C . LEU A 1 337 ? 17.481 -6.868 -35.010 1.00 96.06 337 LEU A C 1
ATOM 2676 O O . LEU A 1 337 ? 16.445 -6.590 -34.410 1.00 96.06 337 LEU A O 1
ATOM 2680 N N . GLU A 1 338 ? 17.953 -8.115 -35.069 1.00 94.75 338 GLU A N 1
ATOM 2681 C CA . GLU A 1 338 ? 17.350 -9.248 -34.355 1.00 94.75 338 GLU A CA 1
ATOM 2682 C C . GLU A 1 338 ? 17.430 -9.059 -32.828 1.00 94.75 338 GLU A C 1
ATOM 2684 O O . GLU A 1 338 ? 16.425 -9.243 -32.140 1.00 94.75 338 GLU A O 1
ATOM 2689 N N . GLU A 1 339 ? 18.570 -8.599 -32.302 1.00 94.75 339 GLU A N 1
ATOM 2690 C CA . GLU A 1 339 ? 18.737 -8.251 -30.882 1.00 94.75 339 GLU A CA 1
ATOM 2691 C C . GLU A 1 339 ? 17.823 -7.093 -30.454 1.00 94.75 339 GLU A C 1
ATOM 2693 O O . GLU A 1 339 ? 17.185 -7.155 -29.399 1.00 94.75 339 GLU A O 1
ATOM 2698 N N . LEU A 1 340 ? 17.702 -6.052 -31.286 1.00 92.94 340 LEU A N 1
ATOM 2699 C CA . LEU A 1 340 ? 16.815 -4.918 -31.021 1.00 92.94 340 LEU A CA 1
ATOM 2700 C C . LEU A 1 340 ? 15.341 -5.349 -30.971 1.00 92.94 340 LEU A C 1
ATOM 2702 O O . LEU A 1 340 ? 14.600 -4.906 -30.092 1.00 92.94 340 LEU A O 1
ATOM 2706 N N . ASN A 1 341 ? 14.923 -6.238 -31.875 1.00 93.25 341 ASN A N 1
ATOM 2707 C CA . ASN A 1 341 ? 13.572 -6.800 -31.875 1.00 93.25 341 ASN A CA 1
ATOM 2708 C C . ASN A 1 341 ? 13.324 -7.670 -30.632 1.00 93.25 341 ASN A C 1
ATOM 2710 O O . ASN A 1 341 ? 12.291 -7.520 -29.983 1.00 93.25 341 ASN A O 1
ATOM 2714 N N . ALA A 1 342 ? 14.290 -8.502 -30.232 1.00 93.19 342 ALA A N 1
ATOM 2715 C CA . ALA A 1 342 ? 14.185 -9.302 -29.011 1.00 93.19 342 ALA A CA 1
ATOM 2716 C C . ALA A 1 342 ? 14.069 -8.425 -27.746 1.00 93.19 342 ALA A C 1
ATOM 2718 O O . ALA A 1 342 ? 13.265 -8.709 -26.853 1.00 93.19 342 ALA A O 1
ATOM 2719 N N . LEU A 1 343 ? 14.823 -7.321 -27.676 1.00 93.06 343 LEU A N 1
ATOM 2720 C CA . LEU A 1 343 ? 14.689 -6.331 -26.604 1.00 93.06 343 LEU A CA 1
ATOM 2721 C C . LEU A 1 343 ? 13.319 -5.642 -26.626 1.00 93.06 343 LEU A C 1
ATOM 2723 O O . LEU A 1 343 ? 12.717 -5.448 -25.569 1.00 93.06 343 LEU A O 1
ATOM 2727 N N . HIS A 1 344 ? 12.800 -5.299 -27.807 1.00 92.06 344 HIS A N 1
ATOM 2728 C CA . HIS A 1 344 ? 11.467 -4.714 -27.948 1.00 92.06 344 HIS A CA 1
ATOM 2729 C C . HIS A 1 344 ? 10.360 -5.660 -27.451 1.00 92.06 344 HIS A C 1
ATOM 2731 O O . HIS A 1 344 ? 9.452 -5.229 -26.730 1.00 92.06 344 HIS A O 1
ATOM 2737 N N . ASP A 1 345 ? 10.464 -6.951 -27.766 1.00 93.38 345 ASP A N 1
ATOM 2738 C CA . ASP A 1 345 ? 9.538 -7.982 -27.296 1.00 93.38 345 ASP A CA 1
ATOM 2739 C C . ASP A 1 345 ? 9.612 -8.160 -25.774 1.00 93.38 345 ASP A C 1
ATOM 2741 O O . ASP A 1 345 ? 8.574 -8.214 -25.104 1.00 93.38 345 ASP A O 1
ATOM 2745 N N . SER A 1 346 ? 10.825 -8.154 -25.209 1.00 94.44 346 SER A N 1
ATOM 2746 C CA . SER A 1 346 ? 11.054 -8.196 -23.760 1.00 94.44 346 SER A CA 1
ATOM 2747 C C . SER A 1 346 ? 10.434 -6.986 -23.045 1.00 94.44 346 SER A C 1
ATOM 2749 O O . SER A 1 346 ? 9.658 -7.145 -22.101 1.00 94.44 346 SER A O 1
ATOM 2751 N N . ILE A 1 347 ? 10.655 -5.765 -23.549 1.00 86.81 347 ILE A N 1
ATOM 2752 C CA . ILE A 1 347 ? 10.029 -4.541 -23.015 1.00 86.81 347 ILE A CA 1
ATOM 2753 C C . ILE A 1 347 ? 8.499 -4.631 -23.102 1.00 86.81 347 ILE A C 1
ATOM 2755 O O . ILE A 1 347 ? 7.791 -4.252 -22.164 1.00 86.81 347 ILE A O 1
ATOM 2759 N N . SER A 1 348 ? 7.968 -5.154 -24.206 1.00 91.94 348 SER A N 1
ATOM 2760 C CA . SER A 1 348 ? 6.527 -5.346 -24.394 1.00 91.94 348 SER A CA 1
ATOM 2761 C C . SER A 1 348 ? 5.945 -6.391 -23.438 1.00 91.94 348 SER A C 1
ATOM 2763 O O . SER A 1 348 ? 4.805 -6.259 -22.985 1.00 91.94 348 SER A O 1
ATOM 2765 N N . GLN A 1 349 ? 6.709 -7.425 -23.085 1.00 93.56 349 GLN A N 1
ATOM 2766 C CA . GLN A 1 349 ? 6.337 -8.394 -22.055 1.00 93.56 349 GLN A CA 1
ATOM 2767 C C . GLN A 1 349 ? 6.340 -7.765 -20.655 1.00 93.56 349 GLN A C 1
ATOM 2769 O O . GLN A 1 349 ? 5.350 -7.910 -19.937 1.00 93.56 349 GLN A O 1
ATOM 2774 N N . ILE A 1 350 ? 7.383 -7.008 -20.297 1.00 85.75 350 ILE A N 1
ATOM 2775 C CA . ILE A 1 350 ? 7.479 -6.301 -19.008 1.00 85.75 350 ILE A CA 1
ATOM 2776 C C . ILE A 1 350 ? 6.313 -5.317 -18.843 1.00 85.75 350 ILE A C 1
ATOM 2778 O O . ILE A 1 350 ? 5.678 -5.273 -17.790 1.00 85.75 350 ILE A O 1
ATOM 2782 N N . ARG A 1 351 ? 5.956 -4.569 -19.896 1.00 86.81 351 ARG A N 1
ATOM 2783 C CA . ARG A 1 351 ? 4.792 -3.664 -19.875 1.00 86.81 351 ARG A CA 1
ATOM 2784 C C . ARG A 1 351 ? 3.483 -4.405 -19.609 1.00 86.81 351 ARG A C 1
ATOM 2786 O O . ARG A 1 351 ? 2.691 -3.945 -18.791 1.00 86.81 351 ARG A O 1
ATOM 2793 N N . ARG A 1 352 ? 3.270 -5.561 -20.249 1.00 90.38 352 ARG A N 1
ATOM 2794 C CA . ARG A 1 352 ? 2.085 -6.406 -20.010 1.00 90.38 352 ARG A CA 1
ATOM 2795 C C . ARG A 1 352 ? 2.039 -6.931 -18.574 1.00 90.38 352 ARG A C 1
ATOM 2797 O O . ARG A 1 352 ? 0.982 -6.877 -17.950 1.00 90.38 352 ARG A O 1
ATOM 2804 N N . GLN A 1 353 ? 3.171 -7.382 -18.034 1.00 88.94 353 GLN A N 1
ATOM 2805 C CA . GLN A 1 353 ? 3.270 -7.837 -16.643 1.00 88.94 353 GLN A CA 1
ATOM 2806 C C . GLN A 1 353 ? 2.968 -6.700 -15.659 1.00 88.94 353 GLN A C 1
ATOM 2808 O O . GLN A 1 353 ? 2.047 -6.829 -14.854 1.00 88.94 353 GLN A O 1
ATOM 2813 N N . SER A 1 354 ? 3.630 -5.550 -15.803 1.00 80.44 354 SER A N 1
ATOM 2814 C CA . SER A 1 354 ? 3.392 -4.370 -14.961 1.00 80.44 354 SER A CA 1
ATOM 2815 C C . SER A 1 354 ? 1.937 -3.882 -15.029 1.00 80.44 354 SER A C 1
ATOM 2817 O O . SER A 1 354 ? 1.346 -3.509 -14.014 1.00 80.44 354 SER A O 1
ATOM 2819 N N . GLN A 1 355 ? 1.308 -3.930 -16.209 1.00 89.56 355 GLN A N 1
ATOM 2820 C CA . GLN A 1 355 ? -0.110 -3.601 -16.361 1.00 89.56 355 GLN A CA 1
ATOM 2821 C C . GLN A 1 355 ? -1.015 -4.595 -15.618 1.00 89.56 355 GLN A C 1
ATOM 2823 O O . GLN A 1 355 ? -1.963 -4.169 -14.959 1.00 89.56 355 GLN A O 1
ATOM 2828 N N . SER A 1 356 ? -0.717 -5.896 -15.681 1.00 89.69 356 SER A N 1
ATOM 2829 C CA . SER A 1 356 ? -1.479 -6.921 -14.956 1.00 89.69 356 SER A CA 1
ATOM 2830 C C . SER A 1 356 ? -1.349 -6.784 -13.432 1.00 89.69 356 SER A C 1
ATOM 2832 O O . SER A 1 356 ? -2.345 -6.889 -12.717 1.00 89.69 356 SER A O 1
ATOM 2834 N N . GLU A 1 357 ? -0.160 -6.449 -12.923 1.00 83.06 357 GLU A N 1
ATOM 2835 C CA . GLU A 1 357 ? 0.070 -6.174 -11.499 1.00 83.06 357 GLU A CA 1
ATOM 2836 C C . GLU A 1 357 ? -0.651 -4.904 -11.040 1.00 83.06 357 GLU A C 1
ATOM 2838 O O . GLU A 1 357 ? -1.268 -4.877 -9.972 1.00 83.06 357 GLU A O 1
ATOM 2843 N N . ARG A 1 358 ? -0.658 -3.859 -11.875 1.00 85.06 358 ARG A N 1
ATOM 2844 C CA . ARG A 1 358 ? -1.441 -2.647 -11.614 1.00 85.06 358 ARG A CA 1
ATOM 2845 C C . ARG A 1 358 ? -2.939 -2.954 -11.542 1.00 85.06 358 ARG A C 1
ATOM 2847 O O . ARG A 1 358 ? -3.613 -2.483 -10.635 1.00 85.06 358 ARG A O 1
ATOM 2854 N N . GLN A 1 359 ? -3.468 -3.765 -12.456 1.00 91.19 359 GLN A N 1
ATOM 2855 C CA . GLN A 1 359 ? -4.876 -4.179 -12.412 1.00 91.19 359 GLN A CA 1
ATOM 2856 C C . GLN A 1 359 ? -5.188 -5.015 -11.166 1.00 91.19 359 GLN A C 1
ATOM 2858 O O . GLN A 1 359 ? -6.221 -4.807 -10.532 1.00 91.19 359 GLN A O 1
ATOM 2863 N N . ARG A 1 360 ? -4.278 -5.911 -10.772 1.00 92.00 360 ARG A N 1
ATOM 2864 C CA . ARG A 1 360 ? -4.410 -6.695 -9.541 1.00 92.00 360 ARG A CA 1
ATOM 2865 C C . ARG A 1 360 ? -4.453 -5.804 -8.299 1.00 92.00 360 ARG A C 1
ATOM 2867 O O . ARG A 1 360 ? -5.353 -5.958 -7.482 1.00 92.00 360 ARG A O 1
ATOM 2874 N N . THR A 1 361 ? -3.521 -4.861 -8.171 1.00 84.31 361 THR A N 1
ATOM 2875 C CA . THR A 1 361 ? -3.474 -3.939 -7.022 1.00 84.31 361 THR A CA 1
ATOM 2876 C C . THR A 1 361 ? -4.709 -3.040 -6.967 1.00 84.31 361 THR A C 1
ATOM 2878 O O . THR A 1 361 ? -5.288 -2.888 -5.893 1.00 84.31 361 THR A O 1
ATOM 2881 N N . ILE A 1 362 ? -5.185 -2.522 -8.108 1.00 87.50 362 ILE A N 1
ATOM 2882 C CA . ILE A 1 362 ? -6.462 -1.789 -8.191 1.00 87.50 362 ILE A CA 1
ATOM 2883 C C . ILE A 1 362 ? -7.622 -2.660 -7.686 1.00 87.50 362 ILE A C 1
ATOM 2885 O O . ILE A 1 362 ? -8.379 -2.215 -6.825 1.00 87.50 362 ILE A O 1
ATOM 2889 N N . GLY A 1 363 ? -7.725 -3.914 -8.136 1.00 89.94 363 GLY A N 1
ATOM 2890 C CA . GLY A 1 363 ? -8.765 -4.839 -7.672 1.00 89.94 363 GLY A CA 1
ATOM 2891 C C . GLY A 1 363 ? -8.705 -5.125 -6.164 1.00 89.94 363 GLY A C 1
ATOM 2892 O O . GLY A 1 363 ? -9.740 -5.175 -5.497 1.00 89.94 363 GLY A O 1
ATOM 2893 N N . GLU A 1 364 ? -7.504 -5.258 -5.595 1.00 88.06 364 GLU A N 1
ATOM 2894 C CA . GLU A 1 364 ? -7.308 -5.423 -4.148 1.00 88.06 364 GLU A CA 1
ATOM 2895 C C . GLU A 1 364 ? -7.750 -4.172 -3.360 1.00 88.06 364 GLU A C 1
ATOM 2897 O O . GLU A 1 364 ? -8.394 -4.299 -2.312 1.00 88.06 364 GLU A O 1
ATOM 2902 N N . PHE A 1 365 ? -7.468 -2.964 -3.865 1.00 83.56 365 PHE A N 1
ATOM 2903 C CA . PHE A 1 365 ? -7.935 -1.710 -3.260 1.00 83.56 365 PHE A CA 1
ATOM 2904 C C . PHE A 1 365 ? -9.452 -1.537 -3.359 1.00 83.56 365 PHE A C 1
ATOM 2906 O O . PHE A 1 365 ? -10.080 -1.190 -2.361 1.00 83.56 365 PHE A O 1
ATOM 2913 N N . GLU A 1 366 ? -10.064 -1.845 -4.503 1.00 91.19 366 GLU A N 1
ATOM 2914 C CA . GLU A 1 366 ? -11.524 -1.827 -4.655 1.00 91.19 366 GLU A CA 1
ATOM 2915 C C . GLU A 1 366 ? -12.207 -2.795 -3.680 1.00 91.19 366 GLU A C 1
ATOM 2917 O O . GLU A 1 366 ? -13.242 -2.476 -3.090 1.00 91.19 366 GLU A O 1
ATOM 2922 N N . GLN A 1 367 ? -11.625 -3.979 -3.463 1.00 90.81 367 GLN A N 1
ATOM 2923 C CA . GLN A 1 367 ? -12.149 -4.936 -2.493 1.00 90.81 367 GLN A CA 1
ATOM 2924 C C . GLN A 1 367 ? -12.028 -4.419 -1.051 1.00 90.81 367 GLN A C 1
ATOM 2926 O O . GLN A 1 367 ? -12.956 -4.607 -0.259 1.00 90.81 367 GLN A O 1
ATOM 2931 N N . LYS A 1 368 ? -10.907 -3.778 -0.694 1.00 88.56 368 LYS A N 1
ATOM 2932 C CA . LYS A 1 368 ? -10.730 -3.142 0.623 1.00 88.56 368 LYS A CA 1
ATOM 2933 C C . LYS A 1 368 ? -11.734 -2.009 0.832 1.00 88.56 368 LYS A C 1
ATOM 2935 O O . LYS A 1 368 ? -12.393 -1.997 1.867 1.00 88.56 368 LYS A O 1
ATOM 2940 N N . LEU A 1 369 ? -11.922 -1.153 -0.172 1.00 88.25 369 LEU A N 1
ATOM 2941 C CA . LEU A 1 369 ? -12.884 -0.053 -0.133 1.00 88.25 369 LEU A CA 1
ATOM 2942 C C . LEU A 1 369 ? -14.317 -0.564 0.085 1.00 88.25 369 LEU A C 1
ATOM 2944 O O . LEU A 1 369 ? -15.022 -0.062 0.952 1.00 88.25 369 LEU A O 1
ATOM 2948 N N . LYS A 1 370 ? -14.722 -1.637 -0.611 1.00 94.19 370 LYS A N 1
ATOM 2949 C CA . LYS A 1 370 ? -16.031 -2.286 -0.395 1.00 94.19 370 LYS A CA 1
ATOM 2950 C C . LYS A 1 370 ? -16.195 -2.842 1.024 1.00 94.19 370 LYS A C 1
ATOM 2952 O O . LYS A 1 370 ? -17.276 -2.750 1.600 1.00 94.19 370 LYS A O 1
ATOM 2957 N N . LYS A 1 371 ? -15.145 -3.440 1.602 1.00 92.50 371 LYS A N 1
ATOM 2958 C CA . LYS A 1 371 ? -15.177 -3.933 2.994 1.00 92.50 371 LYS A CA 1
ATOM 2959 C C . LYS A 1 371 ? -15.312 -2.784 3.993 1.00 92.50 371 LYS A C 1
ATOM 2961 O O . LYS A 1 371 ? -16.080 -2.901 4.943 1.00 92.50 371 LYS A O 1
ATOM 2966 N N . GLU A 1 372 ? -14.589 -1.693 3.769 1.00 90.50 372 GLU A N 1
ATOM 2967 C CA . GLU A 1 372 ? -14.659 -0.487 4.595 1.00 90.50 372 GLU A CA 1
ATOM 2968 C C . GLU A 1 372 ? -16.040 0.176 4.510 1.00 90.50 372 GLU A C 1
ATOM 2970 O O . GLU A 1 372 ? -16.627 0.509 5.537 1.00 90.50 372 GLU A O 1
ATOM 2975 N N . GLU A 1 373 ? -16.619 0.269 3.312 1.00 95.56 373 GLU A N 1
ATOM 2976 C CA . GLU A 1 373 ? -17.976 0.779 3.103 1.00 95.56 373 GLU A CA 1
ATOM 2977 C C . GLU A 1 373 ? -19.029 -0.072 3.833 1.00 95.56 373 GLU A C 1
ATOM 2979 O O . GLU A 1 373 ? -19.890 0.466 4.531 1.00 95.56 373 GLU A O 1
ATOM 2984 N N . MET A 1 374 ? -18.917 -1.402 3.774 1.00 93.31 374 MET A N 1
ATOM 2985 C CA . MET A 1 374 ? -19.784 -2.310 4.539 1.00 93.31 374 MET A CA 1
ATOM 2986 C C . MET A 1 374 ? -19.650 -2.121 6.056 1.00 93.31 374 MET A C 1
ATOM 2988 O O . MET A 1 374 ? -20.649 -2.163 6.784 1.00 93.31 374 MET A O 1
ATOM 2992 N N . LEU A 1 375 ? -18.430 -1.897 6.548 1.00 93.94 375 LEU A N 1
ATOM 2993 C CA . LEU A 1 375 ? -18.176 -1.637 7.964 1.00 93.94 375 LEU A CA 1
ATOM 2994 C C . LEU A 1 375 ? -18.762 -0.284 8.387 1.00 93.94 375 LEU A C 1
ATOM 2996 O O . LEU A 1 375 ? -19.414 -0.202 9.427 1.00 93.94 375 LEU A O 1
ATOM 3000 N N . ARG A 1 376 ? -18.630 0.748 7.546 1.00 92.31 376 ARG A N 1
ATOM 3001 C CA . ARG A 1 376 ? -19.248 2.063 7.753 1.00 92.31 376 ARG A CA 1
ATOM 3002 C C . ARG A 1 376 ? -20.774 1.971 7.831 1.00 92.31 376 ARG A C 1
ATOM 3004 O O . ARG A 1 376 ? -21.352 2.517 8.765 1.00 92.31 376 ARG A O 1
ATOM 3011 N N . ILE A 1 377 ? -21.418 1.246 6.911 1.00 95.19 377 ILE A N 1
ATOM 3012 C CA . ILE A 1 377 ? -22.876 1.016 6.933 1.00 95.19 377 ILE A CA 1
ATOM 3013 C C . ILE A 1 377 ? -23.294 0.297 8.225 1.00 95.19 377 ILE A C 1
ATOM 3015 O O . ILE A 1 377 ? -24.305 0.645 8.836 1.00 95.19 377 ILE A O 1
ATOM 3019 N N . THR A 1 378 ? -22.511 -0.692 8.664 1.00 95.19 378 THR A N 1
ATOM 3020 C CA . THR A 1 378 ? -22.779 -1.432 9.909 1.00 95.19 378 THR A CA 1
ATOM 3021 C C . THR A 1 378 ? -22.704 -0.509 11.127 1.00 95.19 378 THR A C 1
ATOM 3023 O O . THR A 1 378 ? -23.648 -0.465 11.913 1.00 95.19 378 THR A O 1
ATOM 3026 N N . LEU A 1 379 ? -21.644 0.298 11.235 1.00 92.62 379 LEU A N 1
ATOM 3027 C CA . LEU A 1 379 ? -21.492 1.281 12.311 1.00 92.62 379 LEU A CA 1
ATOM 3028 C C . LEU A 1 379 ? -22.601 2.338 12.297 1.00 92.62 379 LEU A C 1
ATOM 3030 O O . LEU A 1 379 ? -23.103 2.715 13.353 1.00 92.62 379 LEU A O 1
ATOM 3034 N N . GLU A 1 380 ? -23.022 2.804 11.120 1.00 96.38 380 GLU A N 1
ATOM 3035 C CA . GLU A 1 380 ? -24.126 3.760 11.003 1.00 96.38 380 GLU A CA 1
ATOM 3036 C C . GLU A 1 380 ? -25.450 3.166 11.514 1.00 96.38 380 GLU A C 1
ATOM 3038 O O . GLU A 1 380 ? -26.215 3.842 12.208 1.00 96.38 380 GLU A O 1
ATOM 3043 N N . ASN A 1 381 ? -25.716 1.892 11.219 1.00 96.62 381 ASN A N 1
ATOM 3044 C CA . ASN A 1 381 ? -26.891 1.186 11.730 1.00 96.62 381 ASN A CA 1
ATOM 3045 C C . ASN A 1 381 ? -26.837 1.006 13.253 1.00 96.62 381 ASN A C 1
ATOM 3047 O O . ASN A 1 381 ? -27.846 1.225 13.930 1.00 96.62 381 ASN A O 1
ATOM 3051 N N . ASP A 1 382 ? -25.669 0.668 13.800 1.00 94.88 382 ASP A N 1
ATOM 3052 C CA . ASP A 1 382 ? -25.471 0.540 15.245 1.00 94.88 382 ASP A CA 1
ATOM 3053 C C . ASP A 1 382 ? -25.650 1.884 15.962 1.00 94.88 382 ASP A C 1
ATOM 3055 O O . ASP A 1 382 ? -26.338 1.951 16.984 1.00 94.88 382 ASP A O 1
ATOM 3059 N N . LEU A 1 383 ? -25.126 2.976 15.397 1.00 94.75 383 LEU A N 1
ATOM 3060 C CA . LEU A 1 383 ? -25.349 4.328 15.912 1.00 94.75 383 LEU A CA 1
ATOM 3061 C C . LEU A 1 383 ? -26.839 4.688 15.908 1.00 94.75 383 LEU A C 1
ATOM 3063 O O . LEU A 1 383 ? -27.355 5.132 16.932 1.00 94.75 383 LEU A O 1
ATOM 3067 N N . LYS A 1 384 ? -27.566 4.416 14.815 1.00 97.44 384 LYS A N 1
ATOM 3068 C CA . LYS A 1 384 ? -29.027 4.626 14.754 1.00 97.44 384 LYS A CA 1
ATOM 3069 C C . LYS A 1 384 ? -29.767 3.831 15.834 1.00 97.44 384 LYS A C 1
ATOM 3071 O O . LYS A 1 384 ? -30.694 4.357 16.454 1.00 97.44 384 LYS A O 1
ATOM 3076 N N . LEU A 1 385 ? -29.360 2.586 16.096 1.00 95.88 385 LEU A N 1
ATOM 3077 C CA . LEU A 1 385 ? -29.932 1.759 17.164 1.00 95.88 385 LEU A CA 1
ATOM 3078 C C . LEU A 1 385 ? -29.641 2.328 18.558 1.00 95.88 385 LEU A C 1
ATOM 3080 O O . LEU A 1 385 ? -30.541 2.351 19.402 1.00 95.88 385 LEU A O 1
ATOM 3084 N N . ILE A 1 386 ? -28.414 2.792 18.807 1.00 94.25 386 ILE A N 1
ATOM 3085 C CA . ILE A 1 386 ? -28.016 3.413 20.078 1.00 94.25 386 ILE A CA 1
ATOM 3086 C C . ILE A 1 386 ? -28.817 4.694 20.312 1.00 94.25 386 ILE A C 1
ATOM 3088 O O . ILE A 1 386 ? -29.460 4.812 21.355 1.00 94.25 386 ILE A O 1
ATOM 3092 N N . THR A 1 387 ? -28.876 5.597 19.330 1.00 96.19 387 THR A N 1
ATOM 3093 C CA . THR A 1 387 ? -29.671 6.830 19.418 1.00 96.19 387 THR A CA 1
ATOM 3094 C C . THR A 1 387 ? -31.153 6.522 19.645 1.00 96.19 387 THR A C 1
ATOM 3096 O O . THR A 1 387 ? -31.805 7.163 20.466 1.00 96.19 387 THR A O 1
ATOM 3099 N N . GLY A 1 388 ? -31.696 5.487 18.993 1.00 95.69 388 GLY A N 1
ATOM 3100 C CA . GLY A 1 388 ? -33.065 5.027 19.238 1.00 95.69 388 GLY A CA 1
ATOM 3101 C C . GLY A 1 388 ? -33.300 4.582 20.687 1.00 95.69 388 GLY A C 1
ATOM 3102 O O . GLY A 1 388 ? -34.303 4.959 21.298 1.00 95.69 388 GLY A O 1
ATOM 3103 N N . ARG A 1 389 ? -32.366 3.820 21.272 1.00 95.75 389 ARG A N 1
ATOM 3104 C CA . ARG A 1 389 ? -32.429 3.403 22.687 1.00 95.75 389 ARG A CA 1
ATOM 3105 C C . ARG A 1 389 ? -32.305 4.590 23.639 1.00 95.75 389 ARG A C 1
ATOM 3107 O O . ARG A 1 389 ? -33.029 4.641 24.632 1.00 95.75 389 ARG A O 1
ATOM 3114 N N . GLU A 1 390 ? -31.434 5.542 23.331 1.00 96.06 390 GLU A N 1
ATOM 3115 C CA . GLU A 1 390 ? -31.240 6.759 24.120 1.00 96.06 390 GLU A CA 1
ATOM 3116 C C . GLU A 1 390 ? -32.506 7.625 24.144 1.00 96.06 390 GLU A C 1
ATOM 3118 O O . GLU A 1 390 ? -32.957 8.023 25.218 1.00 96.06 390 GLU A O 1
ATOM 3123 N N . ILE A 1 391 ? -33.157 7.829 22.993 1.00 96.88 391 ILE A N 1
ATOM 3124 C CA . ILE A 1 391 ? -34.435 8.555 22.906 1.00 96.88 391 ILE A CA 1
ATOM 3125 C C . ILE A 1 391 ? -35.502 7.898 23.796 1.00 96.88 391 ILE A C 1
ATOM 3127 O O . ILE A 1 391 ? -36.222 8.595 24.518 1.00 96.88 391 ILE A O 1
ATOM 3131 N N . VAL A 1 392 ? -35.596 6.563 23.788 1.00 96.88 392 VAL A N 1
ATOM 3132 C CA . VAL A 1 392 ? -36.529 5.819 24.653 1.00 96.88 392 VAL A CA 1
ATOM 3133 C C . VAL A 1 392 ? -36.171 5.990 26.132 1.00 96.88 392 VAL A C 1
ATOM 3135 O O . VAL A 1 392 ? -37.059 6.241 26.946 1.00 96.88 392 VAL A O 1
ATOM 3138 N N . ALA A 1 393 ? -34.888 5.915 26.493 1.00 95.69 393 ALA A N 1
ATOM 3139 C CA . ALA A 1 393 ? -34.436 6.122 27.867 1.00 95.69 393 ALA A CA 1
ATOM 3140 C C . ALA A 1 393 ? -34.748 7.544 28.369 1.00 95.69 393 ALA A C 1
ATOM 3142 O O . ALA A 1 393 ? -35.283 7.703 29.467 1.00 95.69 393 ALA A O 1
ATOM 3143 N N . ILE A 1 394 ? -34.504 8.571 27.546 1.00 94.62 394 ILE A N 1
ATOM 3144 C CA . ILE A 1 394 ? -34.845 9.969 27.851 1.00 94.62 394 ILE A CA 1
ATOM 3145 C C . ILE A 1 394 ? -36.357 10.130 28.040 1.00 94.62 394 ILE A C 1
ATOM 3147 O O . ILE A 1 394 ? -36.793 10.823 28.962 1.00 94.62 394 ILE A O 1
ATOM 3151 N N . LYS A 1 395 ? -37.175 9.491 27.195 1.00 97.62 395 LYS A N 1
ATOM 3152 C CA . LYS A 1 395 ? -38.636 9.511 27.337 1.00 97.62 395 LYS A CA 1
ATOM 3153 C C . LYS A 1 395 ? -39.077 8.886 28.666 1.00 97.62 395 LYS A C 1
ATOM 3155 O O . LYS A 1 395 ? -39.830 9.520 29.400 1.00 97.62 395 LYS A O 1
ATOM 3160 N N . ASN A 1 396 ? -38.548 7.713 29.009 1.00 95.75 396 ASN A N 1
ATOM 3161 C CA . ASN A 1 396 ? -38.855 7.036 30.271 1.00 95.75 396 ASN A CA 1
ATOM 3162 C C . ASN A 1 396 ? -38.432 7.874 31.489 1.00 95.75 396 ASN A C 1
ATOM 3164 O O . ASN A 1 396 ? -39.171 7.953 32.466 1.00 95.75 396 ASN A O 1
ATOM 3168 N N . LEU A 1 397 ? -37.273 8.544 31.430 1.00 95.69 397 LEU A N 1
ATOM 3169 C CA . LEU A 1 397 ? -36.827 9.463 32.485 1.00 95.69 397 LEU A CA 1
ATOM 3170 C C . LEU A 1 397 ? -37.771 10.660 32.649 1.00 95.69 397 LEU A C 1
ATOM 3172 O O . LEU A 1 397 ? -38.053 11.062 33.776 1.00 95.69 397 LEU A O 1
ATOM 3176 N N . LYS A 1 398 ? -38.288 11.220 31.547 1.00 97.56 398 LYS A N 1
ATOM 3177 C CA . LYS A 1 398 ? -39.292 12.295 31.600 1.00 97.56 398 LYS A CA 1
ATOM 3178 C C . LYS A 1 398 ? -40.604 11.817 32.225 1.00 97.56 398 LYS A C 1
ATOM 3180 O O . LYS A 1 398 ? -41.156 12.528 33.056 1.00 97.56 398 LYS A O 1
ATOM 3185 N N . GLU A 1 399 ? -41.079 10.625 31.869 1.00 96.56 399 GLU A N 1
ATOM 3186 C CA . GLU A 1 399 ? -42.286 10.026 32.461 1.00 96.56 399 GLU A CA 1
ATOM 3187 C C . GLU A 1 399 ? -42.110 9.759 33.966 1.00 96.56 399 GLU A C 1
ATOM 3189 O O . GLU A 1 399 ? -42.972 10.131 34.760 1.00 96.56 399 GLU A O 1
ATOM 3194 N N . LEU A 1 400 ? -40.960 9.209 34.375 1.00 96.00 400 LEU A N 1
ATOM 3195 C CA . LEU A 1 400 ? -40.599 9.025 35.786 1.00 96.00 400 LEU A CA 1
ATOM 3196 C C . LEU A 1 400 ? -40.547 10.352 36.549 1.00 96.00 400 LEU A C 1
ATOM 3198 O O . LEU A 1 400 ? -41.028 10.424 37.675 1.00 96.00 400 LEU A O 1
ATOM 3202 N N . LYS A 1 401 ? -39.998 11.410 35.940 1.00 97.56 401 LYS A N 1
ATOM 3203 C CA . LYS A 1 401 ? -39.951 12.741 36.554 1.00 97.56 401 LYS A CA 1
ATOM 3204 C C . LYS A 1 401 ? -41.354 13.298 36.812 1.00 97.56 401 LYS A C 1
ATOM 3206 O O . LYS A 1 401 ? -41.613 13.774 37.912 1.00 97.56 401 LYS A O 1
ATOM 3211 N N . ILE A 1 402 ? -42.254 13.188 35.833 1.00 97.00 402 ILE A N 1
ATOM 3212 C CA . ILE A 1 402 ? -43.658 13.611 35.977 1.00 97.00 402 ILE A CA 1
ATOM 3213 C C . ILE A 1 402 ? -44.344 12.826 37.106 1.00 97.00 402 ILE A C 1
ATOM 3215 O O . ILE A 1 402 ? -45.077 13.403 37.907 1.00 97.00 402 ILE A O 1
ATOM 3219 N N . GLU A 1 403 ? -44.091 11.520 37.206 1.00 97.44 403 GLU A N 1
ATOM 3220 C CA . GLU A 1 403 ? -44.658 10.686 38.269 1.00 97.44 403 GLU A CA 1
ATOM 3221 C C . GLU A 1 403 ? -44.112 11.055 39.660 1.00 97.44 403 GLU A C 1
ATOM 3223 O O . GLU A 1 403 ? -44.876 11.094 40.627 1.00 97.44 403 GLU A O 1
ATOM 3228 N N . CYS A 1 404 ? -42.824 11.395 39.773 1.00 94.69 404 CYS A N 1
ATOM 3229 C CA . CYS A 1 404 ? -42.252 11.928 41.011 1.00 94.69 404 CYS A CA 1
ATOM 3230 C C . CYS A 1 404 ? -42.922 13.249 41.425 1.00 94.69 404 CYS A C 1
ATOM 3232 O O . CYS A 1 404 ? -43.362 13.364 42.567 1.00 94.69 404 CYS A O 1
ATOM 3234 N N . GLU A 1 405 ? -43.081 14.205 40.503 1.00 97.31 405 GLU A N 1
ATOM 3235 C CA . GLU A 1 405 ? -43.757 15.492 40.764 1.00 97.31 405 GLU A CA 1
ATOM 3236 C C . GLU A 1 405 ? -45.228 15.294 41.198 1.00 97.31 405 GLU A C 1
ATOM 3238 O O . GLU A 1 405 ? -45.749 15.999 42.073 1.00 97.31 405 GLU A O 1
ATOM 3243 N N . ARG A 1 406 ? -45.905 14.284 40.631 1.00 97.50 406 ARG A N 1
ATOM 3244 C CA . ARG A 1 406 ? -47.266 13.878 41.016 1.00 97.50 406 ARG A CA 1
ATOM 3245 C C . ARG A 1 406 ? -47.314 13.347 42.452 1.00 97.50 406 ARG A C 1
ATOM 3247 O O . ARG A 1 406 ? -48.159 13.785 43.232 1.00 97.50 406 ARG A O 1
ATOM 3254 N N . LEU A 1 407 ? -46.413 12.430 42.810 1.00 96.38 407 LEU A N 1
ATOM 3255 C CA . LEU A 1 407 ? -46.329 11.853 44.157 1.00 96.38 407 LEU A CA 1
ATOM 3256 C C . LEU A 1 407 ? -45.938 12.896 45.214 1.00 96.38 407 LEU A C 1
ATOM 3258 O O . LEU A 1 407 ? -46.471 12.870 46.322 1.00 96.38 407 LEU A O 1
ATOM 3262 N N . GLU A 1 408 ? -45.053 13.837 44.879 1.00 97.06 408 GLU A N 1
ATOM 3263 C CA . GLU A 1 408 ? -44.715 14.972 45.745 1.00 97.06 408 GLU A CA 1
ATOM 3264 C C . GLU A 1 408 ? -45.941 15.855 46.016 1.00 97.06 408 GLU A C 1
ATOM 3266 O O . GLU A 1 408 ? -46.203 16.220 47.165 1.00 97.06 408 GLU A O 1
ATOM 3271 N N . SER A 1 409 ? -46.749 16.127 44.988 1.00 97.38 409 SER A N 1
ATOM 3272 C CA . SER A 1 409 ? -48.003 16.876 45.135 1.00 97.38 409 SER A CA 1
ATOM 3273 C C . SER A 1 409 ? -49.017 16.147 46.032 1.00 97.38 409 SER A C 1
ATOM 3275 O O . SER A 1 409 ? -49.636 16.770 46.897 1.00 97.38 409 SER A O 1
ATOM 3277 N N . GLU A 1 410 ? -49.160 14.824 45.882 1.00 96.88 410 GLU A N 1
ATOM 3278 C CA . GLU A 1 410 ? -50.015 13.996 46.751 1.00 96.88 410 GLU A CA 1
ATOM 3279 C C . GLU A 1 410 ? -49.521 13.967 48.205 1.00 96.88 410 GLU A C 1
ATOM 3281 O O . GLU A 1 410 ? -50.326 14.021 49.141 1.00 96.88 410 GLU A O 1
ATOM 3286 N N . LEU A 1 411 ? -48.201 13.907 48.411 1.00 96.19 411 LEU A N 1
ATOM 3287 C CA . LEU A 1 411 ? -47.580 13.962 49.733 1.00 96.19 411 LEU A CA 1
ATOM 3288 C C . LEU A 1 411 ? -47.876 15.301 50.421 1.00 96.19 411 LEU A C 1
ATOM 3290 O O . LEU A 1 411 ? -48.265 15.315 51.589 1.00 96.19 411 LEU A O 1
ATOM 3294 N N . GLU A 1 412 ? -47.725 16.419 49.711 1.00 97.12 412 GLU A N 1
ATOM 3295 C CA . GLU A 1 412 ? -48.044 17.750 50.237 1.00 97.12 412 GLU A CA 1
ATOM 3296 C C . GLU A 1 412 ? -49.541 17.906 50.550 1.00 97.12 412 GLU A C 1
ATOM 3298 O O . GLU A 1 412 ? -49.908 18.458 51.592 1.00 97.12 412 GLU A O 1
ATOM 3303 N N . GLU A 1 413 ? -50.432 17.353 49.724 1.00 97.00 413 GLU A N 1
ATOM 3304 C CA . GLU A 1 413 ? -51.867 17.318 50.027 1.00 97.00 413 GLU A CA 1
ATOM 3305 C C . GLU A 1 413 ? -52.168 16.485 51.288 1.00 97.00 413 GLU A C 1
ATOM 3307 O O . GLU A 1 413 ? -52.960 16.899 52.143 1.00 97.00 413 GLU A O 1
ATOM 3312 N N . ALA A 1 414 ? -51.521 15.326 51.443 1.00 94.94 414 ALA A N 1
ATOM 3313 C CA . ALA A 1 414 ? -51.652 14.486 52.629 1.00 94.94 414 ALA A CA 1
ATOM 3314 C C . ALA A 1 414 ? -51.146 15.197 53.895 1.00 94.94 414 ALA A C 1
ATOM 3316 O O . ALA A 1 414 ? -51.835 15.176 54.918 1.00 94.94 414 ALA A O 1
ATOM 3317 N N . LYS A 1 415 ? -50.003 15.894 53.820 1.00 95.75 415 LYS A N 1
ATOM 3318 C CA . LYS A 1 415 ? -49.486 16.731 54.917 1.00 95.75 415 LYS A CA 1
ATOM 3319 C C . LYS A 1 415 ? -50.482 17.824 55.313 1.00 95.75 415 LYS A C 1
ATOM 3321 O O . LYS A 1 415 ? -50.763 17.983 56.501 1.00 95.75 415 LYS A O 1
ATOM 3326 N N . ARG A 1 416 ? -51.091 18.523 54.344 1.00 95.81 416 ARG A N 1
ATOM 3327 C CA . ARG A 1 416 ? -52.144 19.525 54.617 1.00 95.81 416 ARG A CA 1
ATOM 3328 C C . ARG A 1 416 ? -53.355 18.915 55.329 1.00 95.81 416 ARG A C 1
ATOM 3330 O O . ARG A 1 416 ? -53.865 19.510 56.276 1.00 95.81 416 ARG A O 1
ATOM 3337 N N . LYS A 1 417 ? -53.804 17.723 54.917 1.00 94.88 417 LYS A N 1
ATOM 3338 C CA . LYS A 1 417 ? -54.918 17.007 55.574 1.00 94.88 417 LYS A CA 1
ATOM 3339 C C . LYS A 1 417 ? -54.597 16.628 57.022 1.00 94.88 417 LYS A C 1
ATOM 3341 O O . LYS A 1 417 ? -55.482 16.734 57.868 1.00 94.88 417 LYS A O 1
ATOM 3346 N N . ILE A 1 418 ? -53.362 16.210 57.306 1.00 91.81 418 ILE A N 1
ATOM 3347 C CA . ILE A 1 418 ? -52.905 15.904 58.671 1.00 91.81 418 ILE A CA 1
ATOM 3348 C C . ILE A 1 418 ? -52.918 17.175 59.531 1.00 91.81 418 ILE A C 1
ATOM 3350 O O . ILE A 1 418 ? -53.534 17.173 60.591 1.00 91.81 418 ILE A O 1
ATOM 3354 N N . SER A 1 419 ? -52.366 18.284 59.028 1.00 92.56 419 SER A N 1
ATOM 3355 C CA . SER A 1 419 ? -52.374 19.576 59.734 1.00 92.56 419 SER A CA 1
ATOM 3356 C C . SER A 1 419 ? -53.791 20.048 60.090 1.00 92.56 419 SER A C 1
ATOM 3358 O O . SER A 1 419 ? -54.047 20.449 61.223 1.00 92.56 419 SER A O 1
ATOM 3360 N N . LEU A 1 420 ? -54.743 19.947 59.151 1.00 91.38 420 LEU A N 1
ATOM 3361 C CA . LEU A 1 420 ? -56.154 20.277 59.399 1.00 91.38 420 LEU A CA 1
ATOM 3362 C C . LEU A 1 420 ? -56.805 19.357 60.442 1.00 91.38 420 LEU A C 1
ATOM 3364 O O . LEU A 1 420 ? -57.676 19.789 61.199 1.00 91.38 420 LEU A O 1
ATOM 3368 N N . PHE A 1 421 ? -56.425 18.078 60.472 1.00 88.00 421 PHE A N 1
ATOM 3369 C CA . PHE A 1 421 ? -56.927 17.134 61.467 1.00 88.00 421 PHE A CA 1
ATOM 3370 C C . PHE A 1 421 ? -56.420 17.480 62.873 1.00 88.00 421 PHE A C 1
ATOM 3372 O O . PHE A 1 421 ? -57.207 17.457 63.823 1.00 88.00 421 PHE A O 1
ATOM 3379 N N . ASP A 1 422 ? -55.150 17.866 62.995 1.00 85.75 422 ASP A N 1
ATOM 3380 C CA . ASP A 1 422 ? -54.550 18.285 64.264 1.00 85.75 422 ASP A CA 1
ATOM 3381 C C . ASP A 1 422 ? -55.165 19.598 64.783 1.00 85.75 422 ASP A C 1
ATOM 3383 O O . ASP A 1 422 ? -55.546 19.676 65.955 1.00 85.75 422 ASP A O 1
ATOM 3387 N N . GLU A 1 423 ? -55.397 20.590 63.914 1.00 83.00 423 GLU A N 1
ATOM 3388 C CA . GLU A 1 423 ? -56.115 21.828 64.271 1.00 83.00 423 GLU A CA 1
ATOM 3389 C C . GLU A 1 423 ? -57.564 21.566 64.714 1.00 83.00 423 GLU A C 1
ATOM 3391 O O . GLU A 1 423 ? -58.059 22.149 65.688 1.00 83.00 423 GLU A O 1
ATOM 3396 N N . LYS A 1 424 ? -58.263 20.644 64.041 1.00 80.56 424 LYS A N 1
ATOM 3397 C CA . LYS A 1 424 ? -59.637 20.272 64.405 1.00 80.56 424 LYS A CA 1
ATOM 3398 C C . LYS A 1 424 ? -59.696 19.560 65.758 1.00 80.56 424 LYS A C 1
ATOM 3400 O O . LYS A 1 424 ? -60.638 19.775 66.515 1.00 80.56 424 LYS A O 1
ATOM 3405 N N . LYS A 1 425 ? -58.681 18.760 66.096 1.00 73.69 425 LYS A N 1
ATOM 3406 C CA . LYS A 1 425 ? -58.569 18.086 67.399 1.00 73.69 425 LYS A CA 1
ATOM 3407 C C . LYS A 1 425 ? -58.328 19.082 68.542 1.00 73.69 425 LYS A C 1
ATOM 3409 O O . LYS A 1 425 ? -58.866 18.888 69.630 1.00 73.69 425 LYS A O 1
ATOM 3414 N N . LEU A 1 426 ? -57.587 20.161 68.283 1.00 60.69 426 LEU A N 1
ATOM 3415 C CA . LEU A 1 426 ? -57.317 21.238 69.247 1.00 60.69 426 LEU A CA 1
ATOM 3416 C C . LEU A 1 426 ? -58.526 22.162 69.490 1.00 60.69 426 LEU A C 1
ATOM 3418 O O . LEU A 1 426 ? -58.685 22.682 70.592 1.00 60.69 426 LEU A O 1
ATOM 3422 N N . THR A 1 427 ? -59.417 22.332 68.510 1.00 54.00 427 THR A N 1
ATOM 3423 C CA . THR A 1 427 ? -60.574 23.247 68.615 1.00 54.00 427 THR A CA 1
ATOM 3424 C C . THR A 1 427 ? -61.843 22.616 69.205 1.00 54.00 427 THR A C 1
ATOM 3426 O O . THR A 1 427 ? -62.742 23.340 69.624 1.00 54.00 427 THR A O 1
ATOM 3429 N N . THR A 1 428 ? -61.917 21.288 69.345 1.00 50.59 428 THR A N 1
ATOM 3430 C CA . THR A 1 428 ? -63.058 20.589 69.981 1.00 50.59 428 THR A CA 1
ATOM 3431 C C . THR A 1 428 ? -62.937 20.362 71.498 1.00 50.59 428 THR A C 1
ATOM 3433 O O . THR A 1 428 ? -63.750 19.647 72.074 1.00 50.59 428 THR A O 1
ATOM 3436 N N . SER A 1 429 ? -61.971 20.982 72.188 1.00 42.84 429 SER A N 1
ATOM 3437 C CA . SER A 1 429 ? -61.755 20.788 73.638 1.00 42.84 429 SER A CA 1
ATOM 3438 C C . SER A 1 429 ? -62.576 21.712 74.564 1.00 42.84 429 SER A C 1
ATOM 3440 O O . SER A 1 429 ? -62.312 21.756 75.767 1.00 42.84 429 SER A O 1
ATOM 3442 N N . ALA A 1 430 ? -63.576 22.445 74.068 1.00 46.97 430 ALA A N 1
ATOM 3443 C CA . ALA A 1 430 ? -64.405 23.308 74.915 1.00 46.97 430 ALA A CA 1
ATOM 3444 C C . ALA A 1 430 ? -65.897 23.228 74.546 1.00 46.97 430 ALA A C 1
ATOM 3446 O O . ALA A 1 430 ? -66.391 24.029 73.760 1.00 46.97 430 ALA A O 1
ATOM 3447 N N . ASN A 1 431 ? -66.582 22.260 75.170 1.00 42.84 431 ASN A N 1
ATOM 3448 C CA . ASN A 1 431 ? -68.011 22.206 75.539 1.00 42.84 431 ASN A CA 1
ATOM 3449 C C . ASN A 1 431 ? -68.808 20.965 75.077 1.00 42.84 431 ASN A C 1
ATOM 3451 O O . ASN A 1 431 ? -69.199 20.837 73.919 1.00 42.84 431 ASN A O 1
ATOM 3455 N N . SER A 1 432 ? -69.219 20.201 76.108 1.00 38.91 432 SER A N 1
ATOM 3456 C CA . SER A 1 432 ? -70.389 19.297 76.238 1.00 38.91 432 SER A CA 1
ATOM 3457 C C . SER A 1 432 ? -70.242 17.816 75.805 1.00 38.91 432 SER A C 1
ATOM 3459 O O . SER A 1 432 ? -69.299 17.482 75.097 1.00 38.91 432 SER A O 1
ATOM 3461 N N . PRO A 1 433 ? -71.174 16.912 76.201 1.00 45.62 433 PRO A N 1
ATOM 3462 C CA . PRO A 1 433 ? -71.356 16.274 77.521 1.00 45.62 433 PRO A CA 1
ATOM 3463 C C . PRO A 1 433 ? -71.288 14.707 77.394 1.00 45.62 433 PRO A C 1
ATOM 3465 O O . PRO A 1 433 ? -70.883 14.218 76.340 1.00 45.62 433 PRO A O 1
ATOM 3468 N N . PRO A 1 434 ? -71.588 13.875 78.424 1.00 50.38 434 PRO A N 1
ATOM 3469 C CA . PRO A 1 434 ? -71.112 12.484 78.485 1.00 50.38 434 PRO A CA 1
ATOM 3470 C C . PRO A 1 434 ? -72.016 11.451 77.777 1.00 50.38 434 PRO A C 1
ATOM 3472 O O . PRO A 1 434 ? -73.230 11.539 77.902 1.00 50.38 434 PRO A O 1
ATOM 3475 N N . LEU A 1 435 ? -71.365 10.441 77.159 1.00 43.91 435 LEU A N 1
ATOM 3476 C CA . LEU A 1 435 ? -71.755 9.022 76.913 1.00 43.91 435 LEU A CA 1
ATOM 3477 C C . LEU A 1 435 ? -73.149 8.710 76.298 1.00 43.91 435 LEU A C 1
ATOM 3479 O O . LEU A 1 435 ? -74.161 9.234 76.746 1.00 43.91 435 LEU A O 1
ATOM 3483 N N . PRO A 1 436 ? -73.254 7.751 75.343 1.00 44.72 436 PRO A N 1
ATOM 3484 C CA . PRO A 1 436 ? -73.345 6.346 75.767 1.00 44.72 436 PRO A CA 1
ATOM 3485 C C . PRO A 1 436 ? -72.726 5.280 74.839 1.00 44.72 436 PRO A C 1
ATOM 3487 O O . PRO A 1 436 ? -72.543 5.439 73.634 1.00 44.72 436 PRO A O 1
ATOM 3490 N N . GLN A 1 437 ? -72.459 4.137 75.474 1.00 50.50 437 GLN A N 1
ATOM 3491 C CA . GLN A 1 437 ? -72.163 2.829 74.897 1.00 50.50 437 GLN A CA 1
ATOM 3492 C C . GLN A 1 437 ? -73.293 2.341 73.973 1.00 50.50 437 GLN A C 1
ATOM 3494 O O . GLN A 1 437 ? -74.429 2.251 74.421 1.00 50.50 437 GLN A O 1
ATOM 3499 N N . HIS A 1 438 ? -72.959 1.982 72.729 1.00 41.25 438 HIS A N 1
ATOM 3500 C CA . HIS A 1 438 ? -73.490 0.867 71.915 1.00 41.25 438 HIS A CA 1
ATOM 3501 C C . HIS A 1 438 ? -73.268 1.187 70.429 1.00 41.25 438 HIS A C 1
ATOM 3503 O O . HIS A 1 438 ? -73.942 2.058 69.899 1.00 41.25 438 HIS A O 1
ATOM 3509 N N . PHE A 1 439 ? -72.382 0.459 69.743 1.00 36.59 439 PHE A N 1
ATOM 3510 C CA . PHE A 1 439 ? -72.752 -0.362 68.579 1.00 36.59 439 PHE A CA 1
ATOM 3511 C C . PHE A 1 439 ? -71.522 -1.074 68.005 1.00 36.59 439 PHE A C 1
ATOM 3513 O O . PHE A 1 439 ? -70.529 -0.471 67.604 1.00 36.59 439 PHE A O 1
ATOM 3520 N N . ILE A 1 440 ? -71.635 -2.395 67.974 1.00 48.34 440 ILE A N 1
ATOM 3521 C CA . ILE A 1 440 ? -70.815 -3.336 67.220 1.00 48.34 440 ILE A CA 1
ATOM 3522 C C . ILE A 1 440 ? -71.102 -3.121 65.719 1.00 48.34 440 ILE A C 1
ATOM 3524 O O . ILE A 1 440 ? -72.203 -2.717 65.363 1.00 48.34 440 ILE A O 1
ATOM 3528 N N . GLN A 1 441 ? -70.153 -3.490 64.847 1.00 47.94 441 GLN A N 1
ATOM 3529 C CA . GLN A 1 441 ? -70.361 -3.795 63.416 1.00 47.94 441 GLN A CA 1
ATOM 3530 C C . GLN A 1 441 ? -70.149 -2.655 62.397 1.00 47.94 441 GLN A C 1
ATOM 3532 O O . GLN A 1 441 ? -71.090 -1.997 61.968 1.00 47.94 441 GLN A O 1
ATOM 3537 N N . LYS A 1 442 ? -68.901 -2.527 61.913 1.00 47.06 442 LYS A N 1
ATOM 3538 C CA . LYS A 1 442 ? -68.492 -2.402 60.487 1.00 47.06 442 LYS A CA 1
ATOM 3539 C C . LYS A 1 442 ? -67.153 -1.667 60.370 1.00 47.06 442 LYS A C 1
ATOM 3541 O O . LYS A 1 442 ? -67.137 -0.452 60.235 1.00 47.06 442 LYS A O 1
ATOM 3546 N N . GLN A 1 443 ? -66.046 -2.404 60.292 1.00 41.09 443 GLN A N 1
ATOM 3547 C CA . GLN A 1 443 ? -64.855 -1.964 59.548 1.00 41.09 443 GLN A CA 1
ATOM 3548 C C . GLN A 1 443 ? -64.133 -3.172 58.935 1.00 41.09 443 GLN A C 1
ATOM 3550 O O . GLN A 1 443 ? -63.028 -3.539 59.308 1.00 41.09 443 GLN A O 1
ATOM 3555 N N . GLN A 1 444 ? -64.778 -3.793 57.947 1.00 43.69 444 GLN A N 1
ATOM 3556 C CA . GLN A 1 444 ? -64.070 -4.462 56.858 1.00 43.69 444 GLN A CA 1
ATOM 3557 C C . GLN A 1 444 ? -64.008 -3.464 55.704 1.00 43.69 444 GLN A C 1
ATOM 3559 O O . GLN A 1 444 ? -65.003 -3.294 55.007 1.00 43.69 444 GLN A O 1
ATOM 3564 N N . ARG A 1 445 ? -62.895 -2.739 55.562 1.00 44.31 445 ARG A N 1
ATOM 3565 C CA . ARG A 1 445 ? -62.464 -2.024 54.341 1.00 44.31 445 ARG A CA 1
ATOM 3566 C C . ARG A 1 445 ? -61.171 -1.281 54.668 1.00 44.31 445 ARG A C 1
ATOM 3568 O O . ARG A 1 445 ? -61.206 -0.091 54.943 1.00 44.31 445 ARG A O 1
ATOM 3575 N N . LYS A 1 446 ? -60.046 -2.000 54.706 1.00 44.97 446 LYS A N 1
ATOM 3576 C CA . LYS A 1 446 ? -58.688 -1.421 54.682 1.00 44.97 446 LYS A CA 1
ATOM 3577 C C . LYS A 1 446 ? -57.642 -2.511 54.413 1.00 44.97 446 LYS A C 1
ATOM 3579 O O . LYS A 1 446 ? -56.738 -2.742 55.195 1.00 44.97 446 LYS A O 1
ATOM 3584 N N . THR A 1 447 ? -57.770 -3.178 53.271 1.00 44.97 447 THR A N 1
ATOM 3585 C CA . THR A 1 447 ? -56.696 -3.978 52.659 1.00 44.97 447 THR A CA 1
ATOM 3586 C C . THR A 1 447 ? -56.852 -3.904 51.143 1.00 44.97 447 THR A C 1
ATOM 3588 O O . THR A 1 447 ? -57.420 -4.781 50.502 1.00 44.97 447 THR A O 1
ATOM 3591 N N . SER A 1 448 ? -56.400 -2.803 50.539 1.00 39.31 448 SER A N 1
ATOM 3592 C CA . SER A 1 448 ? -56.341 -2.703 49.068 1.00 39.31 448 SER A CA 1
ATOM 3593 C C . SER A 1 448 ? -55.070 -2.038 48.535 1.00 39.31 448 SER A C 1
ATOM 3595 O O . SER A 1 448 ? -54.854 -2.043 47.333 1.00 39.31 448 SER A O 1
ATOM 3597 N N . ILE A 1 449 ? -54.164 -1.568 49.400 1.00 44.53 449 ILE A N 1
ATOM 3598 C CA . ILE A 1 449 ? -52.896 -0.950 48.963 1.00 44.53 449 ILE A CA 1
ATOM 3599 C C . ILE A 1 449 ? -51.774 -2.001 48.781 1.00 44.53 449 ILE A C 1
ATOM 3601 O O . ILE A 1 449 ? -50.779 -1.753 48.110 1.00 44.53 449 ILE A O 1
ATOM 3605 N N . SER A 1 450 ? -51.953 -3.233 49.275 1.00 42.28 450 SER A N 1
ATOM 3606 C CA . SER A 1 450 ? -50.950 -4.309 49.146 1.00 42.28 450 SER A CA 1
ATOM 3607 C C . SER A 1 450 ? -50.983 -5.047 47.789 1.00 42.28 450 SER A C 1
ATOM 3609 O O . SER A 1 450 ? -50.014 -5.705 47.419 1.00 42.28 450 SER A O 1
ATOM 3611 N N . ILE A 1 451 ? -52.051 -4.902 46.993 1.00 44.62 451 ILE A N 1
ATOM 3612 C CA . ILE A 1 451 ? -52.201 -5.636 45.719 1.00 44.62 451 ILE A CA 1
ATOM 3613 C C . ILE A 1 451 ? -51.544 -4.896 44.535 1.00 44.62 451 ILE A C 1
ATOM 3615 O O . ILE A 1 451 ? -51.090 -5.541 43.593 1.00 44.62 451 ILE A O 1
ATOM 3619 N N . GLN A 1 452 ? -51.371 -3.570 44.589 1.00 46.41 452 GLN A N 1
ATOM 3620 C CA . GLN A 1 452 ? -50.765 -2.823 43.474 1.00 46.41 452 GLN A CA 1
ATOM 3621 C C . GLN A 1 452 ? -49.231 -2.925 43.394 1.00 46.41 452 GLN A C 1
ATOM 3623 O O . GLN A 1 452 ? -48.689 -2.882 42.292 1.00 46.41 452 GLN A O 1
ATOM 3628 N N . LYS A 1 453 ? -48.516 -3.181 44.501 1.00 46.31 453 LYS A N 1
ATOM 3629 C CA . LYS A 1 453 ? -47.050 -3.381 44.457 1.00 46.31 453 LYS A CA 1
ATOM 3630 C C . LYS A 1 453 ? -46.620 -4.740 43.881 1.00 46.31 453 LYS A C 1
ATOM 3632 O O . LYS A 1 453 ? -45.491 -4.864 43.418 1.00 46.31 453 LYS A O 1
ATOM 3637 N N . LYS A 1 454 ? -47.507 -5.745 43.834 1.00 47.41 454 LYS A N 1
ATOM 3638 C CA . LYS A 1 454 ? -47.199 -7.054 43.221 1.00 47.41 454 LYS A CA 1
ATOM 3639 C C . LYS A 1 454 ? -47.327 -7.077 41.693 1.00 47.41 454 LYS A C 1
ATOM 3641 O O . LYS A 1 454 ? -46.712 -7.934 41.071 1.00 47.41 454 LYS A O 1
ATOM 3646 N N . ASN A 1 455 ? -48.052 -6.135 41.083 1.00 40.72 455 ASN A N 1
ATOM 3647 C CA . ASN A 1 455 ? -48.282 -6.137 39.631 1.00 40.72 455 ASN A CA 1
ATOM 3648 C C . ASN A 1 455 ? -47.174 -5.443 38.817 1.00 40.72 455 ASN A C 1
ATOM 3650 O O . ASN A 1 455 ? -46.986 -5.768 37.649 1.00 40.72 455 ASN A O 1
ATOM 3654 N N . ILE A 1 456 ? -46.393 -4.545 39.427 1.00 47.03 456 ILE A N 1
ATOM 3655 C CA . ILE A 1 456 ? -45.289 -3.850 38.736 1.00 47.03 456 ILE A CA 1
ATOM 3656 C C . ILE A 1 456 ? -44.073 -4.777 38.547 1.00 47.03 456 ILE A C 1
ATOM 3658 O O . ILE A 1 456 ? -43.394 -4.707 37.527 1.00 47.03 456 ILE A O 1
ATOM 3662 N N . ASN A 1 457 ? -43.862 -5.744 39.447 1.00 41.78 457 ASN A N 1
ATOM 3663 C CA . ASN A 1 457 ? -42.743 -6.692 39.353 1.00 41.78 457 ASN A CA 1
ATOM 3664 C C . ASN A 1 457 ? -42.982 -7.878 38.394 1.00 41.78 457 ASN A C 1
ATOM 3666 O O . ASN A 1 457 ? -42.074 -8.675 38.164 1.00 41.78 457 ASN A O 1
ATOM 3670 N N . GLN A 1 458 ? -44.183 -8.014 37.816 1.00 47.12 458 GLN A N 1
ATOM 3671 C CA . GLN A 1 458 ? -44.504 -9.111 36.891 1.00 47.12 458 GLN A CA 1
ATOM 3672 C C . GLN A 1 458 ? -44.425 -8.706 35.406 1.00 47.12 458 GLN A C 1
ATOM 3674 O O . GLN A 1 458 ? -44.405 -9.585 34.548 1.00 47.12 458 GLN A O 1
ATOM 3679 N N . GLN A 1 459 ? -44.294 -7.409 35.090 1.00 42.81 459 GLN A N 1
ATOM 3680 C CA . GLN A 1 459 ? -44.154 -6.916 33.708 1.00 42.81 459 GLN A CA 1
ATOM 3681 C C . GLN A 1 459 ? -42.702 -6.658 33.259 1.00 42.81 459 GLN A C 1
ATOM 3683 O O . GLN A 1 459 ? -42.468 -6.472 32.071 1.00 42.81 459 GLN A O 1
ATOM 3688 N N . GLN A 1 460 ? -41.704 -6.743 34.148 1.00 44.97 460 GLN A N 1
ATOM 3689 C CA . GLN A 1 460 ? -40.279 -6.589 33.785 1.00 44.97 460 GLN A CA 1
ATOM 3690 C C . GLN A 1 460 ? -39.542 -7.913 33.483 1.00 44.97 460 GLN A C 1
ATOM 3692 O O . GLN A 1 460 ? -38.323 -7.932 33.339 1.00 44.97 460 GLN A O 1
ATOM 3697 N N . LYS A 1 461 ? -40.261 -9.035 33.322 1.00 42.25 461 LYS A N 1
ATOM 3698 C CA . LYS A 1 461 ? -39.691 -10.354 32.962 1.00 42.25 461 LYS A CA 1
ATOM 3699 C C . LYS A 1 461 ? -39.816 -10.717 31.473 1.00 42.25 461 LYS A C 1
ATOM 3701 O O . LYS A 1 461 ? -39.998 -11.881 31.130 1.00 42.25 461 LYS A O 1
ATOM 3706 N N . GLN A 1 462 ? -39.683 -9.741 30.578 1.00 41.56 462 GLN A N 1
ATOM 3707 C CA . GLN A 1 462 ? -39.467 -10.001 29.150 1.00 41.56 462 GLN A CA 1
ATOM 3708 C C . GLN A 1 462 ? -38.319 -9.138 28.623 1.00 41.56 462 GLN A C 1
ATOM 3710 O O . GLN A 1 462 ? -38.524 -8.150 27.928 1.00 41.56 462 GLN A O 1
ATOM 3715 N N . PHE A 1 463 ? -37.090 -9.531 28.955 1.00 38.94 463 PHE A N 1
ATOM 3716 C CA . PHE A 1 463 ? -35.957 -9.202 28.097 1.00 38.94 463 PHE A CA 1
ATOM 3717 C C . PHE A 1 463 ? -35.973 -10.151 26.889 1.00 38.94 463 PHE A C 1
ATOM 3719 O O . PHE A 1 463 ? -36.180 -11.358 27.072 1.00 38.94 463 PHE A O 1
ATOM 3726 N N . PRO A 1 464 ? -35.769 -9.651 25.660 1.00 39.44 464 PRO A N 1
ATOM 3727 C CA . PRO A 1 464 ? -35.615 -10.510 24.500 1.00 39.44 464 PRO A CA 1
ATOM 3728 C C . PRO A 1 464 ? -34.329 -11.330 24.650 1.00 39.44 464 PRO A C 1
ATOM 3730 O O . PRO A 1 464 ? -33.268 -10.800 24.979 1.00 39.44 464 PRO A O 1
ATOM 3733 N N . LYS A 1 465 ? -34.444 -12.644 24.422 1.00 41.81 465 LYS A N 1
ATOM 3734 C CA . LYS A 1 465 ? -33.314 -13.574 24.282 1.00 41.81 465 LYS A CA 1
ATOM 3735 C C . LYS A 1 465 ? -32.240 -12.978 23.354 1.00 41.81 465 LYS A C 1
ATOM 3737 O O . LYS A 1 465 ? -32.612 -12.449 22.305 1.00 41.81 465 LYS A O 1
ATOM 3742 N N . PRO A 1 466 ? -30.940 -13.134 23.658 1.00 35.88 466 PRO A N 1
ATOM 3743 C CA . PRO A 1 466 ? -29.897 -12.821 22.693 1.00 35.88 466 PRO A CA 1
ATOM 3744 C C . PRO A 1 466 ? -30.046 -13.742 21.473 1.00 35.88 466 PRO A C 1
ATOM 3746 O O . PRO A 1 466 ? -30.082 -14.970 21.590 1.00 35.88 466 PRO A O 1
ATOM 3749 N N . LEU A 1 467 ? -30.184 -13.130 20.297 1.00 33.09 467 LEU A N 1
ATOM 3750 C CA . LEU A 1 467 ? -30.068 -13.797 19.006 1.00 33.09 467 LEU A CA 1
ATOM 3751 C C . LEU A 1 467 ? -28.627 -14.293 18.860 1.00 33.09 467 LEU A C 1
ATOM 3753 O O . LEU A 1 467 ? -27.711 -13.513 18.618 1.00 33.09 467 LEU A O 1
ATOM 3757 N N . ASN A 1 468 ? -28.437 -15.603 19.005 1.00 32.62 468 ASN A N 1
ATOM 3758 C CA . ASN A 1 468 ? -27.218 -16.283 18.590 1.00 32.62 468 ASN A CA 1
ATOM 3759 C C . ASN A 1 468 ? -27.115 -16.214 17.059 1.00 32.62 468 ASN A C 1
ATOM 3761 O O . ASN A 1 468 ? -27.688 -17.047 16.355 1.00 32.62 468 ASN A O 1
ATOM 3765 N N . LEU A 1 469 ? -26.377 -15.231 16.544 1.00 35.12 469 LEU A N 1
ATOM 3766 C CA . LEU A 1 469 ? -25.873 -15.230 15.172 1.00 35.12 469 LEU A CA 1
ATOM 3767 C C . LEU A 1 469 ? -24.783 -16.302 15.056 1.00 35.12 469 LEU A C 1
ATOM 3769 O O . LEU A 1 469 ? -23.598 -16.057 15.244 1.00 35.12 469 LEU A O 1
ATOM 3773 N N . THR A 1 470 ? -25.216 -17.527 14.769 1.00 30.03 470 THR A N 1
ATOM 3774 C CA . THR A 1 470 ? -24.350 -18.576 14.231 1.00 30.03 470 THR A CA 1
ATOM 3775 C C . THR A 1 470 ? -24.241 -18.348 12.728 1.00 30.03 470 THR A C 1
ATOM 3777 O O . THR A 1 470 ? -25.109 -18.753 11.958 1.00 30.03 470 THR A O 1
ATOM 3780 N N . THR A 1 471 ? -23.175 -17.680 12.296 1.00 33.59 471 THR A N 1
ATOM 3781 C CA . THR A 1 471 ? -22.773 -17.591 10.889 1.00 33.59 471 THR A CA 1
ATOM 3782 C C . THR A 1 471 ? -22.215 -18.941 10.435 1.00 33.59 471 THR A C 1
ATOM 3784 O O . THR A 1 471 ? -21.011 -19.153 10.327 1.00 33.59 471 THR A O 1
ATOM 3787 N N . LYS A 1 472 ? -23.111 -19.893 10.155 1.00 33.59 472 LYS A N 1
ATOM 3788 C CA . LYS A 1 472 ? -22.794 -20.996 9.245 1.00 33.59 472 LYS A CA 1
ATOM 3789 C C . LYS A 1 472 ? -22.873 -20.451 7.825 1.00 33.59 472 LYS A C 1
ATOM 3791 O O . LYS A 1 472 ? -23.961 -20.214 7.314 1.00 33.59 472 LYS A O 1
ATOM 3796 N N . ILE A 1 473 ? -21.708 -20.237 7.228 1.00 37.97 473 ILE A N 1
ATOM 3797 C CA . ILE A 1 473 ? -21.530 -20.016 5.793 1.00 37.97 473 ILE A CA 1
ATOM 3798 C C . ILE A 1 473 ? -21.959 -21.308 5.075 1.00 37.97 473 ILE A C 1
ATOM 3800 O O . ILE A 1 473 ? -21.370 -22.354 5.355 1.00 37.97 473 ILE A O 1
ATOM 3804 N N . PRO A 1 474 ? -22.953 -21.288 4.170 1.00 32.50 474 PRO A N 1
ATOM 3805 C CA . PRO A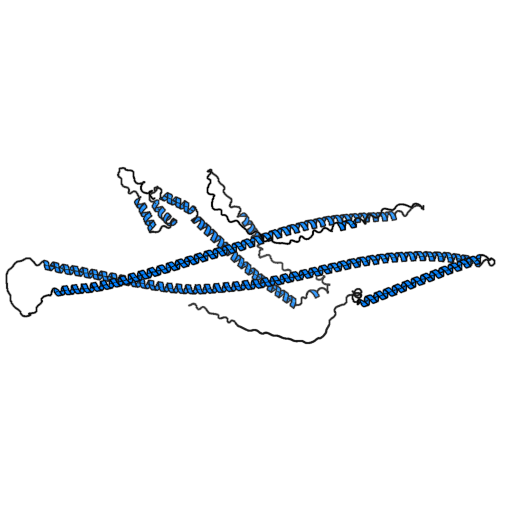 1 474 ? -23.190 -22.396 3.258 1.00 32.50 474 PRO A CA 1
ATOM 3806 C C . PRO A 1 474 ? -22.181 -22.300 2.113 1.00 32.50 474 PRO A C 1
ATOM 3808 O O . PRO A 1 474 ? 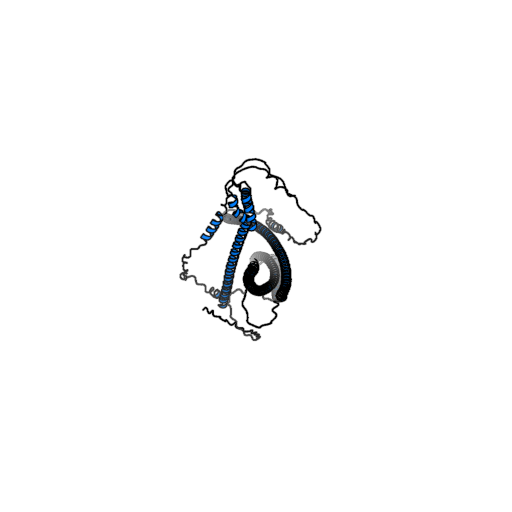-22.298 -21.477 1.206 1.00 32.50 474 PRO A O 1
ATOM 3811 N N . THR A 1 475 ? -21.152 -23.132 2.195 1.00 40.72 475 THR A N 1
ATOM 3812 C CA . THR A 1 475 ? -20.372 -23.579 1.044 1.00 40.72 475 THR A CA 1
ATOM 3813 C C . THR A 1 475 ? -21.276 -24.527 0.264 1.00 40.72 475 THR A C 1
ATOM 3815 O O . THR A 1 475 ? -21.592 -25.577 0.802 1.00 40.72 475 THR A O 1
ATOM 3818 N N . ASP A 1 476 ? -21.792 -24.095 -0.891 1.00 36.91 476 ASP A N 1
ATOM 3819 C CA . ASP A 1 476 ? -22.175 -24.931 -2.045 1.00 36.91 476 ASP A CA 1
ATOM 3820 C C . ASP A 1 476 ? -23.012 -24.103 -3.032 1.00 36.91 476 ASP A C 1
ATOM 3822 O O . ASP A 1 476 ? -24.227 -24.010 -2.895 1.00 36.91 476 ASP A O 1
ATOM 3826 N N . PHE A 1 477 ? -22.360 -23.491 -4.029 1.00 31.05 477 PHE A N 1
ATOM 3827 C CA . PHE A 1 477 ? -22.920 -23.325 -5.381 1.00 31.05 477 PHE A CA 1
ATOM 3828 C C . PHE A 1 477 ? -21.812 -22.895 -6.360 1.00 31.05 477 PHE A C 1
ATOM 3830 O O . PHE A 1 477 ? -21.657 -21.729 -6.715 1.00 31.05 477 PHE A O 1
ATOM 3837 N N . LEU A 1 478 ? -21.005 -23.865 -6.790 1.00 34.12 478 LEU A N 1
ATOM 3838 C CA . LEU A 1 478 ? -20.275 -23.797 -8.054 1.00 34.12 478 LEU A CA 1
ATOM 3839 C C . LEU A 1 478 ? -20.991 -24.732 -9.025 1.00 34.12 478 LEU A C 1
ATOM 3841 O O . LEU A 1 478 ? -20.844 -25.937 -8.871 1.00 34.12 478 LEU A O 1
ATOM 3845 N N . GLN A 1 479 ? -21.711 -24.201 -10.021 1.00 32.94 479 GLN A N 1
ATOM 3846 C CA . GLN A 1 479 ? -21.602 -24.699 -11.399 1.00 32.94 479 GLN A CA 1
ATOM 3847 C C . GLN A 1 479 ? -22.365 -23.838 -12.417 1.00 32.94 479 GLN A C 1
ATOM 3849 O O . GLN A 1 479 ? -23.543 -23.554 -12.244 1.00 32.94 479 GLN A O 1
ATOM 3854 N N . ASN A 1 480 ? -21.682 -23.571 -13.535 1.00 31.58 480 ASN A N 1
ATOM 3855 C CA . ASN A 1 480 ? -22.219 -23.303 -14.871 1.00 31.58 480 ASN A CA 1
ATOM 3856 C C . ASN A 1 480 ? -23.079 -22.048 -15.095 1.00 31.58 480 ASN A C 1
ATOM 3858 O O . ASN A 1 480 ? -24.288 -22.065 -14.890 1.00 31.58 480 ASN A O 1
ATOM 3862 N N . GLN A 1 481 ? -22.491 -21.061 -15.780 1.00 31.83 481 GLN A N 1
ATOM 3863 C CA . GLN A 1 481 ? -22.807 -20.856 -17.202 1.00 31.83 481 GLN A CA 1
ATOM 3864 C C . GLN A 1 481 ? -21.748 -19.986 -17.900 1.00 31.83 481 GLN A C 1
ATOM 3866 O O . GLN A 1 481 ? -21.514 -18.837 -17.542 1.00 31.83 481 GLN A O 1
ATOM 3871 N N . GLN A 1 482 ? -21.103 -20.589 -18.900 1.00 33.91 482 GLN A N 1
ATOM 3872 C CA . GLN A 1 482 ? -20.467 -19.918 -20.029 1.00 33.91 482 GLN A CA 1
ATOM 3873 C C . GLN A 1 482 ? -21.561 -19.525 -21.035 1.00 33.91 482 GLN A C 1
ATOM 3875 O O . GLN A 1 482 ? -22.341 -20.396 -21.406 1.00 33.91 482 GLN A O 1
ATOM 3880 N N . SER A 1 483 ? -21.577 -18.275 -21.505 1.00 33.09 483 SER A N 1
ATOM 3881 C CA . SER A 1 483 ? -22.046 -17.854 -22.848 1.00 33.09 483 SER A CA 1
ATOM 3882 C C . SER A 1 483 ? -21.910 -16.328 -22.942 1.00 33.09 483 SER A C 1
ATOM 3884 O O . SER A 1 483 ? -22.535 -15.610 -22.169 1.00 33.09 483 SER A O 1
ATOM 3886 N N . SER A 1 484 ? -20.919 -15.817 -23.674 1.00 36.81 484 SER A N 1
ATOM 3887 C CA . SER A 1 484 ? -21.073 -15.262 -25.032 1.00 36.81 484 SER A CA 1
ATOM 3888 C C . SER A 1 484 ? -22.167 -14.197 -25.152 1.00 36.81 484 SER A C 1
ATOM 3890 O O . SER A 1 484 ? -23.342 -14.544 -25.204 1.00 36.81 484 SER A O 1
ATOM 3892 N N . PHE A 1 485 ? -21.773 -12.934 -25.289 1.00 32.28 485 PHE A N 1
ATOM 3893 C CA . PHE A 1 485 ? -22.536 -11.945 -26.049 1.00 32.28 485 PHE A CA 1
ATOM 3894 C C . PHE A 1 485 ? -21.548 -10.959 -26.675 1.00 32.28 485 PHE A C 1
ATOM 3896 O O . PHE A 1 485 ? -21.010 -10.087 -25.994 1.00 32.28 485 PHE A O 1
ATOM 3903 N N . ASP A 1 486 ? -21.292 -11.186 -27.961 1.00 35.47 486 ASP A N 1
ATOM 3904 C CA . ASP A 1 486 ? -20.742 -10.209 -28.893 1.00 35.47 486 ASP A CA 1
ATOM 3905 C C . ASP A 1 486 ? -21.851 -9.245 -29.347 1.00 35.47 486 ASP A C 1
ATOM 3907 O O . ASP A 1 486 ? -23.033 -9.594 -29.335 1.00 35.47 486 ASP A O 1
ATOM 3911 N N . ASP A 1 487 ? -21.411 -8.050 -29.742 1.00 39.41 487 ASP A N 1
ATOM 3912 C CA . ASP A 1 487 ? -21.932 -7.191 -30.810 1.00 39.41 487 ASP A CA 1
ATOM 3913 C C . ASP A 1 487 ? -23.429 -7.226 -31.141 1.00 39.41 487 ASP A C 1
ATOM 3915 O O . ASP A 1 487 ? -23.907 -8.101 -31.853 1.00 39.41 487 ASP A O 1
ATOM 3919 N N . GLU A 1 488 ? -24.122 -6.143 -30.784 1.00 36.03 488 GLU A N 1
ATOM 3920 C CA . GLU A 1 488 ? -25.109 -5.480 -31.648 1.00 36.03 488 GLU A CA 1
ATOM 3921 C C . GLU A 1 488 ? -25.580 -4.199 -30.948 1.00 36.03 488 GLU A C 1
ATOM 3923 O O . GLU A 1 488 ? -26.215 -4.281 -29.907 1.00 36.03 488 GLU A O 1
ATOM 3928 N N . PHE A 1 489 ? -25.247 -3.016 -31.478 1.00 33.28 489 PHE A N 1
ATOM 3929 C CA . PHE A 1 489 ? -26.180 -1.883 -31.637 1.00 33.28 489 PHE A CA 1
ATOM 3930 C C . PHE A 1 489 ? -25.464 -0.688 -32.291 1.00 33.28 489 PHE A C 1
ATOM 3932 O O . PHE A 1 489 ? -25.122 0.311 -31.662 1.00 33.28 489 PHE A O 1
ATOM 3939 N N . ILE A 1 490 ? -25.284 -0.780 -33.611 1.00 37.88 490 ILE A N 1
ATOM 3940 C CA . ILE A 1 490 ? -25.239 0.396 -34.481 1.00 37.88 490 ILE A CA 1
ATOM 3941 C C . ILE A 1 490 ? -26.652 0.610 -35.027 1.00 37.88 490 ILE A C 1
ATOM 3943 O O . ILE A 1 490 ? -27.221 -0.275 -35.659 1.00 37.88 490 ILE A O 1
ATOM 3947 N N . GLY A 1 491 ? -27.167 1.828 -34.856 1.00 32.97 491 GLY A N 1
ATOM 3948 C CA . GLY A 1 491 ? -28.048 2.444 -35.846 1.00 32.97 491 GLY A CA 1
ATOM 3949 C C . GLY A 1 491 ? -29.502 2.655 -35.431 1.00 32.97 491 GLY A C 1
ATOM 3950 O O . GLY A 1 491 ? -30.320 1.744 -35.514 1.00 32.97 491 GLY A O 1
ATOM 3951 N N . ARG A 1 492 ? -29.848 3.921 -35.150 1.00 35.69 492 ARG A N 1
ATOM 3952 C CA . ARG A 1 492 ? -31.034 4.595 -35.717 1.00 35.69 492 ARG A CA 1
ATOM 3953 C C . ARG A 1 492 ? -30.951 6.122 -35.553 1.00 35.69 492 ARG A C 1
ATOM 3955 O O . ARG A 1 492 ? -31.279 6.673 -34.515 1.00 35.69 492 ARG A O 1
ATOM 3962 N N . ASN A 1 493 ? -30.479 6.749 -36.629 1.00 34.09 493 ASN A N 1
ATOM 3963 C CA . ASN A 1 493 ? -31.001 7.933 -37.324 1.00 34.09 493 ASN A CA 1
ATOM 3964 C C . ASN A 1 493 ? -31.664 9.085 -36.538 1.00 34.09 493 ASN A C 1
ATOM 3966 O O . ASN A 1 493 ? -32.798 8.979 -36.086 1.00 34.09 493 ASN A O 1
ATOM 3970 N N . ALA A 1 494 ? -30.974 10.230 -36.592 1.00 37.12 494 ALA A N 1
ATOM 3971 C CA . ALA A 1 494 ? -31.391 11.481 -37.241 1.00 37.12 494 ALA A CA 1
ATOM 3972 C C . ALA A 1 494 ? -32.822 12.009 -37.016 1.00 37.12 494 ALA A C 1
ATOM 3974 O O . ALA A 1 494 ? -33.767 11.536 -37.643 1.00 37.12 494 ALA A O 1
ATOM 3975 N N . VAL A 1 495 ? -32.916 13.136 -36.298 1.00 34.66 495 VAL A N 1
ATOM 3976 C CA . VAL A 1 495 ? -33.880 14.210 -36.582 1.00 34.66 495 VAL A CA 1
ATOM 3977 C C . VAL A 1 495 ? -33.171 15.562 -36.446 1.00 34.66 495 VAL A C 1
ATOM 3979 O O . VAL A 1 495 ? -32.472 15.829 -35.475 1.00 34.66 495 VAL A O 1
ATOM 3982 N N . ILE A 1 496 ? -33.339 16.353 -37.499 1.00 37.09 496 ILE A N 1
ATOM 3983 C CA . ILE A 1 496 ? -32.882 17.720 -37.755 1.00 37.09 496 ILE A CA 1
ATOM 3984 C C . ILE A 1 496 ? -33.772 18.711 -36.988 1.00 37.09 496 ILE A C 1
ATOM 3986 O O . ILE A 1 496 ? -34.984 18.500 -36.954 1.00 37.09 496 ILE A O 1
ATOM 3990 N N . GLY A 1 497 ? -33.205 19.811 -36.477 1.00 32.25 497 GLY A N 1
ATOM 3991 C CA . GLY A 1 497 ? -33.980 21.023 -36.175 1.00 32.25 497 GLY A CA 1
ATOM 3992 C C . GLY A 1 497 ? -33.436 21.898 -35.043 1.00 32.25 497 GLY A C 1
ATOM 3993 O O . GLY A 1 497 ? -33.748 21.647 -33.888 1.00 32.25 497 GLY A O 1
ATOM 3994 N N . ASP A 1 498 ? -32.663 22.908 -35.444 1.00 30.52 498 ASP A N 1
ATOM 3995 C CA . ASP A 1 498 ? -32.741 24.326 -35.060 1.00 30.52 498 ASP A CA 1
ATOM 3996 C C . ASP A 1 498 ? -32.576 24.804 -33.600 1.00 30.52 498 ASP A C 1
ATOM 3998 O O . ASP A 1 498 ? -33.381 24.543 -32.714 1.00 30.52 498 ASP A O 1
ATOM 4002 N N . GLU A 1 499 ? -31.544 25.648 -33.479 1.00 38.88 499 GLU A N 1
ATOM 4003 C CA . GLU A 1 499 ? -31.528 26.983 -32.863 1.00 38.88 499 GLU A CA 1
ATOM 4004 C C . GLU A 1 499 ? -31.574 27.160 -31.328 1.00 38.88 499 GLU A C 1
ATOM 4006 O O . GLU A 1 499 ? -32.363 26.593 -30.583 1.00 38.88 499 GLU A O 1
ATOM 4011 N N . ASP A 1 500 ? -30.695 28.084 -30.925 1.00 34.53 500 ASP A N 1
ATOM 4012 C CA . ASP A 1 500 ? -30.688 28.911 -29.720 1.00 34.53 500 ASP A CA 1
ATOM 4013 C C . ASP A 1 500 ? -29.986 28.437 -28.429 1.00 34.53 500 ASP A C 1
ATOM 4015 O O . ASP A 1 500 ? -30.528 27.798 -27.535 1.00 34.53 500 ASP A O 1
ATOM 4019 N N . ASN A 1 501 ? -28.758 28.954 -28.292 1.00 43.81 501 ASN A N 1
ATOM 4020 C CA . ASN A 1 501 ? -28.430 29.949 -27.266 1.00 43.81 501 ASN A CA 1
ATOM 4021 C C . ASN A 1 501 ? -28.633 29.518 -25.795 1.00 43.81 501 ASN A C 1
ATOM 4023 O O . ASN A 1 501 ? -29.614 29.874 -25.147 1.00 43.81 501 ASN A O 1
ATOM 4027 N N . ALA A 1 502 ? -27.631 28.844 -25.224 1.00 35.22 502 ALA A N 1
ATOM 4028 C CA . ALA A 1 502 ? -27.483 28.734 -23.774 1.00 35.22 502 ALA A CA 1
ATOM 4029 C C . ALA A 1 502 ? -26.003 28.815 -23.371 1.00 35.22 502 ALA A C 1
ATOM 4031 O O . ALA A 1 502 ? -25.278 27.824 -23.308 1.00 35.22 502 ALA A O 1
ATOM 4032 N N . THR A 1 503 ? -25.571 30.040 -23.085 1.00 41.53 503 THR A N 1
ATOM 4033 C CA . THR A 1 503 ? -24.471 30.368 -22.174 1.00 41.53 503 THR A CA 1
ATOM 4034 C C . THR A 1 503 ? -24.629 29.585 -20.867 1.00 41.53 503 THR A C 1
ATOM 4036 O O . THR A 1 503 ? -25.430 29.952 -20.010 1.00 41.53 503 THR A O 1
ATOM 4039 N N . MET A 1 504 ? -23.882 28.492 -20.716 1.00 37.47 504 MET A N 1
ATOM 4040 C CA . MET A 1 504 ? -23.801 27.733 -19.467 1.00 37.47 504 MET A CA 1
ATOM 4041 C C . MET A 1 504 ? -22.695 28.314 -18.583 1.00 37.47 504 MET A C 1
ATOM 4043 O O . MET A 1 504 ? -21.519 27.986 -18.716 1.00 37.47 504 MET A O 1
ATOM 4047 N N . ASN A 1 505 ? -23.133 29.236 -17.727 1.00 43.41 505 ASN A N 1
ATOM 4048 C CA . ASN A 1 505 ? -22.667 29.559 -16.378 1.00 43.41 505 ASN A CA 1
ATOM 4049 C C . ASN A 1 505 ? -21.359 28.894 -15.912 1.00 43.41 505 ASN A C 1
ATOM 4051 O O . ASN A 1 505 ? -21.351 27.766 -15.422 1.00 43.41 505 ASN A O 1
ATOM 4055 N N . SER A 1 506 ? -20.279 29.676 -15.936 1.00 39.41 506 SER A N 1
ATOM 4056 C CA . SER A 1 506 ? -19.025 29.423 -15.217 1.00 39.41 506 SER A CA 1
ATOM 4057 C C . SER A 1 506 ? -18.951 30.132 -13.851 1.00 39.41 506 SER A C 1
ATOM 4059 O O . SER A 1 506 ? -17.867 30.248 -13.290 1.00 39.41 506 SER A O 1
ATOM 4061 N N . GLU A 1 507 ? -20.071 30.613 -13.298 1.00 42.91 507 GLU A N 1
ATOM 4062 C CA . GLU A 1 507 ? -20.091 31.427 -12.063 1.00 42.91 507 GLU A CA 1
ATOM 4063 C C . GLU A 1 507 ? -20.251 30.625 -10.754 1.00 42.91 507 GLU A C 1
ATOM 4065 O O . GLU A 1 507 ? -20.168 31.190 -9.675 1.00 42.91 507 GLU A O 1
ATOM 4070 N N . SER A 1 508 ? -20.396 29.295 -10.790 1.00 48.16 508 SER A N 1
ATOM 4071 C CA . SER A 1 508 ? -20.589 28.498 -9.556 1.00 48.16 508 SER A CA 1
ATOM 4072 C C . SER A 1 508 ? -19.291 28.094 -8.832 1.00 48.16 508 SER A C 1
ATOM 4074 O O . SER A 1 508 ? -19.358 27.468 -7.774 1.00 48.16 508 SER A O 1
ATOM 4076 N N . LEU A 1 509 ? -18.113 28.387 -9.390 1.00 47.78 509 LEU A N 1
ATOM 4077 C CA . LEU A 1 509 ? -16.816 27.982 -8.816 1.00 47.78 509 LEU A CA 1
ATOM 4078 C C . LEU A 1 509 ? -16.047 29.134 -8.157 1.00 47.78 509 LEU A C 1
ATOM 4080 O O . LEU A 1 509 ? -15.085 28.875 -7.438 1.00 47.78 509 LEU A O 1
ATOM 4084 N N . THR A 1 510 ? -16.467 30.381 -8.369 1.00 49.56 510 THR A N 1
ATOM 4085 C CA . THR A 1 510 ? -15.841 31.561 -7.755 1.00 49.56 510 THR A CA 1
ATOM 4086 C C . THR A 1 510 ? -16.396 31.845 -6.360 1.00 49.56 510 THR A C 1
ATOM 4088 O O . THR A 1 510 ? -15.620 32.189 -5.474 1.00 49.56 510 THR A O 1
ATOM 4091 N N . ASP A 1 511 ? -17.679 31.561 -6.112 1.00 46.88 511 ASP A N 1
ATOM 4092 C CA . ASP A 1 511 ? -18.311 31.814 -4.805 1.00 46.88 511 ASP A CA 1
ATOM 4093 C C . ASP A 1 511 ? -17.791 30.890 -3.689 1.00 46.88 511 ASP A C 1
ATOM 4095 O O . ASP A 1 511 ? -17.746 31.278 -2.527 1.00 46.88 511 ASP A O 1
ATOM 4099 N N . SER A 1 512 ? -17.305 29.686 -4.021 1.00 51.88 512 SER A N 1
ATOM 4100 C CA . SER A 1 512 ? -16.704 28.783 -3.024 1.00 51.88 512 SER A CA 1
ATOM 4101 C C . SER A 1 512 ? -15.240 29.114 -2.702 1.00 51.88 512 SER A C 1
ATOM 4103 O O . SER A 1 512 ? -14.697 28.563 -1.741 1.00 51.88 512 SER A O 1
ATOM 4105 N N . LEU A 1 513 ? -14.580 29.962 -3.501 1.00 57.28 513 LEU A N 1
ATOM 4106 C CA . LEU A 1 513 ? -13.192 30.368 -3.269 1.00 57.28 513 LEU A CA 1
ATOM 4107 C C . LEU A 1 513 ? -13.118 31.585 -2.334 1.00 57.28 513 LEU A C 1
ATOM 4109 O O . LEU A 1 513 ? -12.230 31.637 -1.482 1.00 57.28 513 LEU A O 1
ATOM 4113 N N . ASP A 1 514 ? -14.088 32.500 -2.432 1.00 60.94 514 ASP A N 1
ATOM 4114 C CA . ASP A 1 514 ? -14.184 33.673 -1.555 1.00 60.94 514 ASP A CA 1
ATOM 4115 C C . ASP A 1 514 ? -14.545 33.295 -0.106 1.00 60.94 514 ASP A C 1
ATOM 4117 O O . ASP A 1 514 ? -13.971 33.860 0.826 1.00 60.94 514 ASP A O 1
ATOM 4121 N N . ASP A 1 515 ? -15.370 32.264 0.118 1.00 63.75 515 ASP A N 1
ATOM 4122 C CA . ASP A 1 515 ? -15.663 31.757 1.474 1.00 63.75 515 ASP A CA 1
ATOM 4123 C C . ASP A 1 515 ? -14.429 31.125 2.151 1.00 63.75 515 ASP A C 1
ATOM 4125 O O . ASP A 1 515 ? -14.214 31.273 3.358 1.00 63.75 515 ASP A O 1
ATOM 4129 N N . LEU A 1 516 ? -13.553 30.483 1.372 1.00 58.56 516 LEU A N 1
ATOM 4130 C CA . LEU A 1 516 ? -12.298 29.903 1.865 1.00 58.56 516 LEU A CA 1
ATOM 4131 C C . LEU A 1 516 ? -11.243 30.981 2.157 1.00 58.56 516 LEU A C 1
ATOM 4133 O O . LEU A 1 516 ? -10.484 30.858 3.119 1.00 58.56 516 LEU A O 1
ATOM 4137 N N . GLN A 1 517 ? -11.223 32.064 1.377 1.00 62.81 517 GLN A N 1
ATOM 4138 C CA . GLN A 1 517 ? -10.375 33.228 1.646 1.00 62.81 517 GLN A CA 1
ATOM 4139 C C . GLN A 1 517 ? -10.878 34.073 2.825 1.00 62.81 517 GLN A C 1
ATOM 4141 O O . GLN A 1 517 ? -10.059 34.657 3.538 1.00 62.81 517 GLN A O 1
ATOM 4146 N N . SER A 1 518 ? -12.189 34.094 3.073 1.00 61.84 518 SER A N 1
ATOM 4147 C CA . SER A 1 518 ? -12.785 34.746 4.244 1.00 61.84 518 SER A CA 1
ATOM 4148 C C . SER A 1 518 ? -12.450 33.992 5.540 1.00 61.84 518 SER A C 1
ATOM 4150 O O . SER A 1 518 ? -11.997 34.601 6.508 1.00 61.84 518 SER A O 1
ATOM 4152 N N . MET A 1 519 ? -12.509 32.652 5.524 1.00 61.84 519 MET A N 1
ATOM 4153 C CA . MET A 1 519 ? -12.074 31.821 6.659 1.00 61.84 519 MET A CA 1
ATOM 4154 C C . MET A 1 519 ? -10.569 31.912 6.957 1.00 61.84 519 MET A C 1
ATOM 4156 O O . MET A 1 519 ? -10.164 31.781 8.110 1.00 61.84 519 MET A O 1
ATOM 4160 N N . LEU A 1 520 ? -9.727 32.140 5.942 1.00 55.91 520 LEU A N 1
ATOM 4161 C CA . LEU A 1 520 ? -8.283 32.319 6.137 1.00 55.91 520 LEU A CA 1
ATOM 4162 C C . LEU A 1 520 ? -7.913 33.718 6.651 1.00 55.91 520 LEU A C 1
ATOM 4164 O O . LEU A 1 520 ? -6.923 33.838 7.368 1.00 55.91 520 LEU A O 1
ATOM 4168 N N . ARG A 1 521 ? -8.710 34.758 6.363 1.00 58.16 521 ARG A N 1
ATOM 4169 C CA . ARG A 1 521 ? -8.500 36.102 6.934 1.00 58.16 521 ARG A CA 1
ATOM 4170 C C . ARG A 1 521 ? -8.942 36.225 8.390 1.00 58.16 521 ARG A C 1
ATOM 4172 O O . ARG A 1 521 ? -8.358 37.024 9.110 1.00 58.16 521 ARG A O 1
ATOM 4179 N N . GLU A 1 522 ? -9.911 35.435 8.851 1.00 51.59 522 GLU A N 1
ATOM 4180 C CA . GLU A 1 522 ? -10.288 35.409 10.277 1.00 51.59 522 GLU A CA 1
ATOM 4181 C C . GLU A 1 522 ? -9.291 34.634 11.164 1.00 51.59 522 GLU A C 1
ATOM 4183 O O . GLU A 1 522 ? -9.342 34.750 12.387 1.00 51.59 522 GLU A O 1
ATOM 4188 N N . ALA A 1 523 ? -8.350 33.887 10.571 1.00 48.69 523 ALA A N 1
ATOM 4189 C CA . ALA A 1 523 ? -7.300 33.163 11.293 1.00 48.69 523 ALA A CA 1
ATOM 4190 C C . ALA A 1 523 ? -5.962 33.930 11.401 1.00 48.69 523 ALA A C 1
ATOM 4192 O O . ALA A 1 523 ? -5.050 33.473 12.095 1.00 48.69 523 ALA A O 1
ATOM 4193 N N . GLU A 1 524 ? -5.832 35.100 10.764 1.00 43.44 524 GLU A N 1
ATOM 4194 C CA . GLU A 1 524 ? -4.679 35.990 10.943 1.00 43.44 524 GLU A CA 1
ATOM 4195 C C . GLU A 1 524 ? -4.850 36.817 12.226 1.00 43.44 524 GLU A C 1
ATOM 4197 O O . GLU A 1 524 ? -5.336 37.946 12.233 1.00 43.44 524 GLU A O 1
ATOM 4202 N N . ILE A 1 525 ? -4.444 36.219 13.346 1.00 48.59 525 ILE A N 1
ATOM 4203 C CA . ILE A 1 525 ? -4.243 36.917 14.617 1.00 48.59 525 ILE A CA 1
ATOM 4204 C C . ILE A 1 525 ? -3.154 37.977 14.401 1.00 48.59 525 ILE A C 1
ATOM 4206 O O . ILE A 1 525 ? -2.008 37.643 14.095 1.00 48.59 525 ILE A O 1
ATOM 4210 N N . GLU A 1 526 ? -3.509 39.255 14.566 1.00 41.62 526 GLU A N 1
ATOM 4211 C CA . GLU A 1 526 ? -2.560 40.368 14.533 1.00 41.62 526 GLU A CA 1
ATOM 4212 C C . GLU A 1 526 ? -1.383 40.109 15.497 1.00 41.62 526 GLU A C 1
ATOM 4214 O O . GLU A 1 526 ? -1.599 39.907 16.696 1.00 41.62 526 GLU A O 1
ATOM 4219 N N . PRO A 1 527 ? -0.119 40.158 15.037 1.00 44.00 527 PRO A N 1
ATOM 4220 C CA . PRO A 1 527 ? 1.036 39.818 15.862 1.00 44.00 527 PRO A CA 1
ATOM 4221 C C . PRO A 1 527 ? 1.478 40.982 16.767 1.00 44.00 527 PRO A C 1
ATOM 4223 O O . PRO A 1 527 ? 2.673 41.213 16.897 1.00 44.00 527 PRO A O 1
ATOM 4226 N N . ASN A 1 528 ? 0.545 41.742 17.361 1.00 44.47 528 ASN A N 1
ATOM 4227 C CA . ASN A 1 528 ? 0.863 42.913 18.197 1.00 44.47 528 ASN A CA 1
ATOM 4228 C C . ASN A 1 528 ? -0.191 43.274 19.271 1.00 44.47 528 ASN A C 1
ATOM 4230 O O . ASN A 1 528 ? -0.280 44.432 19.677 1.00 44.47 528 ASN A O 1
ATOM 4234 N N . SER A 1 529 ? -0.961 42.318 19.802 1.00 39.09 529 SER A N 1
ATOM 4235 C CA . SER A 1 529 ? -1.678 42.556 21.065 1.00 39.09 529 SER A CA 1
ATOM 4236 C C . SER A 1 529 ? -0.791 42.175 22.252 1.00 39.09 529 SER A C 1
ATOM 4238 O O . SER A 1 529 ? -0.544 40.995 22.506 1.00 39.09 529 SER A O 1
ATOM 4240 N N . GLU A 1 530 ? -0.304 43.187 22.966 1.00 42.16 530 GLU A N 1
ATOM 4241 C CA . GLU A 1 530 ? 0.411 43.070 24.235 1.00 42.16 530 GLU A CA 1
ATOM 4242 C C . GLU A 1 530 ? -0.351 42.150 25.201 1.00 42.16 530 GLU A C 1
ATOM 4244 O O . GLU A 1 530 ? -1.448 42.459 25.668 1.00 42.16 530 GLU A O 1
ATOM 4249 N N . ILE A 1 531 ? 0.239 40.992 25.494 1.00 38.62 531 ILE A N 1
ATOM 4250 C CA . ILE A 1 531 ? -0.228 40.090 26.544 1.00 38.62 531 ILE A CA 1
ATOM 4251 C C . ILE A 1 531 ? -0.101 40.860 27.868 1.00 38.62 531 ILE A C 1
ATOM 4253 O O . ILE A 1 531 ? 1.019 41.249 28.218 1.00 38.62 531 ILE A O 1
ATOM 4257 N N . PRO A 1 532 ? -1.188 41.086 28.630 1.00 37.56 532 PRO A N 1
ATOM 4258 C CA . PRO A 1 532 ? -1.067 41.687 29.945 1.00 37.56 532 PRO A CA 1
ATOM 4259 C C . PRO A 1 532 ? -0.283 40.706 30.813 1.00 37.56 532 PRO A C 1
ATOM 4261 O O . PRO A 1 532 ? -0.713 39.575 31.051 1.00 37.56 532 PRO A O 1
ATOM 4264 N N . SER A 1 533 ? 0.906 41.125 31.242 1.00 36.84 533 SER A N 1
ATOM 4265 C CA . SER A 1 533 ? 1.719 40.357 32.169 1.00 36.84 533 SER A CA 1
ATOM 4266 C C . SER A 1 533 ? 0.894 40.107 33.430 1.00 36.84 533 SER A C 1
ATOM 4268 O O . SER A 1 533 ? 0.480 41.023 34.142 1.00 36.84 533 SER A O 1
ATOM 4270 N N . PHE A 1 534 ? 0.586 38.836 33.666 1.00 34.62 534 PHE A N 1
ATOM 4271 C CA . PHE A 1 534 ? -0.156 38.403 34.836 1.00 34.62 534 PHE A CA 1
ATOM 4272 C C . PHE A 1 534 ? 0.744 38.627 36.056 1.00 34.62 534 PHE A C 1
ATOM 4274 O O . PHE A 1 534 ? 1.651 37.845 36.340 1.00 34.62 534 PHE A O 1
ATOM 4281 N N . ASN A 1 535 ? 0.562 39.763 36.724 1.00 42.62 535 ASN A N 1
ATOM 4282 C CA . ASN A 1 535 ? 1.344 40.145 37.886 1.00 42.62 535 ASN A CA 1
ATOM 4283 C C . ASN A 1 535 ? 0.823 39.364 39.102 1.00 42.62 535 ASN A C 1
ATOM 4285 O O . ASN A 1 535 ? -0.228 39.677 39.656 1.00 42.62 535 ASN A O 1
ATOM 4289 N N . VAL A 1 536 ? 1.559 38.328 39.512 1.00 45.69 536 VAL A N 1
ATOM 4290 C CA . VAL A 1 536 ? 1.229 37.388 40.608 1.00 45.69 536 VAL A CA 1
ATOM 4291 C C . VAL A 1 536 ? 1.403 38.029 42.005 1.00 45.69 536 VAL A C 1
ATOM 4293 O O . VAL A 1 536 ? 1.605 37.345 43.001 1.00 45.69 536 VAL A O 1
ATOM 4296 N N . SER A 1 537 ? 1.327 39.358 42.111 1.00 41.84 537 SER A N 1
ATOM 4297 C CA . SER A 1 537 ? 1.645 40.090 43.349 1.00 41.84 537 SER A CA 1
ATOM 4298 C C . SER A 1 537 ? 0.422 40.581 44.132 1.00 41.84 537 SER A C 1
ATOM 4300 O O . SER A 1 537 ? 0.586 41.121 45.221 1.00 41.84 537 SER A O 1
ATOM 4302 N N . GLU A 1 538 ? -0.800 40.373 43.637 1.00 44.62 538 GLU A N 1
ATOM 4303 C CA . GLU A 1 538 ? -2.027 40.805 44.321 1.00 44.62 538 GLU A CA 1
ATOM 4304 C C . GLU A 1 538 ? -3.035 39.654 44.430 1.00 44.62 538 GLU A C 1
ATOM 4306 O O . GLU A 1 538 ? -4.050 39.605 43.739 1.00 44.62 538 GLU A O 1
ATOM 4311 N N . LEU A 1 539 ? -2.757 38.711 45.335 1.00 42.53 539 LEU A N 1
ATOM 4312 C CA . LEU A 1 539 ? -3.809 37.904 45.955 1.00 42.53 539 LEU A CA 1
ATOM 4313 C C . LEU A 1 539 ? -3.892 38.235 47.454 1.00 42.53 539 LEU A C 1
ATOM 4315 O O . LEU A 1 539 ? -2.855 38.454 48.082 1.00 42.53 539 LEU A O 1
ATOM 4319 N N . PRO A 1 540 ? -5.099 38.270 48.050 1.00 43.09 540 PRO A N 1
ATOM 4320 C CA . PRO A 1 540 ? -5.292 38.692 49.434 1.00 43.09 540 PRO A CA 1
ATOM 4321 C C . PRO A 1 540 ? -4.645 37.698 50.406 1.00 43.09 540 PRO A C 1
ATOM 4323 O O . PRO A 1 540 ? -4.969 36.511 50.395 1.00 43.09 540 PRO A O 1
ATOM 4326 N N . SER A 1 541 ? -3.778 38.196 51.288 1.00 49.38 541 SER A N 1
ATOM 4327 C CA . SER A 1 541 ? -3.012 37.414 52.272 1.00 49.38 541 SER A CA 1
ATOM 4328 C C . SER A 1 541 ? -3.837 36.707 53.364 1.00 49.38 541 SER A C 1
ATOM 4330 O O . SER A 1 541 ? -3.257 36.021 54.202 1.00 49.38 541 SER A O 1
ATOM 4332 N N . ASP A 1 542 ? -5.169 36.804 53.362 1.00 41.03 542 ASP A N 1
ATOM 4333 C CA . ASP A 1 542 ? -6.005 36.392 54.502 1.00 41.03 542 ASP A CA 1
ATOM 4334 C C . ASP A 1 542 ? -6.710 35.029 54.350 1.00 41.03 542 ASP A C 1
ATOM 4336 O O . ASP A 1 542 ? -7.585 34.688 55.145 1.00 41.03 542 ASP A O 1
ATOM 4340 N N . ALA A 1 543 ? -6.317 34.192 53.382 1.00 43.31 543 ALA A N 1
ATOM 4341 C CA . ALA A 1 543 ? -6.935 32.874 53.162 1.00 43.31 543 ALA A CA 1
ATOM 4342 C C . ALA A 1 543 ? -6.012 31.657 53.386 1.00 43.31 543 ALA A C 1
ATOM 4344 O O . ALA A 1 543 ? -6.309 30.570 52.894 1.00 43.31 543 ALA A O 1
ATOM 4345 N N . LEU A 1 544 ? -4.917 31.785 54.147 1.00 42.31 544 LEU A N 1
ATOM 4346 C CA . LEU A 1 544 ? -4.019 30.656 54.448 1.00 42.31 544 LEU A CA 1
ATOM 4347 C C . LEU A 1 544 ? -3.942 30.337 55.945 1.00 42.31 544 LEU A C 1
ATOM 4349 O O . LEU A 1 544 ? -2.885 30.357 56.567 1.00 42.31 544 LEU A O 1
ATOM 4353 N N . SER A 1 545 ? -5.083 29.933 56.500 1.00 46.50 545 SER A N 1
ATOM 4354 C CA . SER A 1 545 ? -5.120 28.997 57.626 1.00 46.50 545 SER A CA 1
ATOM 4355 C C . SER A 1 545 ? -5.515 27.622 57.091 1.00 46.50 545 SER A C 1
ATOM 4357 O O . SER A 1 545 ? -6.677 27.234 57.145 1.00 46.50 545 SER A O 1
ATOM 4359 N N . LEU A 1 546 ? -4.558 26.892 56.510 1.00 46.00 546 LEU A N 1
ATOM 4360 C CA . LEU A 1 546 ? -4.746 25.476 56.183 1.00 46.00 546 LEU A CA 1
ATOM 4361 C C . LEU A 1 546 ? -3.404 24.727 56.210 1.00 46.00 546 LEU A C 1
ATOM 4363 O O . LEU A 1 546 ? -2.845 24.324 55.193 1.00 46.00 546 LEU A O 1
ATOM 4367 N N . ASN A 1 547 ? -2.910 24.490 57.423 1.00 47.75 547 ASN A N 1
ATOM 4368 C CA . ASN A 1 547 ? -1.716 23.691 57.736 1.00 47.75 547 ASN A CA 1
ATOM 4369 C C . ASN A 1 547 ? -1.859 22.176 57.421 1.00 47.75 547 ASN A C 1
ATOM 4371 O O . ASN A 1 547 ? -1.204 21.344 58.038 1.00 47.75 547 ASN A O 1
ATOM 4375 N N . GLY A 1 548 ? -2.726 21.794 56.476 1.00 42.41 548 GLY A N 1
ATOM 4376 C CA . GLY A 1 548 ? -2.962 20.400 56.072 1.00 42.41 548 GLY A CA 1
ATOM 4377 C C . GLY A 1 548 ? -2.839 20.126 54.570 1.00 42.41 548 GLY A C 1
ATOM 4378 O O . GLY A 1 548 ? -2.879 18.966 54.172 1.00 42.41 548 GLY A O 1
ATOM 4379 N N . GLY A 1 549 ? -2.691 21.159 53.729 1.00 40.78 549 GLY A N 1
ATOM 4380 C CA . GLY A 1 549 ? -2.691 21.014 52.263 1.00 40.78 549 GLY A CA 1
ATOM 4381 C C . GLY A 1 549 ? -1.310 21.008 51.596 1.00 40.78 549 GLY A C 1
ATOM 4382 O O . GLY A 1 549 ? -1.170 20.510 50.483 1.00 40.78 549 GLY A O 1
ATOM 4383 N N . LEU A 1 550 ? -0.273 21.517 52.267 1.00 42.41 550 LEU A N 1
ATOM 4384 C CA . LEU A 1 550 ? 1.055 21.708 51.664 1.00 42.41 550 LEU A CA 1
ATOM 4385 C C . LEU A 1 550 ? 1.893 20.426 51.545 1.00 42.41 550 LEU A C 1
ATOM 4387 O O . LEU A 1 550 ? 2.862 20.399 50.793 1.00 42.41 550 LEU A O 1
ATOM 4391 N N . GLN A 1 551 ? 1.496 19.335 52.203 1.00 44.78 551 GLN A N 1
ATOM 4392 C CA . GLN A 1 551 ? 2.199 18.051 52.092 1.00 44.78 551 GLN A CA 1
ATOM 4393 C C . GLN A 1 551 ? 1.876 17.286 50.795 1.00 44.78 551 GLN A C 1
ATOM 4395 O O . GLN A 1 551 ? 2.507 16.272 50.518 1.00 44.78 551 GLN A O 1
ATOM 4400 N N . ARG A 1 552 ? 0.890 17.741 50.005 1.00 45.50 552 ARG A N 1
ATOM 4401 C CA . ARG A 1 552 ? 0.429 17.053 48.785 1.00 45.50 552 ARG A CA 1
ATOM 4402 C C . ARG A 1 552 ? 0.963 17.660 47.481 1.00 45.50 552 ARG A C 1
ATOM 4404 O O . ARG A 1 552 ? 0.648 17.141 46.420 1.00 45.50 552 ARG A O 1
ATOM 4411 N N . ILE A 1 553 ? 1.726 18.755 47.558 1.00 48.91 553 ILE A N 1
ATOM 4412 C CA . ILE A 1 553 ? 2.204 19.513 46.382 1.00 48.91 553 ILE A CA 1
ATOM 4413 C C . ILE A 1 553 ? 3.706 19.299 46.116 1.00 48.91 553 ILE A C 1
ATOM 4415 O O . ILE A 1 553 ? 4.194 19.621 45.038 1.00 48.91 553 ILE A O 1
ATOM 4419 N N . TYR A 1 554 ? 4.445 18.673 47.034 1.00 52.97 554 TYR A N 1
ATOM 4420 C CA . TYR A 1 554 ? 5.793 18.189 46.737 1.00 52.97 554 TYR A CA 1
ATOM 4421 C C . TYR A 1 554 ? 5.707 16.791 46.117 1.00 52.97 554 TYR A C 1
ATOM 4423 O O . TYR A 1 554 ? 5.810 15.787 46.819 1.00 52.97 554 TYR A O 1
ATOM 4431 N N . TYR A 1 555 ? 5.520 16.734 44.794 1.00 52.47 555 TYR A N 1
ATOM 4432 C CA . TYR A 1 555 ? 6.025 15.598 44.018 1.00 52.47 555 TYR A CA 1
ATOM 4433 C C . TYR A 1 555 ? 7.500 15.408 44.379 1.00 52.47 555 TYR A C 1
ATOM 4435 O O . TYR A 1 555 ? 8.215 16.400 44.581 1.00 52.47 555 TYR A O 1
ATOM 4443 N N . SER A 1 556 ? 7.961 14.163 44.505 1.00 67.75 556 SER A N 1
ATOM 4444 C CA . SER A 1 556 ? 9.391 13.947 44.715 1.00 67.75 556 SER A CA 1
ATOM 4445 C C . SER A 1 556 ? 10.139 14.609 43.548 1.00 67.75 556 SER A C 1
ATOM 4447 O O . SER A 1 556 ? 9.663 14.616 42.412 1.00 67.75 556 SER A O 1
ATOM 4449 N N . HIS A 1 557 ? 11.283 15.241 43.811 1.00 69.56 557 HIS A N 1
ATOM 4450 C CA . HIS A 1 557 ? 12.055 15.923 42.765 1.00 69.56 557 HIS A CA 1
ATOM 4451 C C . HIS A 1 557 ? 12.342 14.993 41.564 1.00 69.56 557 HIS A C 1
ATOM 4453 O O . HIS A 1 557 ? 12.390 15.442 40.422 1.00 69.56 557 HIS A O 1
ATOM 4459 N N . GLU A 1 558 ? 12.443 13.686 41.818 1.00 67.31 558 GLU A N 1
ATOM 4460 C CA . GLU A 1 558 ? 12.583 12.635 40.809 1.00 67.31 558 GLU A CA 1
ATOM 4461 C C . GLU A 1 558 ? 11.328 12.447 39.945 1.00 67.31 558 GLU A C 1
ATOM 4463 O O . GLU A 1 558 ? 11.443 12.356 38.725 1.00 67.31 558 GLU A O 1
ATOM 4468 N N . GLU A 1 559 ? 10.129 12.452 40.532 1.00 71.62 559 GLU A N 1
ATOM 4469 C CA . GLU A 1 559 ? 8.864 12.372 39.785 1.00 71.62 559 GLU A CA 1
ATOM 4470 C C . GLU A 1 559 ? 8.651 13.611 38.909 1.00 71.62 559 GLU A C 1
ATOM 4472 O O . GLU A 1 559 ? 8.249 13.495 37.753 1.00 71.62 559 GLU A O 1
ATOM 4477 N N . TYR A 1 560 ? 8.986 14.797 39.423 1.00 80.81 560 TYR A N 1
ATOM 4478 C CA . TYR A 1 560 ? 8.933 16.040 38.652 1.00 80.81 560 TYR A CA 1
ATOM 4479 C C . TYR A 1 560 ? 9.900 16.014 37.458 1.00 80.81 560 TYR A C 1
ATOM 4481 O O . TYR A 1 560 ? 9.516 16.354 36.339 1.00 80.81 560 TYR A O 1
ATOM 4489 N N . ASN A 1 561 ? 11.132 15.540 37.667 1.00 80.62 561 ASN A N 1
ATOM 4490 C CA . ASN A 1 561 ? 12.114 15.384 36.592 1.00 80.62 561 ASN A CA 1
ATOM 4491 C C . ASN A 1 561 ? 11.681 14.321 35.567 1.00 80.62 561 ASN A C 1
ATOM 4493 O O . ASN A 1 561 ? 11.872 14.523 34.369 1.00 80.62 561 ASN A O 1
ATOM 4497 N N . SER A 1 562 ? 11.043 13.232 36.008 1.00 83.56 562 SER A N 1
ATOM 4498 C CA . SER A 1 562 ? 10.485 12.206 35.118 1.00 83.56 562 SER A CA 1
ATOM 4499 C C . SER A 1 562 ? 9.355 12.758 34.245 1.00 83.56 562 SER A C 1
ATOM 4501 O O . SER A 1 562 ? 9.346 12.533 33.035 1.00 83.56 562 SER A O 1
ATOM 4503 N N . ILE A 1 563 ? 8.449 13.553 34.824 1.00 85.75 563 ILE A N 1
ATOM 4504 C CA . ILE A 1 563 ? 7.370 14.220 34.083 1.00 85.75 563 ILE A CA 1
ATOM 4505 C C . ILE A 1 563 ? 7.946 15.213 33.070 1.00 85.75 563 ILE A C 1
ATOM 4507 O O . ILE A 1 563 ? 7.506 15.227 31.925 1.00 85.75 563 ILE A O 1
ATOM 4511 N N . ILE A 1 564 ? 8.956 16.006 33.444 1.00 90.75 564 ILE A N 1
ATOM 4512 C CA . ILE A 1 564 ? 9.634 16.915 32.507 1.00 90.75 564 ILE A CA 1
ATOM 4513 C C . ILE A 1 564 ? 10.293 16.140 31.365 1.00 90.75 564 ILE A C 1
ATOM 4515 O O . ILE A 1 564 ? 10.188 16.551 30.212 1.00 90.75 564 ILE A O 1
ATOM 4519 N N . GLN A 1 565 ? 10.947 15.015 31.654 1.00 89.06 565 GLN A N 1
ATOM 4520 C CA . GLN A 1 565 ? 11.587 14.192 30.630 1.00 89.06 565 GLN A CA 1
ATOM 4521 C C . GLN A 1 565 ? 10.560 13.586 29.664 1.00 89.06 565 GLN A C 1
ATOM 4523 O O . GLN A 1 565 ? 10.777 13.604 28.454 1.00 89.06 565 GLN A O 1
ATOM 4528 N N . GLN A 1 566 ? 9.419 13.116 30.174 1.00 87.94 566 GLN A N 1
ATOM 4529 C CA . GLN A 1 566 ? 8.302 12.651 29.347 1.00 87.94 566 GLN A CA 1
ATOM 4530 C C . GLN A 1 566 ? 7.702 13.785 28.512 1.00 87.94 566 GLN A C 1
ATOM 4532 O O . GLN A 1 566 ? 7.403 13.585 27.340 1.00 87.94 566 GLN A O 1
ATOM 4537 N N . LEU A 1 567 ? 7.568 14.985 29.080 1.00 91.50 567 LEU A N 1
ATOM 4538 C CA . LEU A 1 567 ? 7.061 16.159 28.372 1.00 91.50 567 LEU A CA 1
ATOM 4539 C C . LEU A 1 567 ? 8.014 16.564 27.239 1.00 91.50 567 LEU A C 1
ATOM 4541 O O . LEU A 1 567 ? 7.564 16.800 26.122 1.00 91.50 567 LEU A O 1
ATOM 4545 N N . ASN A 1 568 ? 9.324 16.564 27.491 1.00 88.31 568 ASN A N 1
ATOM 4546 C CA . ASN A 1 568 ? 10.337 16.825 26.469 1.00 88.31 568 ASN A CA 1
ATOM 4547 C C . ASN A 1 568 ? 10.309 15.764 25.362 1.00 88.31 568 ASN A C 1
ATOM 4549 O O . ASN A 1 568 ? 10.295 16.126 24.192 1.00 88.31 568 ASN A O 1
ATOM 4553 N N . SER A 1 569 ? 10.200 14.479 25.713 1.00 89.81 569 SER A N 1
ATOM 4554 C CA . SER A 1 569 ? 10.073 13.398 24.727 1.00 89.81 569 SER A CA 1
ATOM 4555 C C . SER A 1 569 ? 8.788 13.518 23.896 1.00 89.81 569 SER A C 1
ATOM 4557 O O . SER A 1 569 ? 8.835 13.408 22.675 1.00 89.81 569 SER A O 1
ATOM 4559 N N . CYS A 1 570 ? 7.647 13.832 24.519 1.00 90.25 570 CYS A N 1
ATOM 4560 C CA . CYS A 1 570 ? 6.403 14.118 23.800 1.00 90.25 570 CYS A CA 1
ATOM 4561 C C . CYS A 1 570 ? 6.529 15.347 22.891 1.00 90.25 570 CYS A C 1
ATOM 4563 O O . CYS A 1 570 ? 5.953 15.363 21.808 1.00 90.25 570 CYS A O 1
ATOM 4565 N N . ARG A 1 571 ? 7.275 16.374 23.310 1.00 92.62 571 ARG A N 1
ATOM 4566 C CA . ARG A 1 571 ? 7.517 17.581 22.512 1.00 92.62 571 ARG A CA 1
ATOM 4567 C C . ARG A 1 571 ? 8.401 17.296 21.300 1.00 92.62 571 ARG A C 1
ATOM 4569 O O . ARG A 1 571 ? 8.116 17.814 20.227 1.00 92.62 571 ARG A O 1
ATOM 4576 N N . GLU A 1 572 ? 9.435 16.476 21.460 1.00 91.62 572 GLU A N 1
ATOM 4577 C CA . GLU A 1 572 ? 10.283 16.015 20.354 1.00 91.62 572 GLU A CA 1
ATOM 4578 C C . GLU A 1 572 ? 9.477 15.180 19.355 1.00 91.62 572 GLU A C 1
ATOM 4580 O O . GLU A 1 572 ? 9.501 15.479 18.165 1.00 91.62 572 GLU A O 1
ATOM 4585 N N . LEU A 1 573 ? 8.676 14.220 19.833 1.00 89.62 573 LEU A N 1
ATOM 4586 C CA . LEU A 1 573 ? 7.792 13.418 18.977 1.00 89.62 573 LEU A CA 1
ATOM 4587 C C . LEU A 1 573 ? 6.743 14.271 18.252 1.00 89.62 573 LEU A C 1
ATOM 4589 O O . LEU A 1 573 ? 6.431 14.010 17.091 1.00 89.62 573 LEU A O 1
ATOM 4593 N N . LEU A 1 574 ? 6.195 15.293 18.917 1.00 93.25 574 LEU A N 1
ATOM 4594 C CA . LEU A 1 574 ? 5.266 16.229 18.287 1.00 93.25 574 LEU A CA 1
ATOM 4595 C C . LEU A 1 574 ? 5.968 17.041 17.194 1.00 93.25 574 LEU A C 1
ATOM 4597 O O . LEU A 1 574 ? 5.445 17.127 16.089 1.00 93.25 574 LEU A O 1
ATOM 4601 N N . SER A 1 575 ? 7.165 17.566 17.471 1.00 95.75 575 SER A N 1
ATOM 4602 C CA . SER A 1 575 ? 7.972 18.304 16.491 1.00 95.75 575 SER A CA 1
ATOM 4603 C C . SER A 1 575 ? 8.337 17.438 15.281 1.00 95.75 575 SER A C 1
ATOM 4605 O O . SER A 1 575 ? 8.236 17.901 14.148 1.00 95.75 575 SER A O 1
ATOM 4607 N N . GLU A 1 576 ? 8.726 16.179 15.497 1.00 92.69 576 GLU A N 1
ATOM 4608 C CA . GLU A 1 576 ? 9.019 15.226 14.419 1.00 92.69 576 GLU A CA 1
ATOM 4609 C C . GLU A 1 576 ? 7.752 14.909 13.607 1.00 92.69 576 GLU A C 1
ATOM 4611 O O . GLU A 1 576 ? 7.774 14.901 12.375 1.00 92.69 576 GLU A O 1
ATOM 4616 N N . SER A 1 577 ? 6.611 14.720 14.278 1.00 91.31 577 SER A N 1
ATOM 4617 C CA . SER A 1 577 ? 5.323 14.515 13.609 1.00 91.31 577 SER A CA 1
ATOM 4618 C C . SER A 1 577 ? 4.885 15.737 12.795 1.00 91.31 577 SER A C 1
ATOM 4620 O O . SER A 1 577 ? 4.297 15.568 11.724 1.00 91.31 577 SER A O 1
ATOM 4622 N N . GLU A 1 578 ? 5.129 16.952 13.286 1.00 93.38 578 GLU A N 1
ATOM 4623 C CA . GLU A 1 578 ? 4.846 18.200 12.573 1.00 93.38 578 GLU A CA 1
ATOM 4624 C C . GLU A 1 578 ? 5.728 18.326 11.323 1.00 93.38 578 GLU A C 1
ATOM 4626 O O . GLU A 1 578 ? 5.207 18.583 10.236 1.00 93.38 578 GLU A O 1
ATOM 4631 N N . GLU A 1 579 ? 7.031 18.045 11.432 1.00 93.88 579 GLU A N 1
ATOM 4632 C CA . GLU A 1 579 ? 7.968 18.058 10.300 1.00 93.88 579 GLU A CA 1
ATOM 4633 C C . GLU A 1 579 ? 7.581 17.034 9.218 1.00 93.88 579 GLU A C 1
ATOM 4635 O O . GLU A 1 579 ? 7.538 17.352 8.024 1.00 93.88 579 GLU A O 1
ATOM 4640 N N . ILE A 1 580 ? 7.219 15.811 9.622 1.00 92.69 580 ILE A N 1
ATOM 4641 C CA . ILE A 1 580 ? 6.750 14.769 8.697 1.00 92.69 580 ILE A CA 1
ATOM 4642 C C . ILE A 1 580 ? 5.464 15.210 7.988 1.00 92.69 580 ILE A C 1
ATOM 4644 O O . ILE A 1 580 ? 5.323 14.997 6.781 1.00 92.69 580 ILE A O 1
ATOM 4648 N N . ASN A 1 581 ? 4.532 15.843 8.702 1.00 89.94 581 ASN A N 1
ATOM 4649 C CA . ASN A 1 581 ? 3.274 16.314 8.124 1.00 89.94 581 ASN A CA 1
ATOM 4650 C C . ASN A 1 581 ? 3.506 17.435 7.095 1.00 89.94 581 ASN A C 1
ATOM 4652 O O . ASN A 1 581 ? 2.935 17.398 6.003 1.00 89.94 581 ASN A O 1
ATOM 4656 N N . VAL A 1 582 ? 4.411 18.377 7.383 1.00 93.88 582 VAL A N 1
ATOM 4657 C CA . VAL A 1 582 ? 4.833 19.408 6.416 1.00 93.88 582 VAL A CA 1
ATOM 4658 C C . VAL A 1 582 ? 5.393 18.758 5.149 1.00 93.88 582 VAL A C 1
ATOM 4660 O O . VAL A 1 582 ? 4.931 19.059 4.046 1.00 93.88 582 VAL A O 1
ATOM 4663 N N . ARG A 1 583 ? 6.303 17.788 5.292 1.00 92.56 583 ARG A N 1
ATOM 4664 C CA . ARG A 1 583 ? 6.899 17.073 4.154 1.00 92.56 583 ARG A CA 1
ATOM 4665 C C . ARG A 1 583 ? 5.867 16.299 3.330 1.00 92.56 583 ARG A C 1
ATOM 4667 O O . ARG A 1 583 ? 5.928 16.300 2.100 1.00 92.56 583 ARG A O 1
ATOM 4674 N N . LEU A 1 584 ? 4.913 15.636 3.985 1.00 91.12 584 LEU A N 1
ATOM 4675 C CA . LEU A 1 584 ? 3.827 14.920 3.309 1.00 91.12 584 LEU A CA 1
ATOM 4676 C C . LEU A 1 584 ? 2.903 15.882 2.554 1.00 91.12 584 LEU A C 1
ATOM 4678 O O . LEU A 1 584 ? 2.490 15.574 1.434 1.00 91.12 584 LEU A O 1
ATOM 4682 N N . ASN A 1 585 ? 2.617 17.058 3.114 1.00 89.31 585 ASN A N 1
ATOM 4683 C CA . ASN A 1 585 ? 1.841 18.092 2.429 1.00 89.31 585 ASN A CA 1
ATOM 4684 C C . ASN A 1 585 ? 2.574 18.658 1.207 1.00 89.31 585 ASN A C 1
ATOM 4686 O O . ASN A 1 585 ? 1.952 18.835 0.158 1.00 89.31 585 ASN A O 1
ATOM 4690 N N . GLU A 1 586 ? 3.888 18.877 1.285 1.00 92.44 586 GLU A N 1
ATOM 4691 C CA . GLU A 1 586 ? 4.698 19.277 0.125 1.00 92.44 586 GLU A CA 1
ATOM 4692 C C . GLU A 1 586 ? 4.666 18.219 -0.983 1.00 92.44 586 GLU A C 1
ATOM 4694 O O . GLU A 1 586 ? 4.408 18.545 -2.143 1.00 92.44 586 GLU A O 1
ATOM 4699 N N . GLN A 1 587 ? 4.845 16.941 -0.634 1.00 90.88 587 GLN A N 1
ATOM 4700 C CA . GLN A 1 587 ? 4.738 15.837 -1.593 1.00 90.88 587 GLN A CA 1
ATOM 4701 C C . GLN A 1 587 ? 3.340 15.758 -2.221 1.00 90.88 587 GLN A C 1
ATOM 4703 O O . GLN A 1 587 ? 3.218 15.572 -3.431 1.00 90.88 587 GLN A O 1
ATOM 4708 N N . ASN A 1 588 ? 2.281 15.950 -1.430 1.00 89.94 588 ASN A N 1
ATOM 4709 C CA . ASN A 1 588 ? 0.902 15.977 -1.916 1.00 89.94 588 ASN A CA 1
ATOM 4710 C C . ASN A 1 588 ? 0.679 17.129 -2.912 1.00 89.94 588 ASN A C 1
ATOM 4712 O O . ASN A 1 588 ? 0.092 16.930 -3.975 1.00 89.94 588 ASN A O 1
ATOM 4716 N N . ASN A 1 589 ? 1.211 18.315 -2.614 1.00 89.12 589 ASN A N 1
ATOM 4717 C CA . ASN A 1 589 ? 1.131 19.473 -3.502 1.00 89.12 589 ASN A CA 1
ATOM 4718 C C . ASN A 1 589 ? 1.900 19.255 -4.814 1.00 89.12 589 ASN A C 1
ATOM 4720 O O . ASN A 1 589 ? 1.369 19.560 -5.883 1.00 89.12 589 ASN A O 1
ATOM 4724 N N . LEU A 1 590 ? 3.100 18.667 -4.755 1.00 91.81 590 LEU A N 1
ATOM 4725 C CA . LEU A 1 590 ? 3.875 18.303 -5.946 1.00 91.81 590 LEU A CA 1
ATOM 4726 C C . LEU A 1 590 ? 3.137 17.276 -6.814 1.00 91.81 590 LEU A C 1
ATOM 4728 O O . LEU A 1 590 ? 3.059 17.445 -8.029 1.00 91.81 590 LEU A O 1
ATOM 4732 N N . LEU A 1 591 ? 2.544 16.247 -6.202 1.00 90.88 591 LEU A N 1
ATOM 4733 C CA . LEU A 1 591 ? 1.759 15.238 -6.918 1.00 90.88 591 LEU A CA 1
ATOM 4734 C C . LEU A 1 591 ? 0.504 15.835 -7.563 1.00 90.88 591 LEU A C 1
ATOM 4736 O O . LEU A 1 591 ? 0.205 15.526 -8.715 1.00 90.88 591 LEU A O 1
ATOM 4740 N N . LYS A 1 592 ? -0.213 16.721 -6.863 1.00 94.00 592 LYS A N 1
ATOM 4741 C CA . LYS A 1 592 ? -1.364 17.441 -7.430 1.00 94.00 592 LYS A CA 1
ATOM 4742 C C . LYS A 1 592 ? -0.964 18.291 -8.633 1.00 94.00 592 LYS A C 1
ATOM 4744 O O . LYS A 1 592 ? -1.682 18.293 -9.631 1.00 94.00 592 LYS A O 1
ATOM 4749 N N . GLU A 1 593 ? 0.165 18.996 -8.566 1.00 91.38 593 GLU A N 1
ATOM 4750 C CA . GLU A 1 593 ? 0.635 19.802 -9.696 1.00 91.38 593 GLU A CA 1
ATOM 4751 C C . GLU A 1 593 ? 1.084 18.930 -10.875 1.00 91.38 593 GLU A C 1
ATOM 4753 O O . GLU A 1 593 ? 0.779 19.249 -12.026 1.00 91.38 593 GLU A O 1
ATOM 4758 N N . GLU A 1 594 ? 1.716 17.785 -10.605 1.00 91.38 594 GLU A N 1
ATOM 4759 C CA . GLU A 1 594 ? 2.071 16.809 -11.635 1.00 91.38 594 GLU A CA 1
ATOM 4760 C C . GLU A 1 594 ? 0.827 16.228 -12.320 1.00 91.38 594 GLU A C 1
ATOM 4762 O O . GLU A 1 594 ? 0.773 16.188 -13.549 1.00 91.38 594 GLU A O 1
ATOM 4767 N N . ILE A 1 595 ? -0.215 15.869 -11.561 1.00 88.00 595 ILE A N 1
ATOM 4768 C CA . ILE A 1 595 ? -1.500 15.416 -12.116 1.00 88.00 595 ILE A CA 1
ATOM 4769 C C . ILE A 1 595 ? -2.109 16.506 -13.002 1.00 88.00 595 ILE A C 1
ATOM 4771 O O . ILE A 1 595 ? -2.410 16.242 -14.164 1.00 88.00 595 ILE A O 1
ATOM 4775 N N . ARG A 1 596 ? -2.192 17.757 -12.529 1.00 92.62 596 ARG A N 1
ATOM 4776 C CA . ARG A 1 596 ? -2.702 18.879 -13.342 1.00 92.62 596 ARG A CA 1
ATOM 4777 C C . ARG A 1 596 ? -1.875 19.112 -14.603 1.00 92.62 596 ARG A C 1
ATOM 4779 O O . ARG A 1 596 ? -2.404 19.551 -15.627 1.00 92.62 596 ARG A O 1
ATOM 4786 N N . ARG A 1 597 ? -0.555 18.915 -14.543 1.00 95.12 597 ARG A N 1
ATOM 4787 C CA . ARG A 1 597 ? 0.338 19.025 -15.705 1.00 95.12 597 ARG A CA 1
ATOM 4788 C C . ARG A 1 597 ? 0.059 17.908 -16.708 1.00 95.12 597 ARG A C 1
ATOM 4790 O O . ARG A 1 597 ? -0.059 18.189 -17.901 1.00 95.12 597 ARG A O 1
ATOM 4797 N N . LEU A 1 598 ? -0.074 16.673 -16.231 1.00 87.56 598 LEU A N 1
ATOM 4798 C CA . LEU A 1 598 ? -0.392 15.505 -17.048 1.00 87.56 598 LEU A CA 1
ATOM 4799 C C . LEU A 1 598 ? -1.777 15.621 -17.687 1.00 87.56 598 LEU A C 1
ATOM 4801 O O . LEU A 1 598 ? -1.896 15.381 -18.882 1.00 87.56 598 LEU A O 1
ATOM 4805 N N . GLU A 1 599 ? -2.790 16.077 -16.953 1.00 88.88 599 GLU A N 1
ATOM 4806 C CA . GLU A 1 599 ? -4.140 16.317 -17.474 1.00 88.88 599 GLU A CA 1
ATOM 4807 C C . GLU A 1 599 ? -4.152 17.402 -18.555 1.00 88.88 599 GLU A C 1
ATOM 4809 O O . GLU A 1 599 ? -4.738 17.207 -19.618 1.00 88.88 599 GLU A O 1
ATOM 4814 N N . ARG A 1 600 ? -3.441 18.521 -18.349 1.00 91.19 600 ARG A N 1
ATOM 4815 C CA . ARG A 1 600 ? -3.276 19.558 -19.385 1.00 91.19 600 ARG A CA 1
ATOM 4816 C C . ARG A 1 600 ? -2.572 19.015 -20.625 1.00 91.19 600 ARG A C 1
ATOM 4818 O O . ARG A 1 600 ? -2.980 19.325 -21.742 1.00 91.19 600 ARG A O 1
ATOM 4825 N N . ASN A 1 601 ? -1.528 18.209 -20.451 1.00 83.12 601 ASN A N 1
ATOM 4826 C CA . ASN A 1 601 ? -0.830 17.581 -21.571 1.00 83.12 601 ASN A CA 1
ATOM 4827 C C . ASN A 1 601 ? -1.708 16.550 -22.286 1.00 83.12 601 ASN A C 1
ATOM 4829 O O . ASN A 1 601 ? -1.714 16.522 -23.511 1.00 83.12 601 ASN A O 1
ATOM 4833 N N . GLN A 1 602 ? -2.500 15.769 -21.553 1.00 82.81 602 GLN A N 1
ATOM 4834 C CA . GLN A 1 602 ? -3.466 14.843 -22.128 1.00 82.81 602 GLN A CA 1
ATOM 4835 C C . GLN A 1 602 ? -4.573 15.594 -22.870 1.00 82.81 602 GLN A C 1
ATOM 4837 O O . GLN A 1 602 ? -4.976 15.162 -23.939 1.00 82.81 602 GLN A O 1
ATOM 4842 N N . HIS A 1 603 ? -5.041 16.730 -22.353 1.00 77.88 603 HIS A N 1
ATOM 4843 C CA . HIS A 1 603 ? -6.015 17.575 -23.037 1.00 77.88 603 HIS A CA 1
ATOM 4844 C C . HIS A 1 603 ? -5.435 18.171 -24.323 1.00 77.88 603 HIS A C 1
ATOM 4846 O O . HIS A 1 603 ? -6.100 18.142 -25.348 1.00 77.88 603 HIS A O 1
ATOM 4852 N N . ARG A 1 604 ? -4.178 18.638 -24.311 1.00 78.44 604 ARG A N 1
ATOM 4853 C CA . ARG A 1 604 ? -3.473 19.080 -25.529 1.00 78.44 604 ARG A CA 1
ATOM 4854 C C . ARG A 1 604 ? -3.298 17.941 -26.531 1.00 78.44 604 ARG A C 1
ATOM 4856 O O . ARG A 1 604 ? -3.562 18.144 -27.707 1.00 78.44 604 ARG A O 1
ATOM 4863 N N . ALA A 1 605 ? -2.901 16.753 -26.075 1.00 75.62 605 ALA A N 1
ATOM 4864 C CA . ALA A 1 605 ? -2.772 15.567 -26.921 1.00 75.62 605 ALA A CA 1
ATOM 4865 C C . ALA A 1 605 ? -4.126 15.162 -27.519 1.00 75.62 605 ALA A C 1
ATOM 4867 O O . ALA A 1 605 ? -4.226 14.996 -28.725 1.00 75.62 605 ALA A O 1
ATOM 4868 N N . LYS A 1 606 ? -5.192 15.134 -26.711 1.00 72.50 606 LYS A N 1
ATOM 4869 C CA . LYS A 1 606 ? -6.565 14.902 -27.173 1.00 72.50 606 LYS A CA 1
ATOM 4870 C C . LYS A 1 606 ? -7.065 16.001 -28.103 1.00 72.50 606 LYS A C 1
ATOM 4872 O O . LYS A 1 606 ? -7.835 15.702 -28.991 1.00 72.50 606 LYS A O 1
ATOM 4877 N N . GLN A 1 607 ? -6.665 17.261 -27.938 1.00 60.50 607 GLN A N 1
ATOM 4878 C CA . GLN A 1 607 ? -7.009 18.339 -28.876 1.00 60.50 607 GLN A CA 1
ATOM 4879 C C . GLN A 1 607 ? -6.247 18.236 -30.204 1.00 60.50 607 GLN A C 1
ATOM 4881 O O . GLN A 1 607 ? -6.792 18.611 -31.236 1.00 60.50 607 GLN A O 1
ATOM 4886 N N . LEU A 1 608 ? -5.009 17.735 -30.173 1.00 61.91 608 LEU A N 1
ATOM 4887 C CA . LEU A 1 608 ? -4.225 17.393 -31.363 1.00 61.91 608 LEU A CA 1
ATOM 4888 C C . LEU A 1 608 ? -4.794 16.153 -32.076 1.00 61.91 608 LEU A C 1
ATOM 4890 O O . LEU A 1 608 ? -4.749 16.083 -33.300 1.00 61.91 608 LEU A O 1
ATOM 4894 N N . GLU A 1 609 ? -5.331 15.196 -31.316 1.00 62.16 609 GLU A N 1
ATOM 4895 C CA . GLU A 1 609 ? -5.888 13.930 -31.809 1.00 62.16 609 GLU A CA 1
ATOM 4896 C C . GLU A 1 609 ? -7.368 14.043 -32.232 1.00 62.16 609 GLU A C 1
ATOM 4898 O O . GLU A 1 609 ? -7.788 13.395 -33.187 1.00 62.16 609 GLU A O 1
ATOM 4903 N N . ASN A 1 610 ? -8.159 14.903 -31.579 1.00 51.66 610 ASN A N 1
ATOM 4904 C CA . ASN A 1 610 ? -9.574 15.122 -31.887 1.00 51.66 610 ASN A CA 1
ATOM 4905 C C . ASN A 1 610 ? -9.785 16.120 -33.042 1.00 51.66 610 ASN A C 1
ATOM 4907 O O . ASN A 1 610 ? -8.922 16.916 -33.411 1.00 51.66 610 ASN A O 1
ATOM 4911 N N . GLU A 1 611 ? -11.014 16.094 -33.559 1.00 54.81 611 GLU A N 1
ATOM 4912 C CA . GLU A 1 611 ? -11.595 16.742 -34.744 1.00 54.81 611 GLU A CA 1
ATOM 4913 C C . GLU A 1 611 ? -11.191 18.193 -35.082 1.00 54.81 611 GLU A C 1
ATOM 4915 O O . GLU A 1 611 ? -11.441 18.617 -36.200 1.00 54.81 611 GLU A O 1
ATOM 4920 N N . VAL A 1 612 ? -10.533 18.970 -34.216 1.00 53.38 612 VAL A N 1
ATOM 4921 C CA . VAL A 1 612 ? -10.124 20.357 -34.525 1.00 53.38 612 VAL A CA 1
ATOM 4922 C C . VAL A 1 612 ? -8.951 20.398 -35.508 1.00 53.38 612 VAL A C 1
ATOM 4924 O O . VAL A 1 612 ? -8.996 21.158 -36.477 1.00 53.38 612 VAL A O 1
ATOM 4927 N N . CYS A 1 613 ? -7.932 19.548 -35.325 1.00 60.34 613 CYS A N 1
ATOM 4928 C CA . CYS A 1 613 ? -6.883 19.381 -36.334 1.00 60.34 613 CYS A CA 1
ATOM 4929 C C . CYS A 1 613 ? -7.444 18.730 -37.602 1.00 60.34 613 CYS A C 1
ATOM 4931 O O . CYS A 1 613 ? -7.043 19.134 -38.686 1.00 60.34 613 CYS A O 1
ATOM 4933 N N . SER A 1 614 ? -8.417 17.816 -37.490 1.00 66.12 614 SER A N 1
ATOM 4934 C CA . SER A 1 614 ? -9.067 17.169 -38.639 1.00 66.12 614 SER A CA 1
ATOM 4935 C C . SER A 1 614 ? -9.947 18.131 -39.448 1.00 66.12 614 SER A C 1
ATOM 4937 O O . SER A 1 614 ? -9.851 18.149 -40.667 1.00 66.12 614 SER A O 1
ATOM 4939 N N . GLU A 1 615 ? -10.738 19.003 -38.816 1.00 68.31 615 GLU A N 1
ATOM 4940 C CA . GLU A 1 615 ? -11.587 19.997 -39.491 1.00 68.31 615 GLU A CA 1
ATOM 4941 C C . GLU A 1 615 ? -10.766 21.169 -40.044 1.00 68.31 615 GLU A C 1
ATOM 4943 O O . GLU A 1 615 ? -11.001 21.619 -41.167 1.00 68.31 615 GLU A O 1
ATOM 4948 N N . TYR A 1 616 ? -9.752 21.648 -39.313 1.00 76.31 616 TYR A N 1
ATOM 4949 C CA . TYR A 1 616 ? -8.809 22.637 -39.848 1.00 76.31 616 TYR A CA 1
ATOM 4950 C C . TYR A 1 616 ? -8.029 22.069 -41.040 1.00 76.31 616 TYR A C 1
ATOM 4952 O O . TYR A 1 616 ? -7.956 22.707 -42.093 1.00 76.31 616 TYR A O 1
ATOM 4960 N N . PHE A 1 617 ? -7.522 20.841 -40.916 1.00 79.25 617 PHE A N 1
ATOM 4961 C CA . PHE A 1 617 ? -6.846 20.129 -41.996 1.00 79.25 617 PHE A CA 1
ATOM 4962 C C . PHE A 1 617 ? -7.776 19.900 -43.187 1.00 79.25 617 PHE A C 1
ATOM 4964 O O . PHE A 1 617 ? -7.419 20.232 -44.312 1.00 79.25 617 PHE A O 1
ATOM 4971 N N . LYS A 1 618 ? -9.003 19.434 -42.952 1.00 80.56 618 LYS A N 1
ATOM 4972 C CA . LYS A 1 618 ? -10.044 19.256 -43.969 1.00 80.56 618 LYS A CA 1
ATOM 4973 C C . LYS A 1 618 ? -10.338 20.559 -44.700 1.00 80.56 618 LYS A C 1
ATOM 4975 O O . LYS A 1 618 ? -10.388 20.550 -45.924 1.00 80.56 618 LYS A O 1
ATOM 4980 N N . ASN A 1 619 ? -10.448 21.685 -43.996 1.00 82.25 619 ASN A N 1
ATOM 4981 C CA . ASN A 1 619 ? -10.634 23.000 -44.612 1.00 82.25 619 ASN A CA 1
ATOM 4982 C C . ASN A 1 619 ? -9.429 23.431 -45.458 1.00 82.25 619 ASN A C 1
ATOM 4984 O O . ASN A 1 619 ? -9.614 24.000 -46.535 1.00 82.25 619 ASN A O 1
ATOM 4988 N N . ILE A 1 620 ? -8.202 23.149 -45.010 1.00 82.69 620 ILE A N 1
ATOM 4989 C CA . ILE A 1 620 ? -6.986 23.424 -45.787 1.00 82.69 620 ILE A CA 1
ATOM 4990 C C . ILE A 1 620 ? -6.924 22.541 -47.033 1.00 82.69 620 ILE A C 1
ATOM 4992 O O . ILE A 1 620 ? -6.673 23.056 -48.118 1.00 82.69 620 ILE A O 1
ATOM 4996 N N . VAL A 1 621 ? -7.199 21.243 -46.906 1.00 80.94 621 VAL A N 1
ATOM 4997 C CA . VAL A 1 621 ? -7.224 20.291 -48.025 1.00 80.94 621 VAL A CA 1
ATOM 4998 C C . VAL A 1 621 ? -8.315 20.668 -49.026 1.00 80.94 621 VAL A C 1
ATOM 5000 O O . VAL A 1 621 ? -8.050 20.726 -50.223 1.00 80.94 621 VAL A O 1
ATOM 5003 N N . LEU A 1 622 ? -9.519 21.012 -48.560 1.00 81.38 622 LEU A N 1
ATOM 5004 C CA . LEU A 1 622 ? -10.608 21.497 -49.413 1.00 81.38 622 LEU A CA 1
ATOM 5005 C C . LEU A 1 622 ? -10.221 22.782 -50.152 1.00 81.38 622 LEU A C 1
ATOM 5007 O O . LEU A 1 622 ? -10.442 22.870 -51.361 1.00 81.38 622 LEU A O 1
ATOM 5011 N N . LYS A 1 623 ? -9.605 23.759 -49.473 1.00 80.94 623 LYS A N 1
ATOM 5012 C CA . LYS A 1 623 ? -9.098 24.985 -50.118 1.00 80.94 623 LYS A CA 1
ATOM 5013 C C . LYS A 1 623 ? -7.984 24.696 -51.121 1.00 80.94 623 LYS A C 1
ATOM 5015 O O . LYS A 1 623 ? -7.949 25.314 -52.177 1.00 80.94 623 LYS A O 1
ATOM 5020 N N . PHE A 1 624 ? -7.112 23.739 -50.818 1.00 82.12 624 PHE A N 1
ATOM 5021 C CA . PHE A 1 624 ? -6.014 23.343 -51.693 1.00 82.12 624 PHE A CA 1
ATOM 5022 C C . PHE A 1 624 ? -6.510 22.648 -52.973 1.00 82.12 624 PHE A C 1
ATOM 5024 O O . PHE A 1 624 ? -6.020 22.942 -54.066 1.00 82.12 624 PHE A O 1
ATOM 5031 N N . LEU A 1 625 ? -7.515 21.771 -52.854 1.00 79.75 625 LEU A N 1
ATOM 5032 C CA . LEU A 1 625 ? -8.118 21.043 -53.978 1.00 79.75 625 LEU A CA 1
ATOM 5033 C C . LEU A 1 625 ? -9.054 21.914 -54.831 1.00 79.75 625 LEU A C 1
ATOM 5035 O O . LEU A 1 625 ? -9.145 21.715 -56.043 1.00 79.75 625 LEU A O 1
ATOM 5039 N N . THR A 1 626 ? -9.733 22.892 -54.227 1.00 80.94 626 THR A N 1
ATOM 5040 C CA . THR A 1 626 ? -10.621 23.817 -54.948 1.00 80.94 626 THR A CA 1
ATOM 5041 C C . THR A 1 626 ? -9.814 24.657 -55.959 1.00 80.94 626 THR A C 1
ATOM 5043 O O . THR A 1 626 ? -8.637 24.953 -55.719 1.00 80.94 626 THR A O 1
ATOM 5046 N N . PRO A 1 627 ? -10.383 25.032 -57.126 1.00 73.44 627 PRO A N 1
ATOM 5047 C CA . PRO A 1 627 ? -9.708 25.921 -58.067 1.00 73.44 627 PRO A CA 1
ATOM 5048 C C . PRO A 1 627 ? -9.315 27.239 -57.379 1.00 73.44 627 PRO A C 1
ATOM 5050 O O . PRO A 1 627 ? -10.174 27.848 -56.730 1.00 73.44 627 PRO A O 1
ATOM 5053 N N . PRO A 1 628 ? -8.047 27.675 -57.492 1.00 72.62 628 PRO A N 1
ATOM 5054 C CA . PRO A 1 628 ? -7.557 28.841 -56.771 1.00 72.62 628 PRO A CA 1
ATOM 5055 C C . PRO A 1 628 ? -8.329 30.081 -57.218 1.00 72.62 628 PRO A C 1
ATOM 5057 O O . PRO A 1 628 ? -8.463 30.346 -58.414 1.00 72.62 628 PRO A O 1
ATOM 5060 N N . ARG A 1 629 ? -8.858 30.838 -56.251 1.00 68.81 629 ARG A N 1
ATOM 5061 C CA . ARG A 1 629 ? -9.562 32.102 -56.529 1.00 68.81 629 ARG A CA 1
ATOM 5062 C C . ARG A 1 629 ? -8.592 33.282 -56.599 1.00 68.81 629 ARG A C 1
ATOM 5064 O O . ARG A 1 629 ? -8.939 34.317 -57.162 1.00 68.81 629 ARG A O 1
ATOM 5071 N N . VAL A 1 630 ? -7.391 33.115 -56.043 1.00 71.19 630 VAL A N 1
ATOM 5072 C CA . VAL A 1 630 ? -6.320 34.115 -55.978 1.00 71.19 630 VAL A CA 1
ATOM 5073 C C . VAL A 1 630 ? -5.019 33.503 -56.514 1.00 71.19 630 VAL A C 1
ATOM 5075 O O . VAL A 1 630 ? -4.754 32.317 -56.311 1.00 71.19 630 VAL A O 1
ATOM 5078 N N . PHE A 1 631 ? -4.206 34.301 -57.213 1.00 65.25 631 PHE A N 1
ATOM 5079 C CA . PHE A 1 631 ? -2.889 33.874 -57.701 1.00 65.25 631 PHE A CA 1
ATOM 5080 C C . PHE A 1 631 ? -1.995 33.485 -56.503 1.00 65.25 631 PHE A C 1
ATOM 5082 O O . PHE A 1 631 ? -1.972 34.199 -55.504 1.00 65.25 631 PHE A O 1
ATOM 5089 N N . ASP A 1 632 ? -1.306 32.343 -56.582 1.00 72.81 632 ASP A N 1
ATOM 5090 C CA . ASP A 1 632 ? -0.413 31.776 -55.547 1.00 72.81 632 ASP A CA 1
ATOM 5091 C C . ASP A 1 632 ? -1.030 31.291 -54.218 1.00 72.81 632 ASP A C 1
ATOM 5093 O O . ASP A 1 632 ? -0.297 30.883 -53.314 1.00 72.81 632 ASP A O 1
ATOM 5097 N N . GLU A 1 633 ? -2.358 31.201 -54.094 1.00 78.69 633 GLU A N 1
ATOM 5098 C CA . GLU A 1 633 ? -3.012 30.675 -52.877 1.00 78.69 633 GLU A CA 1
ATOM 5099 C C . GLU A 1 633 ? -2.523 29.256 -52.509 1.00 78.69 633 GLU A C 1
ATOM 5101 O O . GLU A 1 633 ? -2.236 28.958 -51.350 1.00 78.69 633 GLU A O 1
ATOM 5106 N N . ARG A 1 634 ? -2.316 28.387 -53.507 1.00 81.69 634 ARG A N 1
ATOM 5107 C CA . ARG A 1 634 ? -1.808 27.017 -53.297 1.00 81.69 634 ARG A CA 1
ATOM 5108 C C . ARG A 1 634 ? -0.362 26.974 -52.801 1.00 81.69 634 ARG A C 1
ATOM 5110 O O . ARG A 1 634 ? -0.021 26.096 -52.013 1.00 81.69 634 ARG A O 1
ATOM 5117 N N . ALA A 1 635 ? 0.476 27.921 -53.225 1.00 80.62 635 ALA A N 1
ATOM 5118 C CA . ALA A 1 635 ? 1.857 28.020 -52.760 1.00 80.62 635 ALA A CA 1
ATOM 5119 C C . ALA A 1 635 ? 1.927 28.512 -51.304 1.00 80.62 635 ALA A C 1
ATOM 5121 O O . ALA A 1 635 ? 2.798 28.082 -50.551 1.00 80.62 635 ALA A O 1
ATOM 5122 N N . GLN A 1 636 ? 0.976 29.353 -50.882 1.00 81.56 636 GLN A N 1
ATOM 5123 C CA . GLN A 1 636 ? 0.866 29.826 -49.497 1.00 81.56 636 GLN A CA 1
ATOM 5124 C C . GLN A 1 636 ? 0.347 28.747 -48.533 1.00 81.56 636 GLN A C 1
ATOM 5126 O O . GLN A 1 636 ? 0.711 28.750 -47.360 1.00 81.56 636 GLN A O 1
ATOM 5131 N N . LEU A 1 637 ? -0.465 27.801 -49.017 1.00 83.25 637 LEU A N 1
ATOM 5132 C CA . LEU A 1 637 ? -0.957 26.670 -48.218 1.00 83.25 637 LEU A CA 1
ATOM 5133 C C . LEU A 1 637 ? 0.083 25.547 -48.042 1.00 83.25 637 LEU A C 1
ATOM 5135 O O . LEU A 1 637 ? -0.088 24.685 -47.181 1.00 83.25 637 LEU A O 1
ATOM 5139 N N . LEU A 1 638 ? 1.174 25.559 -48.813 1.00 82.06 638 LEU A N 1
ATOM 5140 C CA . LEU A 1 638 ? 2.190 24.501 -48.819 1.00 82.06 638 LEU A CA 1
ATOM 5141 C C . LEU A 1 638 ? 2.957 24.354 -47.493 1.00 82.06 638 LEU A C 1
ATOM 5143 O O . LEU A 1 638 ? 3.046 23.232 -47.000 1.00 82.06 638 LEU A O 1
ATOM 5147 N N . PRO A 1 639 ? 3.463 25.438 -46.869 1.00 81.88 639 PRO A N 1
ATOM 5148 C CA . PRO A 1 639 ? 4.121 25.347 -45.564 1.00 81.88 639 PRO A CA 1
ATOM 5149 C C . PRO A 1 639 ? 3.163 24.846 -44.476 1.00 81.88 639 PRO A C 1
ATOM 5151 O O . PRO A 1 639 ? 3.558 24.115 -43.570 1.00 81.88 639 PRO A O 1
ATOM 5154 N N . VAL A 1 640 ? 1.878 25.199 -44.589 1.00 82.06 640 VAL A N 1
ATOM 5155 C CA . VAL A 1 640 ? 0.839 24.774 -43.644 1.00 82.06 640 VAL A CA 1
ATOM 5156 C C . VAL A 1 640 ? 0.563 23.274 -43.790 1.00 82.06 640 VAL A C 1
ATOM 5158 O O . VAL A 1 640 ? 0.526 22.565 -42.788 1.00 82.06 640 VAL A O 1
ATOM 5161 N N . LEU A 1 641 ? 0.453 22.767 -45.023 1.00 80.44 641 LEU A N 1
ATOM 5162 C CA . LEU A 1 641 ? 0.325 21.332 -45.302 1.00 80.44 641 LEU A CA 1
ATOM 5163 C C . LEU A 1 641 ? 1.565 20.543 -44.870 1.00 80.44 641 LEU A C 1
ATOM 5165 O O . LEU A 1 641 ? 1.410 19.493 -44.257 1.00 80.44 641 LEU A O 1
ATOM 5169 N N . GLN A 1 642 ? 2.772 21.064 -45.115 1.00 81.75 642 GLN A N 1
ATOM 5170 C CA . GLN A 1 642 ? 4.018 20.446 -44.654 1.00 81.75 642 GLN A CA 1
ATOM 5171 C C . GLN A 1 642 ? 4.027 20.281 -43.129 1.00 81.75 642 GLN A C 1
ATOM 5173 O O . GLN A 1 642 ? 4.388 19.220 -42.632 1.00 81.75 642 GLN A O 1
ATOM 5178 N N . THR A 1 643 ? 3.592 21.308 -42.395 1.00 77.50 643 THR A N 1
ATOM 5179 C CA . THR A 1 643 ? 3.595 21.294 -40.925 1.00 77.50 643 THR A CA 1
ATOM 5180 C C . THR A 1 643 ? 2.533 20.349 -40.351 1.00 77.50 643 THR A C 1
ATOM 5182 O O . THR A 1 643 ? 2.780 19.700 -39.343 1.00 77.50 643 THR A O 1
ATOM 5185 N N . ILE A 1 644 ? 1.356 20.241 -40.978 1.00 77.44 644 ILE A N 1
ATOM 5186 C CA . ILE A 1 644 ? 0.261 19.394 -40.469 1.00 77.44 644 ILE A CA 1
ATOM 5187 C C . ILE A 1 644 ? 0.478 17.920 -40.830 1.00 77.44 644 ILE A C 1
ATOM 5189 O O . ILE A 1 644 ? 0.269 17.043 -39.996 1.00 77.44 644 ILE A O 1
ATOM 5193 N N . LEU A 1 645 ? 0.911 17.643 -42.061 1.00 77.38 645 LEU A N 1
ATOM 5194 C CA . LEU A 1 645 ? 1.118 16.282 -42.563 1.00 77.38 645 LEU A CA 1
ATOM 5195 C C . LEU A 1 645 ? 2.531 15.746 -42.323 1.00 77.38 645 LEU A C 1
ATOM 5197 O O . LEU A 1 645 ? 2.782 14.593 -42.652 1.00 77.38 645 LEU A O 1
ATOM 5201 N N . HIS A 1 646 ? 3.430 16.558 -41.756 1.00 78.56 646 HIS A N 1
ATOM 5202 C CA . HIS A 1 646 ? 4.843 16.220 -41.559 1.00 78.56 646 HIS A CA 1
ATOM 5203 C C . HIS A 1 646 ? 5.498 15.707 -42.852 1.00 78.56 646 HIS A C 1
ATOM 5205 O O . HIS A 1 646 ? 6.201 14.703 -42.840 1.00 78.56 646 HIS A O 1
ATOM 5211 N N . LEU A 1 647 ? 5.227 16.385 -43.975 1.00 78.81 647 LEU A N 1
ATOM 5212 C CA . LEU A 1 647 ? 5.724 15.962 -45.286 1.00 78.81 647 LEU A CA 1
ATOM 5213 C C . LEU A 1 647 ? 7.244 16.094 -45.352 1.00 78.81 647 LEU A C 1
ATOM 5215 O O . LEU A 1 647 ? 7.795 17.164 -45.060 1.00 78.81 647 LEU A O 1
ATOM 5219 N N . ASP A 1 648 ? 7.898 15.039 -45.826 1.00 80.75 648 ASP A N 1
ATOM 5220 C CA . ASP A 1 648 ? 9.335 15.056 -46.059 1.00 80.75 648 ASP A CA 1
ATOM 5221 C C . ASP A 1 648 ? 9.685 15.964 -47.247 1.00 80.75 648 ASP A C 1
ATOM 5223 O O . ASP A 1 648 ? 8.883 16.228 -48.148 1.00 80.75 648 ASP A O 1
ATOM 5227 N N . GLU A 1 649 ? 10.934 16.426 -47.294 1.00 79.12 649 GLU A N 1
ATOM 5228 C CA . GLU A 1 649 ? 11.416 17.390 -48.294 1.00 79.12 649 GLU A CA 1
ATOM 5229 C C . GLU A 1 649 ? 11.228 16.888 -49.741 1.00 79.12 649 GLU A C 1
ATOM 5231 O O . GLU A 1 649 ? 10.962 17.660 -50.663 1.00 79.12 649 GLU A O 1
ATOM 5236 N N . ARG A 1 650 ? 11.253 15.562 -49.924 1.00 79.31 650 ARG A N 1
ATOM 5237 C CA . ARG A 1 650 ? 10.985 14.877 -51.195 1.00 79.31 650 ARG A CA 1
ATOM 5238 C C . ARG A 1 650 ? 9.506 14.904 -51.593 1.00 79.31 650 ARG A C 1
ATOM 5240 O O . ARG A 1 650 ? 9.188 15.077 -52.766 1.00 79.31 650 ARG A O 1
ATOM 5247 N N . GLU A 1 651 ? 8.608 14.718 -50.632 1.00 80.56 651 GLU A N 1
ATOM 5248 C CA . GLU A 1 651 ? 7.157 14.731 -50.848 1.00 80.56 651 GLU A CA 1
ATOM 5249 C C . GLU A 1 651 ? 6.666 16.152 -51.117 1.00 80.56 651 GLU A C 1
ATOM 5251 O O . GLU A 1 651 ? 5.866 16.380 -52.025 1.00 80.56 651 GLU A O 1
ATOM 5256 N N . MET A 1 652 ? 7.233 17.125 -50.403 1.00 80.50 652 MET A N 1
ATOM 5257 C CA . MET A 1 652 ? 7.039 18.543 -50.680 1.00 80.50 652 MET A CA 1
ATOM 5258 C C . MET A 1 652 ? 7.389 18.910 -52.124 1.00 80.50 652 MET A C 1
ATOM 5260 O O . MET A 1 652 ? 6.631 19.636 -52.767 1.00 80.50 652 MET A O 1
ATOM 5264 N N . GLU A 1 653 ? 8.515 18.416 -52.643 1.00 79.19 653 GLU A N 1
ATOM 5265 C CA . GLU A 1 653 ? 8.945 18.699 -54.015 1.00 79.19 653 GLU A CA 1
ATOM 5266 C C . GLU A 1 653 ? 7.961 18.122 -55.047 1.00 79.19 653 GLU A C 1
ATOM 5268 O O . GLU A 1 653 ? 7.617 18.793 -56.022 1.00 79.19 653 GLU A O 1
ATOM 5273 N N . MET A 1 654 ? 7.406 16.930 -54.793 1.00 78.50 654 MET A N 1
ATOM 5274 C CA . MET A 1 654 ? 6.349 16.355 -55.638 1.00 78.50 654 MET A CA 1
ATOM 5275 C C . MET A 1 654 ? 5.078 17.216 -55.642 1.00 78.50 654 MET A C 1
ATOM 5277 O O . MET A 1 654 ? 4.473 17.431 -56.695 1.00 78.50 654 MET A O 1
ATOM 5281 N N . VAL A 1 655 ? 4.668 17.741 -54.484 1.00 78.06 655 VAL A N 1
ATOM 5282 C CA . VAL A 1 655 ? 3.501 18.634 -54.388 1.00 78.06 655 VAL A CA 1
ATOM 5283 C C . VAL A 1 655 ? 3.765 19.959 -55.115 1.00 78.06 655 VAL A C 1
ATOM 5285 O O . VAL A 1 655 ? 2.893 20.432 -55.846 1.00 78.06 655 VAL A O 1
ATOM 5288 N N . ARG A 1 656 ? 4.975 20.529 -55.001 1.00 81.25 656 ARG A N 1
ATOM 5289 C CA . ARG A 1 656 ? 5.383 21.744 -55.738 1.00 81.25 656 ARG A CA 1
ATOM 5290 C C . ARG A 1 656 ? 5.328 21.533 -57.250 1.00 81.25 656 ARG A C 1
ATOM 5292 O O . ARG A 1 656 ? 4.708 22.336 -57.945 1.00 81.25 656 ARG A O 1
ATOM 5299 N N . MET A 1 657 ? 5.889 20.429 -57.741 1.00 76.19 657 MET A N 1
ATOM 5300 C CA . MET A 1 657 ? 5.883 20.076 -59.166 1.00 76.19 657 MET A CA 1
ATOM 5301 C C . MET A 1 657 ? 4.461 19.976 -59.736 1.00 76.19 657 MET A C 1
ATOM 5303 O O . MET A 1 657 ? 4.183 20.507 -60.812 1.00 76.19 657 MET A O 1
ATOM 5307 N N . ASN A 1 658 ? 3.533 19.367 -58.992 1.00 71.12 658 ASN A N 1
ATOM 5308 C CA . ASN A 1 658 ? 2.135 19.236 -59.411 1.00 71.12 658 ASN A CA 1
ATOM 5309 C C . ASN A 1 658 ? 1.379 20.577 -59.451 1.00 71.12 658 ASN A C 1
ATOM 5311 O O . ASN A 1 658 ? 0.500 20.757 -60.294 1.00 71.12 658 ASN A O 1
ATOM 5315 N N . ILE A 1 659 ? 1.721 21.539 -58.587 1.00 73.94 659 ILE A N 1
ATOM 5316 C CA . ILE A 1 659 ? 1.143 22.893 -58.639 1.00 73.94 659 ILE A CA 1
ATOM 5317 C C . ILE A 1 659 ? 1.662 23.651 -59.861 1.00 73.94 659 ILE A C 1
ATOM 5319 O O . ILE A 1 659 ? 0.871 24.267 -60.573 1.00 73.94 659 ILE A O 1
ATOM 5323 N N . THR A 1 660 ? 2.968 23.583 -60.138 1.00 67.12 660 THR A N 1
ATOM 5324 C CA . THR A 1 660 ? 3.576 24.248 -61.301 1.00 67.12 660 THR A CA 1
ATOM 5325 C C . THR A 1 660 ? 3.064 23.669 -62.622 1.00 67.12 660 THR A C 1
ATOM 5327 O O . THR A 1 660 ? 2.865 24.418 -63.573 1.00 67.12 660 THR A O 1
ATOM 5330 N N . ALA A 1 661 ? 2.766 22.366 -62.672 1.00 60.31 661 ALA A N 1
ATOM 5331 C CA . ALA A 1 661 ? 2.161 21.713 -63.835 1.00 60.31 661 ALA A CA 1
ATOM 5332 C C . ALA A 1 661 ? 0.693 22.119 -64.089 1.00 60.31 661 ALA A C 1
ATOM 5334 O O . ALA A 1 661 ? 0.216 22.005 -65.216 1.00 60.31 661 ALA A O 1
ATOM 5335 N N . GLN A 1 662 ? -0.027 22.596 -63.066 1.00 55.69 662 GLN A N 1
ATOM 5336 C CA . GLN A 1 662 ? -1.421 23.054 -63.172 1.00 55.69 662 GLN A CA 1
ATOM 5337 C C . GLN A 1 662 ? -1.567 24.577 -63.321 1.00 55.69 662 GLN A C 1
ATOM 5339 O O . GLN A 1 662 ? -2.686 25.061 -63.498 1.00 55.69 662 GLN A O 1
ATOM 5344 N N . ALA A 1 663 ? -0.477 25.346 -63.252 1.00 50.66 663 ALA A N 1
ATOM 5345 C CA . ALA A 1 663 ? -0.519 26.777 -63.521 1.00 50.66 663 ALA A CA 1
ATOM 5346 C C . ALA A 1 663 ? -0.781 26.998 -65.026 1.00 50.66 663 ALA A C 1
ATOM 5348 O O . ALA A 1 663 ? 0.041 26.578 -65.845 1.00 50.66 663 ALA A O 1
ATOM 5349 N N . PRO A 1 664 ? -1.897 27.636 -65.432 1.00 48.62 664 PRO A N 1
ATOM 5350 C CA . PRO A 1 664 ? -2.128 27.928 -66.836 1.00 48.62 664 PRO A CA 1
ATOM 5351 C C . PRO A 1 664 ? -1.068 28.929 -67.290 1.00 48.62 664 PRO A C 1
ATOM 5353 O O . PRO A 1 664 ? -1.091 30.099 -66.903 1.00 48.62 664 PRO A O 1
ATOM 5356 N N . GLN A 1 665 ? -0.128 28.469 -68.119 1.00 41.44 665 GLN A N 1
ATOM 5357 C CA . GLN A 1 665 ? 0.660 29.378 -68.933 1.00 41.44 665 GLN A CA 1
ATOM 5358 C C . GLN A 1 665 ? -0.324 30.183 -69.774 1.00 41.44 665 GLN A C 1
ATOM 5360 O O . GLN A 1 665 ? -1.023 29.645 -70.632 1.00 41.44 665 GLN A O 1
ATOM 5365 N N . GLY A 1 666 ? -0.411 31.478 -69.486 1.00 44.19 666 GLY A N 1
ATOM 5366 C CA . GLY A 1 666 ? -1.097 32.411 -70.353 1.00 44.19 666 GLY A CA 1
ATOM 5367 C C . GLY A 1 666 ? -0.430 32.383 -71.720 1.00 44.19 666 GLY A C 1
ATOM 5368 O O . GLY A 1 666 ? 0.654 32.929 -71.886 1.00 44.19 666 GLY A O 1
ATOM 5369 N N . ASN A 1 667 ? -1.082 31.752 -72.691 1.00 33.09 667 ASN A N 1
ATOM 5370 C CA . ASN A 1 667 ? -1.019 32.193 -74.071 1.00 33.09 667 ASN A CA 1
ATOM 5371 C C . ASN A 1 667 ? -2.278 31.773 -74.826 1.00 33.09 667 ASN A C 1
ATOM 5373 O O . ASN A 1 667 ? -2.729 30.631 -74.774 1.00 33.09 667 ASN A O 1
ATOM 5377 N N . GLN A 1 668 ? -2.854 32.771 -75.484 1.00 42.56 668 GLN A N 1
ATOM 5378 C CA . GLN A 1 668 ? -3.990 32.681 -76.381 1.00 42.56 668 GLN A CA 1
ATOM 5379 C C . GLN A 1 668 ? -3.652 31.734 -77.539 1.00 42.56 668 GLN A C 1
ATOM 5381 O O . GLN A 1 668 ? -2.658 31.950 -78.219 1.00 42.56 668 GLN A O 1
ATOM 5386 N N . ASP A 1 669 ? -4.465 30.703 -77.768 1.00 37.06 669 ASP A N 1
ATOM 5387 C CA . ASP A 1 669 ? -5.248 30.616 -79.002 1.00 37.06 669 ASP A CA 1
ATOM 5388 C C . ASP A 1 669 ? -6.226 29.435 -79.005 1.00 37.06 669 ASP A C 1
ATOM 5390 O O . ASP A 1 669 ? -6.041 28.388 -78.389 1.00 37.06 669 ASP A O 1
ATOM 5394 N N . GLN A 1 670 ? -7.338 29.681 -79.686 1.00 42.66 670 GLN A N 1
ATOM 5395 C CA . GLN A 1 670 ? -8.546 28.874 -79.766 1.00 42.66 670 GLN A CA 1
ATOM 5396 C C . GLN A 1 670 ? -8.337 27.543 -80.506 1.00 42.66 670 GLN A C 1
ATOM 5398 O O . GLN A 1 670 ? -7.858 27.541 -81.637 1.00 42.66 670 GLN A O 1
ATOM 5403 N N . LYS A 1 671 ? -8.891 26.447 -79.976 1.00 34.88 671 LYS A N 1
ATOM 5404 C CA . LYS A 1 671 ? -10.028 25.699 -80.564 1.00 34.88 671 LYS A CA 1
ATOM 5405 C C . LYS A 1 671 ? -10.278 24.427 -79.760 1.00 34.88 671 LYS A C 1
ATOM 5407 O O . LYS A 1 671 ? -9.352 23.779 -79.296 1.00 34.88 671 LYS A O 1
ATOM 5412 N N . GLY A 1 672 ? -11.560 24.159 -79.537 1.00 37.81 672 GLY A N 1
ATOM 5413 C CA . GLY A 1 672 ? -12.026 23.202 -78.548 1.00 37.81 672 GLY A CA 1
ATOM 5414 C C . GLY A 1 672 ? -11.684 21.751 -78.848 1.00 37.81 672 GLY A C 1
ATOM 5415 O O . GLY A 1 672 ? -11.518 21.371 -79.995 1.00 37.81 672 GLY A O 1
ATOM 5416 N N . GLU A 1 673 ? -11.676 20.967 -77.780 1.00 36.41 673 GLU A N 1
ATOM 5417 C CA . GLU A 1 673 ? -12.251 19.629 -77.691 1.00 36.41 673 GLU A CA 1
ATOM 5418 C C . GLU A 1 673 ? -12.222 19.245 -76.208 1.00 36.41 673 GLU A C 1
ATOM 5420 O O . GLU A 1 673 ? -11.197 19.338 -75.533 1.00 36.41 673 GLU A O 1
ATOM 5425 N N . GLY A 1 674 ? -13.390 18.927 -75.651 1.00 45.06 674 GLY A N 1
ATOM 5426 C CA . GLY A 1 674 ? -13.492 18.473 -74.273 1.00 45.06 674 GLY A CA 1
ATOM 5427 C C . GLY A 1 674 ? -12.900 17.077 -74.148 1.00 45.06 674 GLY A C 1
ATOM 5428 O O . GLY A 1 674 ? -13.335 16.191 -74.866 1.00 45.06 674 GLY A O 1
ATOM 5429 N N . SER A 1 675 ? -11.940 16.884 -73.243 1.00 46.41 675 SER A N 1
ATOM 5430 C CA . SER A 1 675 ? -11.609 15.601 -72.604 1.00 46.41 675 SER A CA 1
ATOM 5431 C C . SER A 1 675 ? -10.284 15.747 -71.856 1.00 46.41 675 SER A C 1
ATOM 5433 O O . SER A 1 675 ? -9.230 15.738 -72.480 1.00 46.41 675 SER A O 1
ATOM 5435 N N . SER A 1 676 ? -10.312 15.899 -70.527 1.00 43.72 676 SER A N 1
ATOM 5436 C CA . SER A 1 676 ? -9.171 15.556 -69.644 1.00 43.72 676 SER A CA 1
ATOM 5437 C C . SER A 1 676 ? -9.551 15.459 -68.156 1.00 43.72 676 SER A C 1
ATOM 5439 O O . SER A 1 676 ? -8.708 15.632 -67.286 1.00 43.72 676 SER A O 1
ATOM 5441 N N . PHE A 1 677 ? -10.814 15.149 -67.832 1.00 41.94 677 PHE A N 1
ATOM 5442 C CA . PHE A 1 677 ? -11.225 14.866 -66.443 1.00 41.94 677 PHE A CA 1
ATOM 5443 C C . PHE A 1 677 ? -11.562 13.381 -66.192 1.00 41.94 677 PHE A C 1
ATOM 5445 O O . PHE A 1 677 ? -11.853 12.994 -65.068 1.00 41.94 677 PHE A O 1
ATOM 5452 N N . ALA A 1 678 ? -11.483 12.513 -67.209 1.00 38.53 678 ALA A N 1
ATOM 5453 C CA . ALA A 1 678 ? -11.879 11.101 -67.102 1.00 38.53 678 ALA A CA 1
ATOM 5454 C C . ALA A 1 678 ? -10.733 10.118 -66.754 1.00 38.53 678 ALA A C 1
ATOM 5456 O O . ALA A 1 678 ? -10.955 8.914 -66.737 1.00 38.53 678 ALA A O 1
ATOM 5457 N N . GLY A 1 679 ? -9.509 10.591 -66.487 1.00 42.09 679 GLY A N 1
ATOM 5458 C CA . GLY A 1 679 ? -8.324 9.721 -66.383 1.00 42.09 679 GLY A CA 1
ATOM 5459 C C . GLY A 1 679 ? -7.884 9.281 -64.980 1.00 42.09 679 GLY A C 1
ATOM 5460 O O . GLY A 1 679 ? -6.926 8.523 -64.886 1.00 42.09 679 GLY A O 1
ATOM 5461 N N . TRP A 1 680 ? -8.512 9.750 -63.893 1.00 42.41 680 TRP A N 1
ATOM 5462 C CA . TRP A 1 680 ? -7.947 9.593 -62.535 1.00 42.41 680 TRP A CA 1
ATOM 5463 C C . TRP A 1 680 ? -8.781 8.785 -61.529 1.00 42.41 680 TRP A C 1
ATOM 5465 O O . TRP A 1 680 ? -8.309 8.537 -60.426 1.00 42.41 680 TRP A O 1
ATOM 5475 N N . LEU A 1 681 ? -9.974 8.302 -61.894 1.00 36.06 681 LEU A N 1
ATOM 5476 C CA . LEU A 1 681 ? -10.800 7.436 -61.032 1.00 36.06 681 LEU A CA 1
ATOM 5477 C C . LEU A 1 681 ? -10.947 6.025 -61.618 1.00 36.06 681 LEU A C 1
ATOM 5479 O O . LEU A 1 681 ? -12.050 5.543 -61.854 1.00 36.06 681 LEU A O 1
ATOM 5483 N N . GLY A 1 682 ? -9.814 5.374 -61.876 1.00 34.88 682 GLY A N 1
ATOM 5484 C CA . GLY A 1 682 ? -9.754 3.984 -62.325 1.00 34.88 682 GLY A CA 1
ATOM 5485 C C . GLY A 1 682 ? -8.718 3.196 -61.537 1.00 34.88 682 GLY A C 1
ATOM 5486 O O . GLY A 1 682 ? -7.653 2.911 -62.069 1.00 34.88 682 GLY A O 1
ATOM 5487 N N . TRP A 1 683 ? -9.017 2.886 -60.273 1.00 41.62 683 TRP A N 1
ATOM 5488 C CA . TRP A 1 683 ? -8.314 1.867 -59.489 1.00 41.62 683 TRP A CA 1
ATOM 5489 C C . TRP A 1 683 ? -9.350 0.851 -58.998 1.00 41.62 683 TRP A C 1
ATOM 5491 O O . TRP A 1 683 ? -10.197 1.168 -58.163 1.00 41.62 683 TRP A O 1
ATOM 5501 N N . SER A 1 684 ? -9.287 -0.341 -59.594 1.00 36.25 684 SER A N 1
ATOM 5502 C CA . SER A 1 684 ? -9.661 -1.622 -58.990 1.00 36.25 684 SER A CA 1
ATOM 5503 C C . SER A 1 684 ? -8.391 -2.309 -58.522 1.00 36.25 684 SER A C 1
ATOM 5505 O O . SER A 1 684 ? -7.443 -2.292 -59.348 1.00 36.25 684 SER A O 1
#

Foldseek 3Di:
DDDDDDDDDDDDDDDDDDDDDDDDDDDDDDDDDDDDDDDPDPPPVVPDDPVVVVVVVVVVVVVVVVVVVVVVVVVVVVVVVVVVVVVVVVVVVVVVPDDDPPDVVVVVVVVVVVVVVVVVVVVVVVVVVVVVVVVVVVVVVVVVVVVVVVVVVVVVVVVVVVVVVVVVVVVVVVVVVVVVVVVVVVVVVVVVVVVVVVVVVVVVVVVVVVVVVVVVVVVVVVVVVVVVVVVVVVVVVVVVVVVVVVVVVVVVVVVVVVVVVVVVVVVVPPDDDDDDDDDDDDDDDDDDDPPVDPVVVVVVVVVVVVVVVVVVVVVVVVVVVVVVVVVVVVVVVVVVVVVVVVVVVVVVVVVVVVVVVVVVVVVVVVVVVVVVVVVVVVVVVVVVVVVVVVVVVVVVVVVVVVVVVVVVVVVVVVVVVVVVVVVVVVVPPDDDDDDDDDDDDDDPDDPDPVVVVVVVVVVPPDDDDDPPPPPPDDPDDDDDDDDDDDDDDDDDDDDDDDDDDDDPDPPPPVVVVVVVVVVVVVPPDPPDDDDPPPDPPDDDPPPPPDPPPVVPPDDPPVVVVVVVVVVVVVVVVVVVVVVVVVVVVVVVVVVVVVVVVVVVVVVVVCCLVDCPLVVVVVVLVVQLPPDPPDPCPNVVSLVVCCVSVVDDPVRSVVSVVVVVVPPDDDDDDDDDDDDDPPPPPDDD

Sequence (684 aa):
MISGENEDLEVNTAASTTLNIDSKVENESIQPQQPKQPQQNLSKLEALSKDDLIKLVKKQLLNQKELKRQLEASKNENEANANQVKELSSKIAIFEGKQDGTSMLIVELEDYKNASVKMKKDLQDCKEKLAEKEALIEELSQHIATLHEEKAETNEQLRQKGIESTELKQSIDEKSNLIAENSKEISSLLVQLNDSRQQMQQEINFLNESLLTNSAELKNEQRASSARFAEVKRLKCENDTLVARIKCVEEEFKNYKERAEFVFKSSKISDVPTNVHSNLSQAADNSGADNVSFDGEIDQLLELLKQRNIVISQLRTKCSFLEEEVKNSQEYSKTLLEELNALHDSISQIRRQSQSERQRTIGEFEQKLKKEEMLRITLENDLKLITGREIVAIKNLKELKIECERLESELEEAKRKISLFDEKKLTTSANSPPLPQHFIQKQQRKTSISIQKKNINQQQKQFPKPLNLTTKIPTDFLQNQQSSFDDEFIGRNAVIGDEDNATMNSESLTDSLDDLQSMLREAEIEPNSEIPSFNVSELPSDALSLNGGLQRIYYSHEEYNSIIQQLNSCRELLSESEEINVRLNEQNNLLKEEIRRLERNQHRAKQLENEVCSEYFKNIVLKFLTPPRVFDERAQLLPVLQTILHLDEREMEMVRMNITAQAPQGNQDQKGEGSSFAGWLGWS

Radius of gyration: 67.63 Å; chains: 1; bounding box: 158×68×231 Å